Protein AF-0000000075578399 (afdb_homodimer)

Foldseek 3Di:
DVVLLVVLVVVCVVVVVLLVVLLVQLLVLLVVLLVLQVCVLAAFAEEEAEADPDDDPPLVVLLCVQSRHPYDYDNDWDDVVCLVVRPGQWYWYQDPVRDTDIDGPDDVLVVVLSVQCSVPVPPRDPCCVFRQHLQLSSCLSNLLSLLLLLLVSCLVVLVCLLVVVVLVCVVPPPPLLVSLVSSLVSQLCSSLVSSLVSVVVCVVVVRDRLDDSVVVSVLSSLSSLLSNLQNLLLSLVDNHSVVSSVVSSVVSVVLSVLLQSNGRPPPPPPVCPVVNLVRLNNLSSLLVRCVSVVNDDPVSVVSSVVSNVVSVVSNVNSSVSNCCVNVVVD/DVVLLVVLVVVVVVVVVLLVVLLVQLLVLLVVLQVLLVCVLPAFEEEEAEADPDDDPPLVVLLCVQSSHPYDYDPDWDDVVCLVVRVGQWYWYQDPVRDTDIDGPDDVLVVVLSVQCSVPVPPRDPCCVFRQHLQLSSCLSNLLSLLLLLLVSCLVVLVCLLVVVVLVCVVPPPPLLVSLVSSLVSQLCSSLVSSLVSVVVCVVVVRDRLDDSVVVSVLSSLSSLLSNLQNLLLSLVDNHSVVSSVVSSVVSVVLSVVLQSNGRPPPPPPVCPVVNLVRLNNLSSLLSRCVSVVNDDPVSVVSSVVSNVVSVVSNVNSSVSNCCVNVVVD

Solvent-accessible surface area (backbone atoms only — not comparable to full-atom values): 33972 Å² total; per-residue (Å²): 80,66,65,53,37,52,51,52,50,53,51,45,60,72,42,42,63,57,57,51,50,53,49,52,50,48,50,49,34,39,54,49,21,48,53,55,38,61,44,74,50,61,32,50,30,28,34,36,18,45,56,76,94,60,84,70,61,71,52,56,56,40,36,48,64,29,87,54,32,44,49,44,81,33,66,64,73,75,56,69,64,41,42,71,69,63,69,26,44,28,36,40,36,41,47,96,87,70,48,72,46,78,51,53,83,52,59,69,61,56,52,50,50,48,48,44,27,56,72,34,26,86,71,44,58,73,79,51,78,72,53,59,50,42,31,39,31,28,49,25,38,39,44,51,52,49,36,44,45,21,36,61,58,38,38,62,58,23,46,35,52,55,69,48,46,47,60,62,47,60,72,38,91,56,57,66,64,47,53,54,48,21,50,43,50,44,46,26,47,65,46,30,51,57,54,46,50,52,52,48,52,47,47,72,72,68,48,87,53,74,62,56,68,68,59,49,48,53,54,42,44,51,46,21,45,33,13,30,15,49,28,47,29,45,42,47,76,36,63,49,42,66,57,32,39,51,52,49,44,51,50,46,53,53,48,30,56,72,35,31,31,83,45,68,67,63,83,69,58,55,82,52,45,66,62,35,64,70,34,51,55,22,29,44,49,52,27,45,43,22,57,73,71,66,59,72,42,72,67,38,53,49,30,43,50,47,37,54,50,50,22,50,50,30,38,49,48,22,51,54,46,42,42,44,54,58,62,63,69,87,81,65,64,53,39,54,50,51,49,53,52,44,62,71,39,42,65,56,57,50,50,53,50,51,50,47,52,50,34,38,51,48,22,49,54,55,37,60,43,72,53,56,35,47,30,28,34,34,20,46,52,74,92,61,86,70,61,71,53,56,58,38,37,47,64,29,85,55,32,43,49,44,82,33,68,63,74,75,58,70,65,42,40,70,68,62,68,26,47,29,35,39,36,41,46,96,88,72,50,72,46,78,49,52,81,53,59,68,62,55,52,48,50,49,49,43,28,56,73,33,27,87,72,45,58,72,80,51,80,73,52,60,50,43,31,40,31,30,50,26,38,40,45,51,51,48,36,44,45,22,36,59,57,39,38,60,58,23,47,35,53,56,69,47,47,47,60,62,46,59,72,39,90,57,56,64,66,47,54,52,49,21,50,43,49,45,45,26,47,66,46,30,51,57,53,47,50,52,53,49,51,46,45,72,72,67,48,86,53,72,61,56,68,68,57,47,48,54,53,41,45,52,46,22,44,34,12,28,14,48,26,46,29,45,42,47,76,36,63,48,42,68,57,31,39,53,52,49,45,51,51,46,51,53,47,31,58,71,36,32,31,84,45,68,68,64,82,71,59,55,82,50,44,65,64,36,63,69,34,51,56,23,28,44,49,52,27,45,43,22,58,72,71,67,59,72,42,72,69,39,53,49,30,44,49,48,37,54,50,50,22,52,50,30,38,50,48,22,51,54,48,41,43,46,56,58,62,65,69,86

InterPro domains:
  IPR013525 ABC-2 type transporter, transmembrane domain [PF12698] (20-319)
  IPR052902 ABC-2 integral membrane transporter [PTHR43027] (1-318)

Structure (mmCIF, N/CA/C/O backbone):
data_AF-0000000075578399-model_v1
#
loop_
_entity.id
_entity.type
_entity.pdbx_description
1 polymer 'ABC transport system permease protein'
#
loop_
_atom_site.group_PDB
_atom_site.id
_atom_site.type_symbol
_atom_site.label_atom_id
_atom_site.label_alt_id
_atom_site.label_comp_id
_atom_site.label_asym_id
_atom_site.label_entity_id
_atom_site.label_seq_id
_atom_site.pdbx_PDB_ins_code
_atom_site.Cartn_x
_atom_site.Cartn_y
_atom_site.Cartn_z
_atom_site.occupancy
_atom_site.B_iso_or_equiv
_atom_site.auth_seq_id
_atom_site.auth_comp_id
_atom_site.auth_asym_id
_atom_site.auth_atom_id
_atom_site.pdbx_PDB_model_num
ATOM 1 N N . MET A 1 1 ? -25.641 19.812 10.938 1 72.62 1 MET A N 1
ATOM 2 C CA . MET A 1 1 ? -25.078 18.828 10.023 1 72.62 1 MET A CA 1
ATOM 3 C C . MET A 1 1 ? -24.734 19.469 8.68 1 72.62 1 MET A C 1
ATOM 5 O O . MET A 1 1 ? -23.594 19.359 8.211 1 72.62 1 MET A O 1
ATOM 9 N N . LEU A 1 2 ? -25.625 20.25 8.203 1 75.19 2 LEU A N 1
ATOM 10 C CA . LEU A 1 2 ? -25.375 20.875 6.906 1 75.19 2 LEU A CA 1
ATOM 11 C C . LEU A 1 2 ? -24.25 21.906 7.004 1 75.19 2 LEU A C 1
ATOM 13 O O . LEU A 1 2 ? -23.484 22.078 6.051 1 75.19 2 LEU A O 1
ATOM 17 N N . ALA A 1 3 ? -24.203 22.516 8.219 1 76.69 3 ALA A N 1
ATOM 18 C CA . ALA A 1 3 ? -23.141 23.5 8.406 1 76.69 3 ALA A CA 1
ATOM 19 C C . ALA A 1 3 ? -21.766 22.812 8.375 1 76.69 3 ALA A C 1
ATOM 21 O O . ALA A 1 3 ? -20.828 23.344 7.777 1 76.69 3 ALA A O 1
ATOM 22 N N . VAL A 1 4 ? -21.75 21.656 8.977 1 78.81 4 VAL A N 1
ATOM 23 C CA . VAL A 1 4 ? -20.5 20.906 8.992 1 78.81 4 VAL A CA 1
ATOM 24 C C . VAL A 1 4 ? -20.125 20.469 7.578 1 78.81 4 VAL A C 1
ATOM 26 O O . VAL A 1 4 ? -18.969 20.547 7.168 1 78.81 4 VAL A O 1
ATOM 29 N N . PHE A 1 5 ? -21.109 20.109 6.844 1 81 5 PHE A N 1
ATOM 30 C CA . PHE A 1 5 ? -20.922 19.672 5.465 1 81 5 PHE A CA 1
ATOM 31 C C . PHE A 1 5 ? -20.391 20.812 4.598 1 81 5 PHE A C 1
ATOM 33 O O . PHE A 1 5 ? -19.422 20.625 3.855 1 81 5 PHE A O 1
ATOM 40 N N . LYS A 1 6 ? -21.031 21.922 4.723 1 79.06 6 LYS A N 1
ATOM 41 C CA . LYS A 1 6 ? -20.641 23.078 3.916 1 79.06 6 LYS A CA 1
ATOM 42 C C . LYS A 1 6 ? -19.234 23.547 4.27 1 79.06 6 LYS A C 1
ATOM 44 O O . LYS A 1 6 ? -18.438 23.891 3.385 1 79.06 6 LYS A O 1
ATOM 49 N N . ASN A 1 7 ? -19 23.531 5.531 1 80.31 7 ASN A N 1
ATOM 50 C CA . ASN A 1 7 ? -17.672 23.938 5.984 1 80.31 7 ASN A CA 1
ATOM 51 C C . ASN A 1 7 ? -16.594 22.984 5.48 1 80.31 7 ASN A C 1
ATOM 53 O O . ASN A 1 7 ? -15.555 23.422 4.988 1 80.31 7 ASN A O 1
ATOM 57 N N . ASN A 1 8 ? -16.891 21.734 5.617 1 82.88 8 ASN A N 1
ATOM 58 C CA . ASN A 1 8 ? -15.914 20.734 5.164 1 82.88 8 ASN A CA 1
ATOM 59 C C . ASN A 1 8 ? -15.727 20.781 3.652 1 82.88 8 ASN A C 1
ATOM 61 O O . ASN A 1 8 ? -14.609 20.609 3.156 1 82.88 8 ASN A O 1
ATOM 65 N N . TRP A 1 9 ? -16.766 21.078 2.955 1 81.44 9 TRP A N 1
ATOM 66 C CA . TRP A 1 9 ? -16.703 21.188 1.503 1 81.44 9 TRP A CA 1
ATOM 67 C C . TRP A 1 9 ? -15.836 22.375 1.094 1 81.44 9 TRP A C 1
ATOM 69 O O . TRP A 1 9 ? -15.008 22.266 0.184 1 81.44 9 TRP A O 1
ATOM 79 N N . ASN A 1 10 ? -15.977 23.484 1.749 1 81.5 10 ASN A N 1
ATOM 80 C CA . ASN A 1 10 ? -15.188 24.672 1.461 1 81.5 10 ASN A CA 1
ATOM 81 C C . ASN A 1 10 ? -13.711 24.453 1.759 1 81.5 10 ASN A C 1
ATOM 83 O O . ASN A 1 10 ? -12.844 24.891 0.997 1 81.5 10 ASN A O 1
ATOM 87 N N . ARG A 1 11 ? -13.523 23.75 2.805 1 81.12 11 ARG A N 1
ATOM 88 C CA . ARG A 1 11 ? -12.148 23.484 3.188 1 81.12 11 ARG A CA 1
ATOM 89 C C . ARG A 1 11 ? -11.484 22.531 2.193 1 81.12 11 ARG A C 1
ATOM 91 O O . ARG A 1 11 ? -10.32 22.719 1.828 1 81.12 11 ARG A O 1
ATOM 98 N N . LEU A 1 12 ? -12.195 21.578 1.836 1 78.94 12 LEU A N 1
ATOM 99 C CA . LEU A 1 12 ? -11.664 20.625 0.873 1 78.94 12 LEU A CA 1
ATOM 100 C C . LEU A 1 12 ? -11.445 21.281 -0.484 1 78.94 12 LEU A C 1
ATOM 102 O O . LEU A 1 12 ? -10.477 20.953 -1.184 1 78.94 12 LEU A O 1
ATOM 106 N N . TRP A 1 13 ? -12.312 22.219 -0.778 1 78.31 13 TRP A N 1
ATOM 107 C CA . TRP A 1 13 ? -12.188 22.938 -2.045 1 78.31 13 TRP A CA 1
ATOM 108 C C . TRP A 1 13 ? -10.953 23.828 -2.047 1 78.31 13 TRP A C 1
ATOM 110 O O . TRP A 1 13 ? -10.375 24.094 -3.102 1 78.31 13 TRP A O 1
ATOM 120 N N . GLU A 1 14 ? -10.586 24.188 -0.828 1 78.56 14 GLU A N 1
ATOM 121 C CA . GLU A 1 14 ? -9.359 24.969 -0.714 1 78.56 14 GLU A CA 1
ATOM 122 C C . GLU A 1 14 ? -8.125 24.109 -0.917 1 78.56 14 GLU A C 1
ATOM 124 O O . GLU A 1 14 ? -7.098 24.578 -1.406 1 78.56 14 GLU A O 1
ATOM 129 N N . GLU A 1 15 ? -8.398 22.891 -0.529 1 78.69 15 GLU A N 1
ATOM 130 C CA . GLU A 1 15 ? -7.324 21.938 -0.742 1 78.69 15 GLU A CA 1
ATOM 131 C C . GLU A 1 15 ? -7.645 21 -1.903 1 78.69 15 GLU A C 1
ATOM 133 O O . GLU A 1 15 ? -7.609 19.781 -1.748 1 78.69 15 GLU A O 1
ATOM 138 N N . LYS A 1 16 ? -7.805 21.609 -3.004 1 81.38 16 LYS A N 1
ATOM 139 C CA . LYS A 1 16 ? -8.297 20.875 -4.168 1 81.38 16 LYS A CA 1
ATOM 140 C C . LYS A 1 16 ? -7.289 19.828 -4.629 1 81.38 16 LYS A C 1
ATOM 142 O O . LYS A 1 16 ? -7.66 18.828 -5.246 1 81.38 16 LYS A O 1
ATOM 147 N N . MET A 1 17 ? -6.094 20.078 -4.227 1 77.69 17 MET A N 1
ATOM 148 C CA . MET A 1 17 ? -5.062 19.141 -4.656 1 77.69 17 MET A CA 1
ATOM 149 C C . MET A 1 17 ? -5.273 17.766 -4.016 1 77.69 17 MET A C 1
ATOM 151 O O . MET A 1 17 ? -5.008 16.734 -4.641 1 77.69 17 MET A O 1
ATOM 155 N N . TYR A 1 18 ? -5.855 17.781 -2.84 1 75.62 18 TYR A N 1
ATOM 156 C CA . TYR A 1 18 ? -6.148 16.531 -2.152 1 75.62 18 TYR A CA 1
ATOM 157 C C . TYR A 1 18 ? -7.195 15.719 -2.912 1 75.62 18 TYR A C 1
ATOM 159 O O . TYR A 1 18 ? -7.035 14.508 -3.104 1 75.62 18 TYR A O 1
ATOM 167 N N . LEU A 1 19 ? -8.164 16.391 -3.305 1 82.06 19 LEU A N 1
ATOM 168 C CA . LEU A 1 19 ? -9.25 15.75 -4.031 1 82.06 19 LEU A CA 1
ATOM 169 C C . LEU A 1 19 ? -8.773 15.242 -5.387 1 82.06 19 LEU A C 1
ATOM 171 O O . LEU A 1 19 ? -9.07 14.109 -5.777 1 82.06 19 LEU A O 1
ATOM 175 N N . LEU A 1 20 ? -7.996 16.031 -6.02 1 85.25 20 LEU A N 1
ATOM 176 C CA . LEU A 1 20 ? -7.523 15.68 -7.352 1 85.25 20 LEU A CA 1
ATOM 177 C C . LEU A 1 20 ? -6.598 14.469 -7.305 1 85.25 20 LEU A C 1
ATOM 179 O O . LEU A 1 20 ? -6.746 13.539 -8.102 1 85.25 20 LEU A O 1
ATOM 183 N N . ILE A 1 21 ? -5.754 14.508 -6.32 1 82.19 21 ILE A N 1
ATOM 184 C CA . ILE A 1 21 ? -4.77 13.438 -6.223 1 82.19 21 ILE A CA 1
ATOM 185 C C . ILE A 1 21 ? -5.469 12.133 -5.852 1 82.19 21 ILE A C 1
ATOM 187 O O . ILE A 1 21 ? -5.16 11.078 -6.41 1 82.19 21 ILE A O 1
ATOM 191 N N . SER A 1 22 ? -6.387 12.227 -4.93 1 85.88 22 SER A N 1
ATOM 192 C CA . SER A 1 22 ? -7.09 11.023 -4.504 1 85.88 22 SER A CA 1
ATOM 193 C C . SER A 1 22 ? -7.879 10.406 -5.652 1 85.88 22 SER A C 1
ATOM 195 O O . SER A 1 22 ? -7.898 9.18 -5.812 1 85.88 22 SER A O 1
ATOM 197 N N . LEU A 1 23 ? -8.453 11.242 -6.496 1 89.31 23 LEU A N 1
ATOM 198 C CA . LEU A 1 23 ? -9.234 10.75 -7.625 1 89.31 23 LEU A CA 1
ATOM 199 C C . LEU A 1 23 ? -8.32 10.156 -8.695 1 89.31 23 LEU A C 1
ATOM 201 O O . LEU A 1 23 ? -8.633 9.109 -9.273 1 89.31 23 LEU A O 1
ATOM 205 N N . ILE A 1 24 ? -7.25 10.812 -8.938 1 86.75 24 ILE A N 1
ATOM 206 C CA . ILE A 1 24 ? -6.301 10.336 -9.938 1 86.75 24 ILE A CA 1
ATOM 207 C C . ILE A 1 24 ? -5.754 8.977 -9.516 1 86.75 24 ILE A C 1
ATOM 209 O O . ILE A 1 24 ? -5.625 8.07 -10.344 1 86.75 24 ILE A O 1
ATOM 213 N N . LEU A 1 25 ? -5.539 8.867 -8.25 1 84.69 25 LEU A N 1
ATOM 214 C CA . LEU A 1 25 ? -4.988 7.605 -7.746 1 84.69 25 LEU A CA 1
ATOM 215 C C . LEU A 1 25 ? -6.02 6.484 -7.852 1 84.69 25 LEU A C 1
ATOM 217 O O . LEU A 1 25 ? -5.668 5.344 -8.156 1 84.69 25 LEU A O 1
ATOM 221 N N . LEU A 1 26 ? -7.223 6.832 -7.566 1 91 26 LEU A N 1
ATOM 222 C CA . LEU A 1 26 ? -8.289 5.844 -7.684 1 91 26 LEU A CA 1
ATOM 223 C C . LEU A 1 26 ? -8.477 5.41 -9.133 1 91 26 LEU A C 1
ATOM 225 O O . LEU A 1 26 ? -8.617 4.219 -9.414 1 91 26 LEU A O 1
ATOM 229 N N . ILE A 1 27 ? -8.406 6.336 -10.039 1 92.69 27 ILE A N 1
ATOM 230 C CA . ILE A 1 27 ? -8.523 6.047 -11.461 1 92.69 27 ILE A CA 1
ATOM 231 C C . ILE A 1 27 ? -7.359 5.172 -11.914 1 92.69 27 ILE A C 1
ATOM 233 O O . ILE A 1 27 ? -7.551 4.195 -12.641 1 92.69 27 ILE A O 1
ATOM 237 N N . ALA A 1 28 ? -6.203 5.52 -11.445 1 87.31 28 ALA A N 1
ATOM 238 C CA . ALA A 1 28 ? -5.023 4.73 -11.789 1 87.31 28 ALA A CA 1
ATOM 239 C C . ALA A 1 28 ? -5.148 3.303 -11.258 1 87.31 28 ALA A C 1
ATOM 241 O O . ALA A 1 28 ? -4.762 2.348 -11.938 1 87.31 28 ALA A O 1
ATOM 242 N N . ALA A 1 29 ? -5.641 3.189 -10.055 1 87.62 29 ALA A N 1
ATOM 243 C CA . ALA A 1 29 ? -5.82 1.868 -9.461 1 87.62 29 ALA A CA 1
ATOM 244 C C . ALA A 1 29 ? -6.805 1.03 -10.266 1 87.62 29 ALA A C 1
ATOM 246 O O . ALA A 1 29 ? -6.559 -0.15 -10.531 1 87.62 29 ALA A O 1
ATOM 247 N N . ILE A 1 30 ? -7.883 1.621 -10.68 1 91.19 30 ILE A N 1
ATOM 248 C CA . ILE A 1 30 ? -8.906 0.93 -11.461 1 91.19 30 ILE A CA 1
ATOM 249 C C . ILE A 1 30 ? -8.336 0.538 -12.82 1 91.19 30 ILE A C 1
ATOM 251 O O . ILE A 1 30 ? -8.516 -0.595 -13.273 1 91.19 30 ILE A O 1
ATOM 255 N N . ALA A 1 31 ? -7.66 1.474 -13.438 1 87.31 31 ALA A N 1
ATOM 256 C CA . ALA A 1 31 ? -7.043 1.202 -14.734 1 87.31 31 ALA A CA 1
ATOM 257 C C . ALA A 1 31 ? -6.047 0.051 -14.641 1 87.31 31 ALA A C 1
ATOM 259 O O . ALA A 1 31 ? -6.023 -0.832 -15.5 1 87.31 31 ALA A O 1
ATOM 260 N N . THR A 1 32 ? -5.285 0.074 -13.625 1 83.06 32 THR A N 1
ATOM 261 C CA . THR A 1 32 ? -4.312 -0.993 -13.414 1 83.06 32 THR A CA 1
ATOM 262 C C . THR A 1 32 ? -5.016 -2.332 -13.211 1 83.06 32 THR A C 1
ATOM 264 O O . THR A 1 32 ? -4.594 -3.35 -13.766 1 83.06 32 THR A O 1
ATOM 267 N N . ALA A 1 33 ? -6.039 -2.344 -12.406 1 84.25 33 ALA A N 1
ATOM 268 C CA . ALA A 1 33 ? -6.801 -3.562 -12.141 1 84.25 33 ALA A CA 1
ATOM 269 C C . ALA A 1 33 ? -7.367 -4.145 -13.438 1 84.25 33 ALA A C 1
ATOM 271 O O . ALA A 1 33 ? -7.324 -5.359 -13.648 1 84.25 33 ALA A O 1
ATOM 272 N N . ILE A 1 34 ? -7.875 -3.305 -14.25 1 84.06 34 ILE A N 1
ATOM 273 C CA . ILE A 1 34 ? -8.477 -3.729 -15.508 1 84.06 34 ILE A CA 1
ATOM 274 C C . ILE A 1 34 ? -7.391 -4.277 -16.438 1 84.06 34 ILE A C 1
ATOM 276 O O . ILE A 1 34 ? -7.574 -5.32 -17.062 1 84.06 34 ILE A O 1
ATOM 280 N N . LEU A 1 35 ? -6.324 -3.584 -16.516 1 76.81 35 LEU A N 1
ATOM 281 C CA . LEU A 1 35 ? -5.23 -3.998 -17.391 1 76.81 35 LEU A CA 1
ATOM 282 C C . LEU A 1 35 ? -4.652 -5.336 -16.938 1 76.81 35 LEU A C 1
ATOM 284 O O . LEU A 1 35 ? -4.266 -6.16 -17.766 1 76.81 35 LEU A O 1
ATOM 288 N N . LEU A 1 36 ? -4.57 -5.512 -15.68 1 72.38 36 LEU A N 1
ATOM 289 C CA . LEU A 1 36 ? -4.023 -6.75 -15.141 1 72.38 36 LEU A CA 1
ATOM 290 C C . LEU A 1 36 ? -5.012 -7.898 -15.297 1 72.38 36 LEU A C 1
ATOM 292 O O . LEU A 1 36 ? -4.613 -9.062 -15.344 1 72.38 36 LEU A O 1
ATOM 296 N N . SER A 1 37 ? -6.223 -7.574 -15.227 1 69.44 37 SER A N 1
ATOM 297 C CA . SER A 1 37 ? -7.246 -8.602 -15.406 1 69.44 37 SER A CA 1
ATOM 298 C C . SER A 1 37 ? -7.32 -9.062 -16.859 1 69.44 37 SER A C 1
ATOM 300 O O . SER A 1 37 ? -7.613 -10.234 -17.125 1 69.44 37 SER A O 1
ATOM 302 N N . THR A 1 38 ? -7.277 -8.18 -17.844 1 57.91 38 THR A N 1
ATOM 303 C CA . THR A 1 38 ? -7.355 -8.516 -19.266 1 57.91 38 THR A CA 1
ATOM 304 C C . THR A 1 38 ? -6.102 -9.25 -19.719 1 57.91 38 THR A C 1
ATOM 306 O O . THR A 1 38 ? -6.152 -10.07 -20.641 1 57.91 38 THR A O 1
ATOM 309 N N . GLN A 1 39 ? -4.934 -8.875 -19.297 1 48.88 39 GLN A N 1
ATOM 310 C CA . GLN A 1 39 ? -3.688 -9.469 -19.766 1 48.88 39 GLN A CA 1
ATOM 311 C C . GLN A 1 39 ? -3.527 -10.891 -19.25 1 48.88 39 GLN A C 1
ATOM 313 O O . GLN A 1 39 ? -2.783 -11.688 -19.828 1 48.88 39 GLN A O 1
ATOM 318 N N . ILE A 1 40 ? -3.955 -11.203 -18.062 1 45.09 40 ILE A N 1
ATOM 319 C CA . ILE A 1 40 ? -3.812 -12.586 -17.609 1 45.09 40 ILE A CA 1
ATOM 320 C C . ILE A 1 40 ? -4.359 -13.531 -18.672 1 45.09 40 ILE A C 1
ATOM 322 O O . ILE A 1 40 ? -3.895 -14.672 -18.797 1 45.09 40 ILE A O 1
ATOM 326 N N . GLU A 1 41 ? -5.16 -13.008 -19.469 1 43.19 41 GLU A N 1
ATOM 327 C CA . GLU A 1 41 ? -5.586 -13.875 -20.562 1 43.19 41 GLU A CA 1
ATOM 328 C C . GLU A 1 41 ? -4.543 -13.914 -21.688 1 43.19 41 GLU A C 1
ATOM 330 O O . GLU A 1 41 ? -4.781 -14.492 -22.75 1 43.19 41 GLU A O 1
ATOM 335 N N . THR A 1 42 ? -3.463 -13.188 -21.641 1 42.03 42 THR A N 1
ATOM 336 C CA . THR A 1 42 ? -2.697 -13.266 -22.875 1 42.03 42 THR A CA 1
ATOM 337 C C . THR A 1 42 ? -2.426 -14.719 -23.266 1 42.03 42 THR A C 1
ATOM 339 O O . THR A 1 42 ? -1.947 -15.5 -22.438 1 42.03 42 THR A O 1
ATOM 342 N N . LYS A 1 43 ? -2.873 -15.062 -24.266 1 48.47 43 LYS A N 1
ATOM 343 C CA . LYS A 1 43 ? -2.818 -16.203 -25.156 1 48.47 43 LYS A CA 1
ATOM 344 C C . LYS A 1 43 ? -1.377 -16.641 -25.422 1 48.47 43 LYS A C 1
ATOM 346 O O . LYS A 1 43 ? -0.507 -15.797 -25.656 1 48.47 43 LYS A O 1
ATOM 351 N N . GLY A 1 44 ? -0.756 -17.422 -24.609 1 56.16 44 GLY A N 1
ATOM 352 C CA . GLY A 1 44 ? 0.527 -17.969 -25.016 1 56.16 44 GLY A CA 1
ATOM 353 C C . GLY A 1 44 ? 0.663 -18.125 -26.516 1 56.16 44 GLY A C 1
ATOM 354 O O . GLY A 1 44 ? -0.252 -18.609 -27.172 1 56.16 44 GLY A O 1
ATOM 355 N N . ASN A 1 45 ? 1.646 -17.438 -27.078 1 63.25 45 ASN A N 1
ATOM 356 C CA . ASN A 1 45 ? 1.937 -17.672 -28.484 1 63.25 45 ASN A CA 1
ATOM 357 C C . ASN A 1 45 ? 2.512 -19.062 -28.703 1 63.25 45 ASN A C 1
ATOM 359 O O . ASN A 1 45 ? 3.596 -19.375 -28.219 1 63.25 45 ASN A O 1
ATOM 363 N N . ILE A 1 46 ? 1.688 -19.812 -29.234 1 76.94 46 ILE A N 1
ATOM 364 C CA . ILE A 1 46 ? 2.111 -21.188 -29.469 1 76.94 46 ILE A CA 1
ATOM 365 C C . ILE A 1 46 ? 2.432 -21.391 -30.953 1 76.94 46 ILE A C 1
ATOM 367 O O . ILE A 1 46 ? 1.646 -21 -31.812 1 76.94 46 ILE A O 1
ATOM 371 N N . ALA A 1 47 ? 3.658 -21.891 -31.219 1 80.62 47 ALA A N 1
ATOM 372 C CA . ALA A 1 47 ? 4.004 -22.328 -32.562 1 80.62 47 ALA A CA 1
ATOM 373 C C . ALA A 1 47 ? 3.621 -23.781 -32.781 1 80.62 47 ALA A C 1
ATOM 375 O O . ALA A 1 47 ? 4.164 -24.688 -32.125 1 80.62 47 ALA A O 1
ATOM 376 N N . LEU A 1 48 ? 2.699 -23.938 -33.531 1 81.75 48 LEU A N 1
ATOM 377 C CA . LEU A 1 48 ? 2.283 -25.281 -33.906 1 81.75 48 LEU A CA 1
ATOM 378 C C . LEU A 1 48 ? 3.02 -25.766 -35.156 1 81.75 48 LEU A C 1
ATOM 380 O O . LEU A 1 48 ? 2.852 -25.188 -36.25 1 81.75 48 LEU A O 1
ATOM 384 N N . VAL A 1 49 ? 3.873 -26.75 -34.938 1 81 49 VAL A N 1
ATOM 385 C CA . VAL A 1 49 ? 4.668 -27.266 -36.062 1 81 49 VAL A CA 1
ATOM 386 C C . VAL A 1 49 ? 4.027 -28.547 -36.594 1 81 49 VAL A C 1
ATOM 388 O O . VAL A 1 49 ? 3.938 -29.547 -35.875 1 81 49 VAL A O 1
ATOM 391 N N . ILE A 1 50 ? 3.529 -28.5 -37.75 1 73.5 50 ILE A N 1
ATOM 392 C CA . ILE A 1 50 ? 2.938 -29.641 -38.438 1 73.5 50 ILE A CA 1
ATOM 393 C C . ILE A 1 50 ? 3.826 -30.062 -39.594 1 73.5 50 ILE A C 1
ATOM 395 O O . ILE A 1 50 ? 4.086 -29.266 -40.5 1 73.5 50 ILE A O 1
ATOM 399 N N . PRO A 1 51 ? 4.543 -31.188 -39.406 1 66.06 51 PRO A N 1
ATOM 400 C CA . PRO A 1 51 ? 5.34 -31.547 -40.594 1 66.06 51 PRO A CA 1
ATOM 401 C C . PRO A 1 51 ? 4.547 -31.453 -41.906 1 66.06 51 PRO A C 1
ATOM 403 O O . PRO A 1 51 ? 3.709 -30.562 -42.031 1 66.06 51 PRO A O 1
ATOM 406 N N . ASP A 1 52 ? 4.547 -32.5 -42.812 1 63.78 52 ASP A N 1
ATOM 407 C CA . ASP A 1 52 ? 3.967 -32.5 -44.156 1 63.78 52 ASP A CA 1
ATOM 408 C C . ASP A 1 52 ? 2.457 -32.281 -44.094 1 63.78 52 ASP A C 1
ATOM 410 O O . ASP A 1 52 ? 1.816 -32.562 -43.094 1 63.78 52 ASP A O 1
ATOM 414 N N . GLN A 1 53 ? 1.806 -31.438 -44.938 1 56.22 53 GLN A N 1
ATOM 415 C CA . GLN A 1 53 ? 0.401 -31.094 -45.125 1 56.22 53 GLN A CA 1
ATOM 416 C C . GLN A 1 53 ? -0.51 -32.219 -44.656 1 56.22 53 GLN A C 1
ATOM 418 O O . GLN A 1 53 ? -1.242 -32.812 -45.469 1 56.22 53 GLN A O 1
ATOM 423 N N . GLN A 1 54 ? -0.13 -32.812 -43.594 1 56.41 54 GLN A N 1
ATOM 424 C CA . GLN A 1 54 ? -1.098 -33.844 -43.219 1 56.41 54 GLN A CA 1
ATOM 425 C C . GLN A 1 54 ? -2.352 -33.219 -42.625 1 56.41 54 GLN A C 1
ATOM 427 O O . GLN A 1 54 ? -2.285 -32.125 -42 1 56.41 54 GLN A O 1
ATOM 432 N N . VAL A 1 55 ? -3.451 -33.625 -43.062 1 55.16 55 VAL A N 1
ATOM 433 C CA . VAL A 1 55 ? -4.785 -33.219 -42.625 1 55.16 55 VAL A CA 1
ATOM 434 C C . VAL A 1 55 ? -4.875 -33.312 -41.094 1 55.16 55 VAL A C 1
ATOM 436 O O . VAL A 1 55 ? -4.633 -34.344 -40.5 1 55.16 55 VAL A O 1
ATOM 439 N N . LEU A 1 56 ? -4.754 -32.281 -40.438 1 58.59 56 LEU A N 1
ATOM 440 C CA . LEU A 1 56 ? -4.863 -32.125 -38.969 1 58.59 56 LEU A CA 1
ATOM 441 C C . LEU A 1 56 ? -6.199 -32.688 -38.469 1 58.59 56 LEU A C 1
ATOM 443 O O . LEU A 1 56 ? -7.246 -32.406 -39.094 1 58.59 56 LEU A O 1
ATOM 447 N N . PRO A 1 57 ? -6.102 -33.656 -37.469 1 60 57 PRO A N 1
ATOM 448 C CA . PRO A 1 57 ? -7.398 -33.969 -36.875 1 60 57 PRO A CA 1
ATOM 449 C C . PRO A 1 57 ? -8.094 -32.719 -36.312 1 60 57 PRO A C 1
ATOM 451 O O . PRO A 1 57 ? -7.441 -31.719 -36.031 1 60 57 PRO A O 1
ATOM 454 N N . ALA A 1 58 ? -9.32 -32.719 -36.312 1 60.22 58 ALA A N 1
ATOM 455 C CA . ALA A 1 58 ? -10.242 -31.656 -35.875 1 60.22 58 ALA A CA 1
ATOM 456 C C . ALA A 1 58 ? -9.836 -31.078 -34.531 1 60.22 58 ALA A C 1
ATOM 458 O O . ALA A 1 58 ? -10.094 -29.906 -34.25 1 60.22 58 ALA A O 1
ATOM 459 N N . VAL A 1 59 ? -9.117 -31.766 -33.812 1 61.53 59 VAL A N 1
ATOM 460 C CA . VAL A 1 59 ? -8.75 -31.375 -32.438 1 61.53 59 VAL A CA 1
ATOM 461 C C . VAL A 1 59 ? -7.75 -30.219 -32.5 1 61.53 59 VAL A C 1
ATOM 463 O O . VAL A 1 59 ? -7.82 -29.297 -31.688 1 61.53 59 VAL A O 1
ATOM 466 N N . TYR A 1 60 ? -6.938 -30.234 -33.5 1 65.38 60 TYR A N 1
ATOM 467 C CA . TYR A 1 60 ? -5.906 -29.219 -33.562 1 65.38 60 TYR A CA 1
ATOM 468 C C . TYR A 1 60 ? -6.457 -27.938 -34.188 1 65.38 60 TYR A C 1
ATOM 470 O O . TYR A 1 60 ? -5.977 -26.828 -33.875 1 65.38 60 TYR A O 1
ATOM 478 N N . THR A 1 61 ? -7.5 -28.109 -34.906 1 66.44 61 THR A N 1
ATOM 479 C CA . THR A 1 61 ? -8.164 -26.922 -35.406 1 66.44 61 THR A CA 1
ATOM 480 C C . THR A 1 61 ? -8.844 -26.156 -34.281 1 66.44 61 THR A C 1
ATOM 482 O O . THR A 1 61 ? -8.812 -24.922 -34.25 1 66.44 61 THR A O 1
ATOM 485 N N . SER A 1 62 ? -9.359 -26.844 -33.344 1 65.81 62 SER A N 1
ATOM 486 C CA . SER A 1 62 ? -9.984 -26.203 -32.219 1 65.81 62 SER A CA 1
ATOM 487 C C . SER A 1 62 ? -8.945 -25.578 -31.281 1 65.81 62 SER A C 1
ATOM 489 O O . SER A 1 62 ? -9.227 -24.578 -30.625 1 65.81 62 SER A O 1
ATOM 491 N N . PHE A 1 63 ? -7.801 -26.141 -31.312 1 73.69 63 PHE A N 1
ATOM 492 C CA . PHE A 1 63 ? -6.703 -25.578 -30.547 1 73.69 6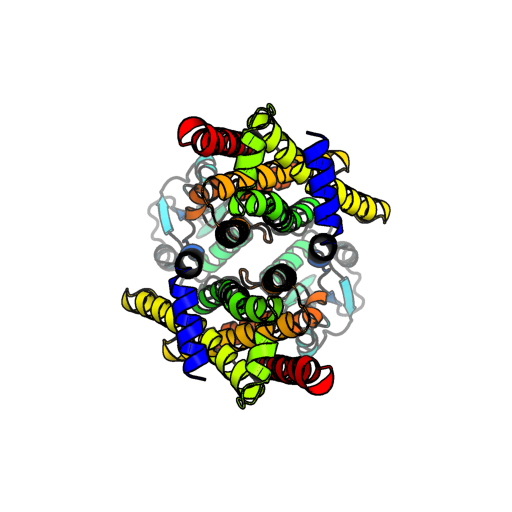3 PHE A CA 1
ATOM 493 C C . PHE A 1 63 ? -6.219 -24.266 -31.156 1 73.69 63 PHE A C 1
ATOM 495 O O . PHE A 1 63 ? -5.898 -23.328 -30.438 1 73.69 63 PHE A O 1
ATOM 502 N N . GLU A 1 64 ? -6.215 -24.266 -32.5 1 69.56 64 GLU A N 1
ATOM 503 C CA . GLU A 1 64 ? -5.766 -23.062 -33.219 1 69.56 64 GLU A CA 1
ATOM 504 C C . GLU A 1 64 ? -6.742 -21.906 -33.031 1 69.56 64 GLU A C 1
ATOM 506 O O . GLU A 1 64 ? -6.344 -20.75 -33.062 1 69.56 64 GLU A O 1
ATOM 511 N N . THR A 1 65 ? -7.93 -22.266 -32.75 1 62.44 65 THR A N 1
ATOM 512 C CA . THR A 1 65 ? -8.953 -21.234 -32.625 1 62.44 65 THR A CA 1
ATOM 513 C C . THR A 1 65 ? -9.242 -20.922 -31.156 1 62.44 65 THR A C 1
ATOM 515 O O . THR A 1 65 ? -10.156 -20.156 -30.859 1 62.44 65 THR A O 1
ATOM 518 N N . SER A 1 66 ? -8.516 -21.469 -30.328 1 61.41 66 SER A N 1
ATOM 519 C CA . SER A 1 66 ? -8.711 -21.203 -28.906 1 61.41 66 SER A CA 1
ATOM 520 C C . SER A 1 66 ? -8.406 -19.75 -28.578 1 61.41 66 SER A C 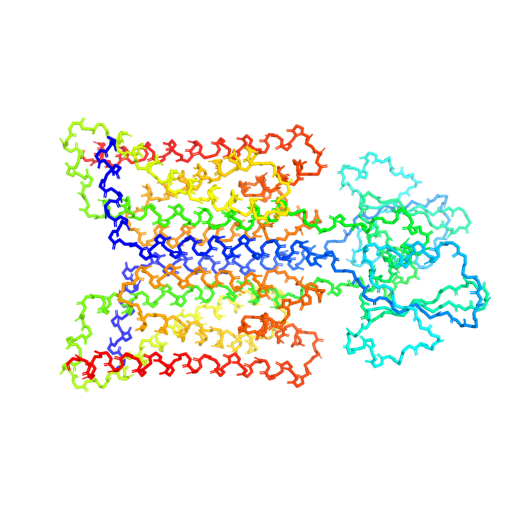1
ATOM 522 O O . SER A 1 66 ? -7.422 -19.188 -29.062 1 61.41 66 SER A O 1
ATOM 524 N N . PRO A 1 67 ? -9.328 -19.078 -28.016 1 60.56 67 PRO A N 1
ATOM 525 C CA . PRO A 1 67 ? -9.102 -17.688 -27.656 1 60.56 67 PRO A CA 1
ATOM 526 C C . PRO A 1 67 ? -8.016 -17.516 -26.609 1 60.56 67 PRO A C 1
ATOM 528 O O . PRO A 1 67 ? -7.582 -16.391 -26.328 1 60.56 67 PRO A O 1
ATOM 531 N N . TYR A 1 68 ? -7.543 -18.609 -26.203 1 62.88 68 TYR A N 1
ATOM 532 C CA . TYR A 1 68 ? -6.621 -18.531 -25.062 1 62.88 68 TYR A CA 1
ATOM 533 C C . TYR A 1 68 ? -5.176 -18.562 -25.547 1 62.88 68 TYR A C 1
ATOM 535 O O . TYR A 1 68 ? -4.258 -18.234 -24.797 1 62.88 68 TYR A O 1
ATOM 543 N N . PHE A 1 69 ? -5.023 -19.125 -26.75 1 68.12 69 PHE A N 1
ATOM 544 C CA . PHE A 1 69 ? -3.674 -19.219 -27.281 1 68.12 69 PHE A CA 1
ATOM 545 C C . PHE A 1 69 ? -3.605 -18.609 -28.688 1 68.12 69 PHE A C 1
ATOM 547 O O . PHE A 1 69 ? -4.578 -18.672 -29.438 1 68.12 69 PHE A O 1
ATOM 554 N N . ASN A 1 70 ? -2.604 -17.875 -28.875 1 72.25 70 ASN A N 1
ATOM 555 C CA . ASN A 1 70 ? -2.289 -17.5 -30.25 1 72.25 70 ASN A CA 1
ATOM 556 C C . ASN A 1 70 ? -1.445 -18.562 -30.938 1 72.25 70 ASN A C 1
ATOM 558 O O . ASN A 1 70 ? -0.252 -18.688 -30.672 1 72.25 70 ASN A O 1
ATOM 562 N N . VAL A 1 71 ? -2.092 -19.281 -31.688 1 76.75 71 VAL A N 1
ATOM 563 C CA . VAL A 1 71 ? -1.411 -20.406 -32.312 1 76.75 71 VAL A CA 1
ATOM 564 C C . VAL A 1 71 ? -1.012 -20.047 -33.75 1 76.75 71 VAL A C 1
ATOM 566 O O . VAL A 1 71 ? -1.844 -19.594 -34.531 1 76.75 71 VAL A O 1
ATOM 569 N N . THR A 1 72 ? 0.255 -20.031 -34.031 1 77.94 72 THR A N 1
ATOM 570 C CA . THR A 1 72 ? 0.774 -19.844 -35.375 1 77.94 72 THR A CA 1
ATOM 571 C C . THR A 1 72 ? 1.288 -21.156 -35.938 1 77.94 72 THR A C 1
ATOM 573 O O . THR A 1 72 ? 2.164 -21.797 -35.344 1 77.94 72 THR A O 1
ATOM 576 N N . GLU A 1 73 ? 0.705 -21.516 -37.062 1 79.5 73 GLU A N 1
ATOM 577 C CA . GLU A 1 73 ? 1.126 -22.75 -37.719 1 79.5 73 GLU A CA 1
ATOM 578 C C . GLU A 1 73 ? 2.404 -22.547 -38.531 1 79.5 73 GLU A C 1
ATOM 580 O O . GLU A 1 73 ? 2.535 -21.547 -39.25 1 79.5 73 GLU A O 1
ATOM 585 N N . MET A 1 74 ? 3.373 -23.438 -38.219 1 77.81 74 MET A N 1
ATOM 586 C CA . MET A 1 74 ? 4.617 -23.359 -39 1 77.81 74 MET A CA 1
ATOM 587 C C . MET A 1 74 ? 5.059 -24.75 -39.438 1 77.81 74 MET A C 1
ATOM 589 O O . MET A 1 74 ? 4.703 -25.75 -38.812 1 77.81 74 MET A O 1
ATOM 593 N N . GLU A 1 75 ? 5.742 -24.859 -40.625 1 76.56 75 GLU A N 1
ATOM 594 C CA . GLU A 1 75 ? 6.223 -26.125 -41.156 1 76.56 75 GLU A CA 1
ATOM 595 C C . GLU A 1 75 ? 7.52 -26.562 -40.469 1 76.56 75 GLU A C 1
ATOM 597 O O . GLU A 1 75 ? 7.77 -27.75 -40.312 1 76.56 75 GLU A O 1
ATOM 602 N N . ILE A 1 76 ? 8.289 -25.609 -40.156 1 74.94 76 ILE A N 1
ATOM 603 C CA . ILE A 1 76 ? 9.578 -25.891 -39.531 1 74.94 76 ILE A CA 1
ATOM 604 C C . ILE A 1 76 ? 9.594 -25.312 -38.125 1 74.94 76 ILE A C 1
ATOM 606 O O . ILE A 1 76 ? 9.18 -24.172 -37.906 1 74.94 76 ILE A O 1
ATOM 610 N N . ALA A 1 77 ? 9.945 -26.156 -37.188 1 74.25 77 ALA A N 1
ATOM 611 C CA . ALA A 1 77 ? 10.031 -25.719 -35.781 1 74.25 77 ALA A CA 1
ATOM 612 C C . ALA A 1 77 ? 10.969 -24.531 -35.625 1 74.25 77 ALA A C 1
ATOM 614 O O . ALA A 1 77 ? 12.055 -24.516 -36.219 1 74.25 77 ALA A O 1
ATOM 615 N N . PRO A 1 78 ? 10.461 -23.562 -34.969 1 72.75 78 PRO A N 1
ATOM 616 C CA . PRO A 1 78 ? 11.359 -22.422 -34.719 1 72.75 78 PRO A CA 1
ATOM 617 C C . PRO A 1 78 ? 12.562 -22.797 -33.875 1 72.75 78 PRO A C 1
ATOM 619 O O . PRO A 1 78 ? 12.508 -23.781 -33.125 1 72.75 78 PRO A O 1
ATOM 622 N N . LYS A 1 79 ? 13.672 -22.234 -34.094 1 66.69 79 LYS A N 1
ATOM 623 C CA . LYS A 1 79 ? 14.883 -22.469 -33.312 1 66.69 79 LYS A CA 1
ATOM 624 C C . LYS A 1 79 ? 14.664 -22.109 -31.844 1 66.69 79 LYS A C 1
ATOM 626 O O . LYS A 1 79 ? 13.836 -21.25 -31.531 1 66.69 79 LYS A O 1
ATOM 631 N N . GLN A 1 80 ? 15.172 -22.797 -30.953 1 64.06 80 GLN A N 1
ATOM 632 C CA . GLN A 1 80 ? 15.102 -22.578 -29.516 1 64.06 80 GLN A CA 1
ATOM 633 C C . GLN A 1 80 ? 15.375 -21.125 -29.156 1 64.06 80 GLN A C 1
ATOM 635 O O . GLN A 1 80 ? 14.82 -20.594 -28.203 1 64.06 80 GLN A O 1
ATOM 640 N N . SER A 1 81 ? 16.156 -20.547 -30.016 1 58.41 81 SER A N 1
ATOM 641 C CA . SER A 1 81 ? 16.469 -19.141 -29.797 1 58.41 81 SER A CA 1
ATOM 642 C C . SER A 1 81 ? 15.227 -18.266 -29.891 1 58.41 81 SER A C 1
ATOM 644 O O . SER A 1 81 ? 15.109 -17.25 -29.203 1 58.41 81 SER A O 1
ATOM 646 N N . GLU A 1 82 ? 14.305 -18.672 -30.641 1 58.22 82 GLU A N 1
ATOM 647 C CA . GLU A 1 82 ? 13.078 -17.906 -30.812 1 58.22 82 GLU A CA 1
ATOM 648 C C . GLU A 1 82 ? 12.148 -18.062 -29.609 1 58.22 82 GLU A C 1
ATOM 650 O O . GLU A 1 82 ? 11.32 -17.203 -29.344 1 58.22 82 GLU A O 1
ATOM 655 N N . LEU A 1 83 ? 12.195 -19.141 -29.016 1 61 83 LEU A N 1
ATOM 656 C CA . LEU A 1 83 ? 11.492 -19.344 -27.75 1 61 83 LEU A CA 1
ATOM 657 C C . LEU A 1 83 ? 12.047 -18.438 -26.656 1 61 83 LEU A C 1
ATOM 659 O O . LEU A 1 83 ? 11.281 -17.875 -25.875 1 61 83 LEU A O 1
ATOM 663 N N . VAL A 1 84 ? 13.305 -18.25 -26.797 1 56.03 84 VAL A N 1
ATOM 664 C CA . VAL A 1 84 ? 14 -17.422 -25.812 1 56.03 84 VAL A CA 1
ATOM 665 C C . VAL A 1 84 ? 13.703 -15.945 -26.094 1 56.03 84 VAL A C 1
ATOM 667 O O . VAL A 1 84 ? 13.555 -15.156 -25.156 1 56.03 84 VAL A O 1
ATOM 670 N N . GLN A 1 85 ? 13.609 -15.695 -27.312 1 51.75 85 GLN A N 1
ATOM 671 C CA . GLN A 1 85 ? 13.367 -14.305 -27.688 1 51.75 85 GLN A CA 1
ATOM 672 C C . GLN A 1 85 ? 11.898 -13.93 -27.5 1 51.75 85 GLN A C 1
ATOM 674 O O . GLN A 1 85 ? 11.477 -12.852 -27.906 1 51.75 85 GLN A O 1
ATOM 679 N N . ASN A 1 86 ? 11.125 -14.766 -26.922 1 54.09 86 ASN A N 1
ATOM 680 C CA . ASN A 1 86 ? 9.742 -14.586 -26.5 1 54.09 86 ASN A CA 1
ATOM 681 C C . ASN A 1 86 ? 8.812 -14.375 -27.688 1 54.09 86 ASN A C 1
ATOM 683 O O . ASN A 1 86 ? 7.793 -13.695 -27.562 1 54.09 86 ASN A O 1
ATOM 687 N N . ARG A 1 87 ? 9.203 -14.914 -28.797 1 60.62 87 ARG A N 1
ATOM 688 C CA . ARG A 1 87 ? 8.266 -14.859 -29.922 1 60.62 87 ARG A CA 1
ATOM 689 C C . ARG A 1 87 ? 7.176 -15.914 -29.781 1 60.62 87 ARG A C 1
ATOM 691 O O . ARG A 1 87 ? 6.012 -15.656 -30.094 1 60.62 87 ARG A O 1
ATOM 698 N N . TYR A 1 88 ? 7.602 -17.062 -29.391 1 71.19 88 TYR A N 1
ATOM 699 C CA . TYR A 1 88 ? 6.656 -18.125 -29.078 1 71.19 88 TYR A CA 1
ATOM 700 C C . TYR A 1 88 ? 6.883 -18.656 -27.672 1 71.19 88 TYR A C 1
ATOM 702 O O . TYR A 1 88 ? 8.023 -18.797 -27.234 1 71.19 88 TYR A O 1
ATOM 710 N N . ASP A 1 89 ? 5.828 -18.844 -27.047 1 71.31 89 ASP A N 1
ATOM 711 C CA . ASP A 1 89 ? 5.883 -19.297 -25.672 1 71.31 89 ASP A CA 1
ATOM 712 C C . ASP A 1 89 ? 6.035 -20.812 -25.594 1 71.31 89 ASP A C 1
ATOM 714 O O . ASP A 1 89 ? 6.512 -21.359 -24.594 1 71.31 89 ASP A O 1
ATOM 718 N N . ALA A 1 90 ? 5.535 -21.359 -26.484 1 79.19 90 ALA A N 1
ATOM 719 C CA . ALA A 1 90 ? 5.625 -22.812 -26.578 1 79.19 90 ALA A CA 1
ATOM 720 C C . ALA A 1 90 ? 5.602 -23.281 -28.031 1 79.19 90 ALA A C 1
ATOM 722 O O . ALA A 1 90 ? 5.059 -22.594 -28.906 1 79.19 90 ALA A O 1
ATOM 723 N N . ILE A 1 91 ? 6.355 -24.391 -28.281 1 81.81 91 ILE A N 1
ATOM 724 C CA . ILE A 1 91 ? 6.324 -25.047 -29.578 1 81.81 91 ILE A CA 1
ATOM 725 C C . ILE A 1 91 ? 5.652 -26.406 -29.453 1 81.81 91 ILE A C 1
ATOM 727 O O . ILE A 1 91 ? 6.074 -27.25 -28.641 1 81.81 91 ILE A O 1
ATOM 731 N N . VAL A 1 92 ? 4.609 -26.516 -30.078 1 84.31 92 VAL A N 1
ATOM 732 C CA . VAL A 1 92 ? 3.945 -27.812 -30.156 1 84.31 92 VAL A CA 1
ATOM 733 C C . VAL A 1 92 ? 4.27 -28.469 -31.5 1 84.31 92 VAL A C 1
ATOM 735 O O . VAL A 1 92 ? 3.803 -28.016 -32.562 1 84.31 92 VAL A O 1
ATOM 738 N N . ALA A 1 93 ? 5.105 -29.484 -31.453 1 81 93 ALA A N 1
ATOM 739 C CA . ALA A 1 93 ? 5.473 -30.203 -32.656 1 81 93 ALA A CA 1
ATOM 740 C C . ALA A 1 93 ? 4.727 -31.531 -32.75 1 81 93 ALA A C 1
ATOM 742 O O . ALA A 1 93 ? 4.797 -32.375 -31.844 1 81 93 ALA A O 1
ATOM 743 N N . ILE A 1 94 ? 4.016 -31.656 -33.75 1 78 94 ILE A N 1
ATOM 744 C CA . ILE A 1 94 ? 3.287 -32.906 -34 1 78 94 ILE A CA 1
ATOM 745 C C . ILE A 1 94 ? 4.105 -33.812 -34.906 1 78 94 ILE A C 1
ATOM 747 O O . ILE A 1 94 ? 4.535 -33.406 -35.969 1 78 94 ILE A O 1
ATOM 751 N N . ASN A 1 95 ? 4.395 -35 -34.344 1 75.75 95 ASN A N 1
ATOM 752 C CA . ASN A 1 95 ? 5.121 -35.969 -35.156 1 75.75 95 ASN A CA 1
ATOM 753 C C . ASN A 1 95 ? 4.188 -36.719 -36.094 1 75.75 95 ASN A C 1
ATOM 755 O O . ASN A 1 95 ? 2.965 -36.625 -36 1 75.75 95 ASN A O 1
ATOM 759 N N . ARG A 1 96 ? 4.738 -37.594 -37.031 1 71.19 96 ARG A N 1
ATOM 760 C CA . ARG A 1 96 ? 3.996 -38.344 -38.031 1 71.19 96 ARG A CA 1
ATOM 761 C C . ARG A 1 96 ? 3.074 -39.375 -37.375 1 71.19 96 ARG A C 1
ATOM 763 O O . ARG A 1 96 ? 2.053 -39.75 -37.969 1 71.19 96 ARG A O 1
ATOM 770 N N . ASP A 1 97 ? 3.352 -39.812 -36.188 1 69.12 97 ASP A N 1
ATOM 771 C CA . ASP A 1 97 ? 2.568 -40.844 -35.5 1 69.12 97 ASP A CA 1
ATOM 772 C C . ASP A 1 97 ? 1.414 -40.219 -34.719 1 69.12 97 ASP A C 1
ATOM 774 O O . ASP A 1 97 ? 0.644 -40.906 -34.094 1 69.12 97 ASP A O 1
ATOM 778 N N . GLY A 1 98 ? 1.24 -38.812 -34.875 1 65.44 98 GLY A N 1
ATOM 779 C CA . GLY A 1 98 ? 0.142 -38.125 -34.219 1 65.44 98 GLY A CA 1
ATOM 780 C C . GLY A 1 98 ? 0.477 -37.688 -32.781 1 65.44 98 GLY A C 1
ATOM 781 O O . GLY A 1 98 ? -0.367 -37.125 -32.094 1 65.44 98 GLY A O 1
ATOM 782 N N . GLU A 1 99 ? 1.609 -38 -32.438 1 75.56 99 GLU A N 1
ATOM 783 C CA . GLU A 1 99 ? 2.008 -37.625 -31.078 1 75.56 99 GLU A CA 1
ATOM 784 C C . GLU A 1 99 ? 2.605 -36.219 -31.062 1 75.56 99 GLU A C 1
ATOM 786 O O . GLU A 1 99 ? 3.242 -35.812 -32.031 1 75.56 99 GLU A O 1
ATOM 791 N N . TYR A 1 100 ? 2.109 -35.406 -30.047 1 78.88 100 TYR A N 1
ATOM 792 C CA . TYR A 1 100 ? 2.627 -34.062 -29.984 1 78.88 100 TYR A CA 1
ATOM 793 C C . TYR A 1 100 ? 3.719 -33.938 -28.922 1 78.88 100 TYR A C 1
ATOM 795 O O . TYR A 1 100 ? 3.695 -34.656 -27.922 1 78.88 100 TYR A O 1
ATOM 803 N N . GLN A 1 101 ? 4.789 -33.25 -29.25 1 79.88 101 GLN A N 1
ATOM 804 C CA . GLN A 1 101 ? 5.848 -32.875 -28.328 1 79.88 101 GLN A CA 1
ATOM 805 C C . GLN A 1 101 ? 5.805 -31.375 -28.047 1 79.88 101 GLN A C 1
ATOM 807 O O . GLN A 1 101 ? 5.742 -30.562 -28.969 1 79.88 101 GLN A O 1
ATOM 812 N N . ILE A 1 102 ? 5.664 -31.062 -26.766 1 81 102 ILE A N 1
ATOM 813 C CA . ILE A 1 102 ? 5.586 -29.656 -26.359 1 81 102 ILE A CA 1
ATOM 814 C C . ILE A 1 102 ? 6.93 -29.203 -25.797 1 81 102 ILE A C 1
ATOM 816 O O . ILE A 1 102 ? 7.492 -29.844 -24.906 1 81 102 ILE A O 1
ATOM 820 N N . THR A 1 103 ? 7.508 -28.25 -26.438 1 78.06 103 THR A N 1
ATOM 821 C CA . THR A 1 103 ? 8.711 -27.594 -25.922 1 78.06 103 THR A CA 1
ATOM 822 C C . THR A 1 103 ? 8.398 -26.156 -25.484 1 78.06 103 THR A C 1
ATOM 824 O O . THR A 1 103 ? 7.879 -25.359 -26.281 1 78.06 103 THR A O 1
ATOM 827 N N . THR A 1 104 ? 8.5 -25.875 -24.25 1 72.75 104 THR A N 1
ATOM 828 C CA . THR A 1 104 ? 8.25 -24.531 -23.75 1 72.75 104 THR A CA 1
ATOM 829 C C . THR A 1 104 ? 9.383 -24.078 -22.844 1 72.75 104 THR A C 1
ATOM 831 O O . THR A 1 104 ? 10.07 -24.906 -22.234 1 72.75 104 THR A O 1
ATOM 834 N N . ILE A 1 105 ? 9.719 -22.891 -23.031 1 59.97 105 ILE A N 1
ATOM 835 C CA . ILE A 1 105 ? 10.703 -22.297 -22.125 1 59.97 105 ILE A CA 1
ATOM 836 C C . ILE A 1 105 ? 10.008 -21.781 -20.875 1 59.97 105 ILE A C 1
ATOM 838 O O . ILE A 1 105 ? 10.664 -21.359 -19.922 1 59.97 105 ILE A O 1
ATOM 842 N N . LYS A 1 106 ? 8.789 -21.875 -21.016 1 60.38 106 LYS A N 1
ATOM 843 C CA . LYS A 1 106 ? 8.031 -21.406 -19.859 1 60.38 106 LYS A CA 1
ATOM 844 C C . LYS A 1 106 ? 7.891 -22.516 -18.828 1 60.38 106 LYS A C 1
ATOM 846 O O . LYS A 1 106 ? 8.406 -23.625 -19.016 1 60.38 106 LYS A O 1
ATOM 851 N N . ASN A 1 107 ? 7.145 -22.234 -17.719 1 53.06 107 ASN A N 1
ATOM 852 C CA . ASN A 1 107 ? 7.023 -23.188 -16.609 1 53.06 107 ASN A CA 1
ATOM 853 C C . ASN A 1 107 ? 6.219 -24.422 -17.016 1 53.06 107 ASN A C 1
ATOM 855 O O . ASN A 1 107 ? 5.535 -24.406 -18.047 1 53.06 107 ASN A O 1
ATOM 859 N N . THR A 1 108 ? 6.434 -25.484 -16.406 1 58.06 108 THR A N 1
ATOM 860 C CA . THR A 1 108 ? 5.773 -26.75 -16.656 1 58.06 108 THR A CA 1
ATOM 861 C C . THR A 1 108 ? 4.258 -26.594 -16.609 1 58.06 108 THR A C 1
ATOM 863 O O . THR A 1 108 ? 3.537 -27.328 -17.297 1 58.06 108 THR A O 1
ATOM 866 N N . GLU A 1 109 ? 3.805 -25.609 -15.984 1 57.72 109 GLU A N 1
ATOM 867 C CA . GLU A 1 109 ? 2.365 -25.359 -15.938 1 57.72 109 GLU A CA 1
ATOM 868 C C . GLU A 1 109 ? 1.831 -24.953 -17.312 1 57.72 109 GLU A C 1
ATOM 870 O O . GLU A 1 109 ? 0.75 -25.375 -17.703 1 57.72 109 GLU A O 1
ATOM 875 N N . PHE A 1 110 ? 2.629 -24.203 -17.891 1 67.38 110 PHE A N 1
ATOM 876 C CA . PHE A 1 110 ? 2.248 -23.797 -19.234 1 67.38 110 PHE A CA 1
ATOM 877 C C . PHE A 1 110 ? 2.225 -24.984 -20.188 1 67.38 110 PHE A C 1
ATOM 879 O O . PHE A 1 110 ? 1.328 -25.109 -21.031 1 67.38 110 PHE A O 1
ATOM 886 N N . LYS A 1 111 ? 3.168 -25.844 -19.938 1 69.94 111 LYS A N 1
ATOM 887 C CA . LYS A 1 111 ? 3.207 -27.047 -20.766 1 69.94 111 LYS A CA 1
ATOM 888 C C . LYS A 1 111 ? 1.979 -27.922 -20.516 1 69.94 111 LYS A C 1
ATOM 890 O O . LYS A 1 111 ? 1.357 -28.406 -21.469 1 69.94 111 LYS A O 1
ATOM 895 N N . THR A 1 112 ? 1.611 -27.969 -19.297 1 66.06 112 THR A N 1
ATOM 896 C CA . THR A 1 112 ? 0.446 -28.781 -18.953 1 66.06 112 THR A CA 1
ATOM 897 C C . THR A 1 112 ? -0.833 -28.125 -19.469 1 66.06 112 THR A C 1
ATOM 899 O O . THR A 1 112 ? -1.764 -28.828 -19.891 1 66.06 112 THR A O 1
ATOM 902 N N . MET A 1 113 ? -0.879 -26.812 -19.469 1 69.62 113 MET A N 1
ATOM 903 C CA . MET A 1 113 ? -2.029 -26.078 -19.984 1 69.62 113 MET A CA 1
ATOM 904 C C . MET A 1 113 ? -2.205 -26.344 -21.484 1 69.62 113 MET A C 1
ATOM 906 O O . MET A 1 113 ? -3.324 -26.547 -21.953 1 69.62 113 MET A O 1
ATOM 910 N N . ILE A 1 114 ? -1.057 -26.391 -22.078 1 74.75 114 ILE A N 1
ATOM 911 C CA . ILE A 1 114 ? -1.095 -26.641 -23.516 1 74.75 114 ILE A CA 1
ATOM 912 C C . ILE A 1 114 ? -1.532 -28.078 -23.781 1 74.75 114 ILE A C 1
ATOM 914 O O . ILE A 1 114 ? -2.334 -28.344 -24.672 1 74.75 114 ILE A O 1
ATOM 918 N N . GLU A 1 115 ? -1.028 -28.922 -22.953 1 75.06 115 GLU A N 1
ATOM 919 C CA . GLU A 1 115 ? -1.395 -30.328 -23.109 1 75.06 115 GLU A CA 1
ATOM 920 C C . GLU A 1 115 ? -2.887 -30.547 -22.875 1 75.06 115 GLU A C 1
ATOM 922 O O . GLU A 1 115 ? -3.537 -31.297 -23.594 1 75.06 115 GLU A O 1
ATOM 927 N N . ALA A 1 116 ? -3.316 -29.797 -21.844 1 69.94 116 ALA A N 1
ATOM 928 C CA . ALA A 1 116 ? -4.742 -29.906 -21.562 1 69.94 116 ALA A CA 1
ATOM 929 C C . ALA A 1 116 ? -5.582 -29.297 -22.688 1 69.94 116 ALA A C 1
ATOM 931 O O . ALA A 1 116 ? -6.629 -29.844 -23.047 1 69.94 116 ALA A O 1
ATOM 932 N N . ALA A 1 117 ? -5.086 -28.172 -23.156 1 71.81 117 ALA A N 1
ATOM 933 C CA . ALA A 1 117 ? -5.797 -27.516 -24.25 1 71.81 117 ALA A CA 1
ATOM 934 C C . ALA A 1 117 ? -5.781 -28.359 -25.516 1 71.81 117 ALA A C 1
ATOM 936 O O . ALA A 1 117 ? -6.742 -28.359 -26.281 1 71.81 117 ALA A O 1
ATOM 937 N N . LEU A 1 118 ? -4.703 -29.141 -25.641 1 74.12 118 LEU A N 1
ATOM 938 C CA . LEU A 1 118 ? -4.566 -29.984 -26.828 1 74.12 118 LEU A CA 1
ATOM 939 C C . LEU A 1 118 ? -5.395 -31.25 -26.672 1 74.12 118 LEU A C 1
ATOM 941 O O . LEU A 1 118 ? -5.91 -31.781 -27.672 1 74.12 118 LEU A O 1
ATOM 945 N N . SER A 1 119 ? -5.441 -31.688 -25.438 1 72.12 119 SER A N 1
ATOM 946 C CA . SER A 1 119 ? -6.207 -32.906 -25.219 1 72.12 119 SER A CA 1
ATOM 947 C C . SER A 1 119 ? -7.707 -32.656 -25.328 1 72.12 119 SER A C 1
ATOM 949 O O . SER A 1 119 ? -8.453 -33.5 -25.797 1 72.12 119 SER A O 1
ATOM 951 N N . ASN A 1 120 ? -8.125 -31.531 -24.75 1 63.5 120 ASN A N 1
ATOM 952 C CA . ASN A 1 120 ? -9.523 -31.125 -24.875 1 63.5 120 ASN A CA 1
ATOM 953 C C . ASN A 1 120 ? -9.648 -29.656 -25.281 1 63.5 120 ASN A C 1
ATOM 955 O O . ASN A 1 120 ? -9.945 -28.812 -24.453 1 63.5 120 ASN A O 1
ATOM 959 N N . PRO A 1 121 ? -9.453 -29.438 -26.547 1 59.31 121 PRO A N 1
ATOM 960 C CA . PRO A 1 121 ? -9.422 -28.062 -27.031 1 59.31 121 PRO A CA 1
ATOM 961 C C . PRO A 1 121 ? -10.75 -27.328 -26.812 1 59.31 121 PRO A C 1
ATOM 963 O O . PRO A 1 121 ? -10.766 -26.125 -26.594 1 59.31 121 PRO A O 1
ATOM 966 N N . GLU A 1 122 ? -11.836 -28.016 -27.016 1 59.66 122 GLU A N 1
ATOM 967 C CA . GLU A 1 122 ? -13.141 -27.375 -26.906 1 59.66 122 GLU A CA 1
ATOM 968 C C . GLU A 1 122 ? -13.516 -27.109 -25.453 1 59.66 122 GLU A C 1
ATOM 970 O O . GLU A 1 122 ? -14.211 -26.141 -25.141 1 59.66 122 GLU A O 1
ATOM 975 N N . GLY A 1 123 ? -13.047 -27.969 -24.641 1 54.69 123 GLY A N 1
ATOM 976 C CA . GLY A 1 123 ? -13.438 -27.891 -23.25 1 54.69 123 GLY A CA 1
ATOM 977 C C . GLY A 1 123 ? -12.383 -27.25 -22.359 1 54.69 123 GLY A C 1
ATOM 978 O O . GLY A 1 123 ? -12.594 -27.078 -21.172 1 54.69 123 GLY A O 1
ATOM 979 N N . PHE A 1 124 ? -11.305 -27.031 -23 1 52.31 124 PHE A N 1
ATOM 980 C CA . PHE A 1 124 ? -10.211 -26.547 -22.172 1 52.31 124 PHE A CA 1
ATOM 981 C C . PHE A 1 124 ? -10.484 -25.109 -21.719 1 52.31 124 PHE A C 1
ATOM 983 O O . PHE A 1 124 ? -10.75 -24.234 -22.547 1 52.31 124 PHE A O 1
ATOM 990 N N . ARG A 1 125 ? -10.883 -24.969 -20.594 1 47.44 125 ARG A N 1
ATOM 991 C CA . ARG A 1 125 ? -10.867 -23.672 -19.922 1 47.44 125 ARG A CA 1
ATOM 992 C C . ARG A 1 125 ? -9.625 -23.547 -19.047 1 47.44 125 ARG A C 1
ATOM 994 O O . ARG A 1 125 ? -9.336 -24.422 -18.219 1 47.44 125 ARG A O 1
ATOM 1001 N N . PRO A 1 126 ? -8.672 -22.906 -19.672 1 45.62 126 PRO A N 1
ATOM 1002 C CA . PRO A 1 126 ? -7.52 -22.766 -18.781 1 45.62 126 PRO A CA 1
ATOM 1003 C C . PRO A 1 126 ? -7.922 -22.641 -17.312 1 45.62 126 PRO A C 1
ATOM 1005 O O . PRO A 1 126 ? -8.984 -22.094 -17 1 45.62 126 PRO A O 1
ATOM 1008 N N . ASP A 1 127 ? -7.75 -23.703 -16.562 1 40.25 127 ASP A N 1
ATOM 1009 C CA . ASP A 1 127 ? -7.965 -23.562 -15.125 1 40.25 127 ASP A CA 1
ATOM 1010 C C . ASP A 1 127 ? -7.66 -22.125 -14.664 1 40.25 127 ASP A C 1
ATOM 1012 O O . ASP A 1 127 ? -6.512 -21.812 -14.359 1 40.25 127 ASP A O 1
ATOM 1016 N N . ASN A 1 128 ? -8.156 -21.297 -15.344 1 43.44 128 ASN A N 1
ATOM 1017 C CA . ASN A 1 128 ? -8.109 -19.859 -15.062 1 43.44 128 ASN A CA 1
ATOM 1018 C C . ASN A 1 128 ? -8.453 -19.562 -13.602 1 43.44 128 ASN A C 1
ATOM 1020 O O . ASN A 1 128 ? -8.859 -18.453 -13.266 1 43.44 128 ASN A O 1
ATOM 1024 N N . ARG A 1 129 ? -8.656 -20.734 -12.875 1 43.44 129 ARG A N 1
ATOM 1025 C CA . ARG A 1 129 ? -9.055 -20.578 -11.477 1 43.44 129 ARG A CA 1
ATOM 1026 C C . ARG A 1 129 ? -8.078 -19.656 -10.734 1 43.44 129 ARG A C 1
ATOM 1028 O O . ARG A 1 129 ? -8.422 -19.094 -9.703 1 43.44 129 ARG A O 1
ATOM 1035 N N . GLN A 1 130 ? -6.832 -19.531 -11.227 1 48.47 130 GLN A N 1
ATOM 1036 C CA . GLN A 1 130 ? -5.891 -18.734 -10.438 1 48.47 130 GLN A CA 1
ATOM 1037 C C . GLN A 1 130 ? -5.984 -17.25 -10.789 1 48.47 130 GLN A C 1
ATOM 1039 O O . GLN A 1 130 ? -5.305 -16.422 -10.18 1 48.47 130 GLN A O 1
ATOM 1044 N N . VAL A 1 131 ? -6.82 -16.953 -11.836 1 56.09 131 VAL A N 1
ATOM 1045 C CA . VAL A 1 131 ? -6.859 -15.562 -12.273 1 56.09 131 VAL A CA 1
ATOM 1046 C C . VAL A 1 131 ? -8.023 -14.844 -11.602 1 56.09 131 VAL A C 1
ATOM 1048 O O . VAL A 1 131 ? -9.156 -15.336 -11.617 1 56.09 131 VAL A O 1
ATOM 1051 N N . ARG A 1 132 ? -7.758 -14.023 -10.82 1 69.25 132 ARG A N 1
ATOM 1052 C CA . ARG A 1 132 ? -8.766 -13.148 -10.227 1 69.25 132 ARG A CA 1
ATOM 1053 C C . ARG A 1 132 ? -9.641 -12.508 -11.297 1 69.25 132 ARG A C 1
ATOM 1055 O O . ARG A 1 132 ? -9.141 -12.055 -12.328 1 69.25 132 ARG A O 1
ATOM 1062 N N . HIS A 1 133 ? -11.039 -12.672 -11.086 1 79.69 133 HIS A N 1
ATOM 1063 C CA . HIS A 1 133 ? -12 -12.07 -12 1 79.69 133 HIS A CA 1
ATOM 1064 C C . HIS A 1 133 ? -11.891 -10.547 -11.992 1 79.69 133 HIS A C 1
ATOM 1066 O O . HIS A 1 133 ? -11.398 -9.961 -11.023 1 79.69 133 HIS A O 1
ATOM 1072 N N . THR A 1 134 ? -12.32 -10 -13.078 1 85.62 134 THR A N 1
ATOM 1073 C CA . THR A 1 134 ? -12.125 -8.578 -13.312 1 85.62 134 THR A CA 1
ATOM 1074 C C . THR A 1 134 ? -12.797 -7.754 -12.219 1 85.62 134 THR A C 1
ATOM 1076 O O . THR A 1 134 ? -12.211 -6.793 -11.711 1 85.62 134 THR A O 1
ATOM 1079 N N . GLY A 1 135 ? -14.016 -8.125 -11.898 1 91.75 135 GLY A N 1
ATOM 1080 C CA . GLY A 1 135 ? -14.719 -7.395 -10.852 1 91.75 135 GLY A CA 1
ATOM 1081 C C . GLY A 1 135 ? -14.016 -7.449 -9.508 1 91.75 135 GLY A C 1
ATOM 1082 O O . GLY A 1 135 ? -13.891 -6.434 -8.82 1 91.75 135 GLY A O 1
ATOM 1083 N N . THR A 1 136 ? -13.547 -8.625 -9.211 1 90.62 136 THR A N 1
ATOM 1084 C CA . THR A 1 136 ? -12.82 -8.828 -7.961 1 90.62 136 THR A CA 1
ATOM 1085 C C . THR A 1 136 ? -11.508 -8.055 -7.977 1 90.62 136 THR A C 1
ATOM 1087 O O . THR A 1 136 ? -11.117 -7.457 -6.973 1 90.62 136 THR A O 1
ATOM 1090 N N . ASN A 1 137 ? -10.906 -8.039 -9.109 1 88.31 137 ASN A N 1
ATOM 1091 C CA . ASN A 1 137 ? -9.656 -7.297 -9.234 1 88.31 137 ASN A CA 1
ATOM 1092 C C . ASN A 1 137 ? -9.883 -5.797 -9.094 1 88.31 137 ASN A C 1
ATOM 1094 O O . ASN A 1 137 ? -9.125 -5.113 -8.391 1 88.31 137 ASN A O 1
ATOM 1098 N N . ILE A 1 138 ? -10.867 -5.289 -9.711 1 93.12 138 ILE A N 1
ATOM 1099 C CA . ILE A 1 138 ? -11.164 -3.863 -9.656 1 93.12 138 ILE A CA 1
ATOM 1100 C C . ILE A 1 138 ? -11.461 -3.451 -8.219 1 93.12 138 ILE A C 1
ATOM 1102 O O . ILE A 1 138 ? -10.859 -2.508 -7.695 1 93.12 138 ILE A O 1
ATOM 1106 N N . LEU A 1 139 ? -12.273 -4.215 -7.582 1 95.5 139 LEU A N 1
ATOM 1107 C CA . LEU A 1 139 ? -12.656 -3.871 -6.219 1 95.5 139 LEU A CA 1
ATOM 1108 C C . LEU A 1 139 ? -11.508 -4.113 -5.25 1 95.5 139 LEU A C 1
ATOM 1110 O O . LEU A 1 139 ? -11.367 -3.4 -4.254 1 95.5 139 LEU A O 1
ATOM 1114 N N . GLY A 1 140 ? -10.758 -5.121 -5.547 1 91.19 140 GLY A N 1
ATOM 1115 C CA . GLY A 1 140 ? -9.57 -5.344 -4.734 1 91.19 140 GLY A CA 1
ATOM 1116 C C . GLY A 1 140 ? -8.609 -4.172 -4.754 1 91.19 140 GLY A C 1
ATOM 1117 O O . GLY A 1 140 ? -8.141 -3.727 -3.701 1 91.19 140 GLY A O 1
ATOM 1118 N N . PHE A 1 141 ? -8.336 -3.643 -5.848 1 89.12 141 PHE A N 1
ATOM 1119 C CA . PHE A 1 141 ? -7.445 -2.494 -5.988 1 89.12 141 PHE A CA 1
ATOM 1120 C C . PHE A 1 141 ? -8.094 -1.236 -5.422 1 89.12 141 PHE A C 1
ATOM 1122 O O . PHE A 1 141 ? -7.43 -0.441 -4.75 1 89.12 141 PHE A O 1
ATOM 1129 N N . MET A 1 142 ? -9.328 -1.083 -5.652 1 93.88 142 MET A N 1
ATOM 1130 C CA . MET A 1 142 ? -10.062 0.086 -5.172 1 93.88 142 MET A CA 1
ATOM 1131 C C . MET A 1 142 ? -10.094 0.119 -3.648 1 93.88 142 MET A C 1
ATOM 1133 O O . MET A 1 142 ? -10.062 1.193 -3.047 1 93.88 142 MET A O 1
ATOM 1137 N N . MET A 1 143 ? -10.188 -1.041 -3.105 1 95.19 143 MET A N 1
ATOM 1138 C CA . MET A 1 143 ? -10.422 -1.146 -1.667 1 95.19 143 MET A CA 1
ATOM 1139 C C . MET A 1 143 ? -9.344 -0.392 -0.889 1 95.19 143 MET A C 1
ATOM 1141 O O . MET A 1 143 ? -9.664 0.42 -0.017 1 95.19 143 MET A O 1
ATOM 1145 N N . MET A 1 144 ? -8.125 -0.702 -1.195 1 90.38 144 MET A N 1
ATOM 1146 C CA . MET A 1 144 ? -7.039 -0.071 -0.448 1 90.38 144 MET A CA 1
ATOM 1147 C C . MET A 1 144 ? -7.113 1.448 -0.56 1 90.38 144 MET A C 1
ATOM 1149 O O . MET A 1 144 ? -6.984 2.154 0.44 1 90.38 144 MET A O 1
ATOM 1153 N N . PHE A 1 145 ? -7.391 1.999 -1.677 1 91.12 145 PHE A N 1
ATOM 1154 C CA . PHE A 1 145 ? -7.391 3.439 -1.901 1 91.12 145 PHE A CA 1
ATOM 1155 C C . PHE A 1 145 ? -8.641 4.078 -1.3 1 91.12 145 PHE A C 1
ATOM 1157 O O . PHE A 1 145 ? -8.586 5.207 -0.808 1 91.12 145 PHE A O 1
ATOM 1164 N N . LEU A 1 146 ? -9.758 3.375 -1.394 1 95.31 146 LEU A N 1
ATOM 1165 C CA . LEU A 1 146 ? -10.953 3.881 -0.731 1 95.31 146 LEU A CA 1
ATOM 1166 C C . LEU A 1 146 ? -10.734 3.996 0.773 1 95.31 146 LEU A C 1
ATOM 1168 O O . LEU A 1 146 ? -11.133 4.988 1.389 1 95.31 146 LEU A O 1
ATOM 1172 N N . LEU A 1 147 ? -10.125 2.969 1.316 1 95.06 147 LEU A N 1
ATOM 1173 C CA . LEU A 1 147 ? -9.844 3.002 2.746 1 95.06 147 LEU A CA 1
ATOM 1174 C C . LEU A 1 147 ? -8.875 4.133 3.082 1 95.06 147 LEU A C 1
ATOM 1176 O O . LEU A 1 147 ? -9.055 4.824 4.086 1 95.06 147 LEU A O 1
ATOM 1180 N N . MET A 1 148 ? -7.891 4.312 2.244 1 91.94 148 MET A N 1
ATOM 1181 C CA . MET A 1 148 ? -6.922 5.383 2.465 1 91.94 148 MET A CA 1
ATOM 1182 C C . MET A 1 148 ? -7.586 6.75 2.352 1 91.94 148 MET A C 1
ATOM 1184 O O . MET A 1 148 ? -7.195 7.695 3.037 1 91.94 148 MET A O 1
ATOM 1188 N N . GLN A 1 149 ? -8.547 6.895 1.459 1 92.31 149 GLN A N 1
ATOM 1189 C CA . GLN A 1 149 ? -9.273 8.148 1.302 1 92.31 149 GLN A CA 1
ATOM 1190 C C . GLN A 1 149 ? -9.969 8.555 2.6 1 92.31 149 GLN A C 1
ATOM 1192 O O . GLN A 1 149 ? -10.047 9.742 2.926 1 92.31 149 GLN A O 1
ATOM 1197 N N . GLY A 1 150 ? -10.492 7.574 3.297 1 92.88 150 GLY A N 1
ATOM 1198 C CA . GLY A 1 150 ? -11.102 7.883 4.578 1 92.88 150 GLY A CA 1
ATOM 1199 C C . GLY A 1 150 ? -10.156 8.578 5.539 1 92.88 150 GLY A C 1
ATOM 1200 O O . GLY A 1 150 ? -10.523 9.57 6.172 1 92.88 150 GLY A O 1
ATOM 1201 N N . ILE A 1 151 ? -8.977 8.062 5.57 1 90.31 151 ILE A N 1
ATOM 1202 C CA . ILE A 1 151 ? -7.961 8.656 6.434 1 90.31 151 ILE A CA 1
ATOM 1203 C C . ILE A 1 151 ? -7.641 10.07 5.953 1 90.31 151 ILE A C 1
ATOM 1205 O O . ILE A 1 151 ? -7.496 10.984 6.766 1 90.31 151 ILE A O 1
ATOM 1209 N N . LEU A 1 152 ? -7.578 10.227 4.695 1 87 152 LEU A N 1
ATOM 1210 C CA . LEU A 1 152 ? -7.242 11.508 4.09 1 87 152 LEU A CA 1
ATOM 1211 C C . LEU A 1 152 ? -8.305 12.555 4.414 1 87 152 LEU A C 1
ATOM 1213 O O . LEU A 1 152 ? -7.977 13.664 4.836 1 87 152 LEU A O 1
ATOM 1217 N N . TYR A 1 153 ? -9.508 12.195 4.277 1 89.5 153 TYR A N 1
ATOM 1218 C CA . TYR A 1 153 ? -10.586 13.164 4.441 1 89.5 153 TYR A CA 1
ATOM 1219 C C . TYR A 1 153 ? -10.898 13.383 5.918 1 89.5 153 TYR A C 1
ATOM 1221 O O . TYR A 1 153 ? -11.461 14.414 6.293 1 89.5 153 TYR A O 1
ATOM 1229 N N . ALA A 1 154 ? -10.578 12.445 6.699 1 89.75 154 ALA A N 1
ATOM 1230 C CA . ALA A 1 154 ? -10.797 12.602 8.133 1 89.75 154 ALA A CA 1
ATOM 1231 C C . ALA A 1 154 ? -9.781 13.57 8.742 1 89.75 154 ALA A C 1
ATOM 1233 O O . ALA A 1 154 ? -9.883 13.93 9.914 1 89.75 154 ALA A O 1
ATOM 1234 N N . ARG A 1 155 ? -8.867 13.953 7.961 1 83.5 155 ARG A N 1
ATOM 1235 C CA . ARG A 1 155 ? -7.887 14.93 8.43 1 83.5 155 ARG A CA 1
ATOM 1236 C C . ARG A 1 155 ? -8.562 16.234 8.852 1 83.5 155 ARG A C 1
ATOM 1238 O O . ARG A 1 155 ? -8.117 16.891 9.797 1 83.5 155 ARG A O 1
ATOM 1245 N N . LEU A 1 156 ? -9.602 16.547 8.117 1 82.44 156 LEU A N 1
ATOM 1246 C CA . LEU A 1 156 ? -10.344 17.766 8.461 1 82.44 156 LEU A CA 1
ATOM 1247 C C . LEU A 1 156 ? -10.891 17.672 9.883 1 82.44 156 LEU A C 1
ATOM 1249 O O . LEU A 1 156 ? -10.797 18.641 10.648 1 82.44 156 LEU A O 1
ATOM 1253 N N . TYR A 1 157 ? -11.422 16.547 10.141 1 84.81 157 TYR A N 1
ATOM 1254 C CA . TYR A 1 157 ? -11.914 16.297 11.484 1 84.81 157 TYR A CA 1
ATOM 1255 C C . TYR A 1 157 ? -10.766 16.297 12.492 1 84.81 157 TYR A C 1
ATOM 1257 O O . TYR A 1 157 ? -10.891 16.859 13.586 1 84.81 157 TYR A O 1
ATOM 1265 N N . ALA A 1 158 ? -9.68 15.742 12.148 1 83.38 158 ALA A N 1
ATOM 1266 C CA . ALA A 1 158 ? -8.523 15.641 13.031 1 83.38 158 ALA A CA 1
ATOM 1267 C C . ALA A 1 158 ? -7.945 17.016 13.336 1 83.38 158 ALA A C 1
ATOM 1269 O O . ALA A 1 158 ? -7.539 17.297 14.469 1 83.38 158 ALA A O 1
ATOM 1270 N N . GLU A 1 159 ? -7.945 17.844 12.359 1 82.38 159 GLU A N 1
ATOM 1271 C CA . GLU A 1 159 ? -7.434 19.188 12.539 1 82.38 159 GLU A CA 1
ATOM 1272 C C . GLU A 1 159 ? -8.336 20 13.453 1 82.38 159 GLU A C 1
ATOM 1274 O O . GLU A 1 159 ? -7.859 20.828 14.242 1 82.38 159 GLU A O 1
ATOM 1279 N N . ASP A 1 160 ? -9.625 19.781 13.281 1 81.19 160 ASP A N 1
ATOM 1280 C CA . ASP A 1 160 ? -10.57 20.453 14.164 1 81.19 160 ASP A CA 1
ATOM 1281 C C . ASP A 1 160 ? -10.344 20.047 15.617 1 81.19 160 ASP A C 1
ATOM 1283 O O . ASP A 1 160 ? -10.445 20.891 16.516 1 81.19 160 ASP A O 1
ATOM 1287 N N . LYS A 1 161 ? -10.047 18.891 15.719 1 79.19 161 LYS A N 1
ATOM 1288 C CA . LYS A 1 161 ? -9.789 18.375 17.062 1 79.19 161 LYS A CA 1
ATOM 1289 C C . LYS A 1 161 ? -8.477 18.906 17.625 1 79.19 161 LYS A C 1
ATOM 1291 O O . LYS A 1 161 ? -8.398 19.281 18.797 1 79.19 161 LYS A O 1
ATOM 1296 N N . GLU A 1 162 ? -7.535 18.906 16.766 1 77.62 162 GLU A N 1
ATOM 1297 C CA . GLU A 1 162 ? -6.203 19.359 17.172 1 77.62 162 GLU A CA 1
ATOM 1298 C C . GLU A 1 162 ? -6.215 20.828 17.547 1 77.62 162 GLU A C 1
ATOM 1300 O O . GLU A 1 162 ? -5.512 21.234 18.484 1 77.62 162 GLU A O 1
ATOM 1305 N N . LYS A 1 163 ? -6.973 21.625 16.828 1 74.12 163 LYS A N 1
ATOM 1306 C CA . LYS A 1 163 ? -7.027 23.062 17.078 1 74.12 163 LYS A CA 1
ATOM 1307 C C . LYS A 1 163 ? -8.055 23.391 18.156 1 74.12 163 LYS A C 1
ATOM 1309 O O . LYS A 1 163 ? -8.352 24.562 18.391 1 74.12 163 LYS A O 1
ATOM 1314 N N . HIS A 1 164 ? -8.609 22.344 18.75 1 67.06 164 HIS A N 1
ATOM 1315 C CA . HIS A 1 164 ? -9.578 22.469 19.844 1 67.06 164 HIS A CA 1
ATOM 1316 C C . HIS A 1 164 ? -10.812 23.25 19.391 1 67.06 164 HIS A C 1
ATOM 1318 O O . HIS A 1 164 ? -11.414 23.984 20.172 1 67.06 164 HIS A O 1
ATOM 1324 N N . MET A 1 165 ? -10.922 23.25 18.156 1 63.72 165 MET A N 1
ATOM 1325 C CA . MET A 1 165 ? -12.109 23.906 17.625 1 63.72 165 MET A CA 1
ATOM 1326 C C . MET A 1 165 ? -13.375 23.188 18.062 1 63.72 165 MET A C 1
ATOM 1328 O O . MET A 1 165 ? -14.445 23.797 18.172 1 63.72 165 MET A O 1
ATOM 1332 N N . ILE A 1 166 ? -13.172 21.984 18.438 1 59.59 166 ILE A N 1
ATOM 1333 C CA . ILE A 1 166 ? -14.312 21.172 18.812 1 59.59 166 ILE A CA 1
ATOM 1334 C C . ILE A 1 166 ? -14.867 21.656 20.156 1 59.59 166 ILE A C 1
ATOM 1336 O O . ILE A 1 166 ? -16.078 21.609 20.375 1 59.59 166 ILE A O 1
ATOM 1340 N N . LYS A 1 167 ? -13.93 22.031 20.812 1 61.34 167 LYS A N 1
ATOM 1341 C CA . LYS A 1 167 ? -14.359 22.547 22.109 1 61.34 167 LYS A CA 1
ATOM 1342 C C . LYS A 1 167 ? -15.258 23.766 21.953 1 61.34 167 LYS A C 1
ATOM 1344 O O . LYS A 1 167 ? -16.188 23.969 22.75 1 61.34 167 LYS A O 1
ATOM 1349 N N . ARG A 1 168 ? -14.992 24.531 21 1 60.31 168 ARG A N 1
ATOM 1350 C CA . ARG A 1 168 ? -15.797 25.719 20.766 1 60.31 168 ARG A CA 1
ATOM 1351 C C . ARG A 1 168 ? -17.172 25.344 20.219 1 60.31 168 ARG A C 1
ATOM 1353 O O . ARG A 1 168 ? -18.172 26.016 20.516 1 60.31 168 ARG A O 1
ATOM 1360 N N . ILE A 1 169 ? -17.188 24.312 19.547 1 58.06 169 ILE A N 1
ATOM 1361 C CA . ILE A 1 169 ? -18.438 23.844 18.969 1 58.06 169 ILE A CA 1
ATOM 1362 C C . ILE A 1 169 ? -19.297 23.172 20.031 1 58.06 169 ILE A C 1
ATOM 1364 O O . ILE A 1 169 ? -20.516 23.25 20 1 58.06 169 ILE A O 1
ATOM 1368 N N . SER A 1 170 ? -18.578 22.516 20.969 1 55.47 170 SER A N 1
ATOM 1369 C CA . SER A 1 170 ? -19.281 21.797 22.031 1 55.47 170 SER A CA 1
ATOM 1370 C C . SER A 1 170 ? -20.031 22.75 22.938 1 55.47 170 SER A C 1
ATOM 1372 O O . SER A 1 170 ? -20.922 22.344 23.672 1 55.47 170 SER A O 1
ATOM 1374 N N . ILE A 1 171 ? -19.578 23.969 22.906 1 56.28 171 ILE A N 1
ATOM 1375 C CA . ILE A 1 171 ? -20.312 24.938 23.703 1 56.28 171 ILE A CA 1
ATOM 1376 C C . ILE A 1 171 ? -21.609 25.328 22.984 1 56.28 171 ILE A C 1
ATOM 1378 O O . ILE A 1 171 ? -22.547 25.828 23.594 1 56.28 171 ILE A O 1
ATOM 1382 N N . SER A 1 172 ? -21.609 25.094 21.688 1 54.16 172 SER A N 1
ATOM 1383 C CA . SER A 1 172 ? -22.844 25.359 20.938 1 54.16 172 SER A CA 1
ATOM 1384 C C . SER A 1 172 ? -23.844 24.219 21.109 1 54.16 172 SER A C 1
ATOM 1386 O O . SER A 1 172 ? -23.453 23.094 21.406 1 54.16 172 SER A O 1
ATOM 1388 N N . PRO A 1 173 ? -25.109 24.422 21.172 1 55.44 173 PRO A N 1
ATOM 1389 C CA . PRO A 1 173 ? -26.156 23.422 21.453 1 55.44 173 PRO A CA 1
ATOM 1390 C C . PRO A 1 173 ? -26.125 22.25 20.469 1 55.44 173 PRO A C 1
ATOM 1392 O O . PRO A 1 173 ? -27.078 21.469 20.406 1 55.44 173 PRO A O 1
ATOM 1395 N N . LEU A 1 174 ? -25.281 22.188 19.609 1 56.28 174 LEU A N 1
ATOM 1396 C CA . LEU A 1 174 ? -25.281 21.047 18.703 1 56.28 174 LEU A CA 1
ATOM 1397 C C . LEU A 1 174 ? -24.719 19.812 19.375 1 56.28 174 LEU A C 1
ATOM 1399 O O . LEU A 1 174 ? -23.625 19.844 19.938 1 56.28 174 LEU A O 1
ATOM 1403 N N . PRO A 1 175 ? -25.641 18.812 19.625 1 63.84 175 PRO A N 1
ATOM 1404 C CA . PRO A 1 175 ? -25.156 17.594 20.266 1 63.84 175 PRO A CA 1
ATOM 1405 C C . PRO A 1 175 ? -23.953 16.984 19.531 1 63.84 175 PRO A C 1
ATOM 1407 O O . PRO A 1 175 ? -23.875 17.047 18.312 1 63.84 175 PRO A O 1
ATOM 1410 N N . PHE A 1 176 ? -22.891 16.812 20.156 1 72.88 176 PHE A N 1
ATOM 1411 C CA . PHE A 1 176 ? -21.625 16.234 19.734 1 72.88 176 PHE A CA 1
ATOM 1412 C C . PHE A 1 176 ? -21.859 15.078 18.766 1 72.88 176 PHE A C 1
ATOM 1414 O O . PHE A 1 176 ? -21.141 14.938 17.766 1 72.88 176 PHE A O 1
ATOM 1421 N N . SER A 1 177 ? -22.906 14.484 18.984 1 75.12 177 SER A N 1
ATOM 1422 C CA . SER A 1 177 ? -23.25 13.359 18.109 1 75.12 177 SER A CA 1
ATOM 1423 C C . SER A 1 177 ? -23.609 13.82 16.703 1 75.12 177 SER A C 1
ATOM 1425 O O . SER A 1 177 ? -23.297 13.156 15.727 1 75.12 177 SER A O 1
ATOM 1427 N N . GLN A 1 178 ? -24.141 14.953 16.641 1 78.12 178 GLN A N 1
ATOM 1428 C CA . GLN A 1 178 ? -24.531 15.492 15.336 1 78.12 178 GLN A CA 1
ATOM 1429 C C . GLN A 1 178 ? -23.297 15.922 14.531 1 78.12 178 GLN A C 1
ATOM 1431 O O . GLN A 1 178 ? -23.266 15.789 13.312 1 78.12 178 GLN A O 1
ATOM 1436 N N . TYR A 1 179 ? -22.375 16.375 15.266 1 81.56 179 TYR A N 1
ATOM 1437 C CA . TYR A 1 179 ? -21.141 16.781 14.609 1 81.56 179 TYR A CA 1
ATOM 1438 C C . TYR A 1 179 ? -20.406 15.594 14.008 1 81.56 179 TYR A C 1
ATOM 1440 O O . TYR A 1 179 ? -19.984 15.633 12.852 1 81.56 179 TYR A O 1
ATOM 1448 N N . ILE A 1 180 ? -20.328 14.539 14.766 1 83.88 180 ILE A N 1
ATOM 1449 C CA . ILE A 1 180 ? -19.625 13.344 14.305 1 83.88 180 ILE A CA 1
ATOM 1450 C C . ILE A 1 180 ? -20.391 12.719 13.141 1 83.88 180 ILE A C 1
ATOM 1452 O O . ILE A 1 180 ? -19.781 12.258 12.172 1 83.88 180 ILE A O 1
ATOM 1456 N N . PHE A 1 181 ? -21.688 12.75 13.234 1 86 181 PHE A N 1
ATOM 1457 C CA . PHE A 1 181 ? -22.516 12.211 12.156 1 86 181 PHE A CA 1
ATOM 1458 C C . PHE A 1 181 ? -22.375 13.047 10.891 1 86 181 PHE A C 1
ATOM 1460 O O . PHE A 1 181 ? -22.406 12.508 9.781 1 86 181 PHE A O 1
ATOM 1467 N N . GLY A 1 182 ? -22.312 14.289 11.156 1 86.25 182 GLY A N 1
ATOM 1468 C CA . GLY A 1 182 ? -22.078 15.156 10.016 1 86.25 182 GLY A CA 1
ATOM 1469 C C . GLY A 1 182 ? -20.766 14.883 9.312 1 86.25 182 GLY A C 1
ATOM 1470 O O . GLY A 1 182 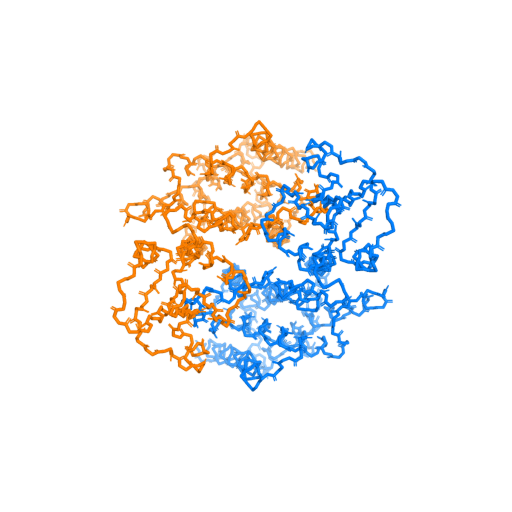? -20.703 14.844 8.086 1 86.25 182 GLY A O 1
ATOM 1471 N N . GLN A 1 183 ? -19.734 14.648 10.156 1 89.94 183 GLN A N 1
ATOM 1472 C CA . GLN A 1 183 ? -18.438 14.32 9.609 1 89.94 183 GLN A CA 1
ATOM 1473 C C . GLN A 1 183 ? -18.453 12.969 8.891 1 89.94 183 GLN A C 1
ATOM 1475 O O . GLN A 1 183 ? -17.891 12.82 7.809 1 89.94 183 GLN A O 1
ATOM 1480 N N . ALA A 1 184 ? -19.141 12.07 9.5 1 92.88 184 ALA A N 1
ATOM 1481 C CA . ALA A 1 184 ? -19.219 10.727 8.938 1 92.88 184 ALA A CA 1
ATOM 1482 C C . ALA A 1 184 ? -19.922 10.742 7.586 1 92.88 184 ALA A C 1
ATOM 1484 O O . ALA A 1 184 ? -19.469 10.109 6.633 1 92.88 184 ALA A O 1
ATOM 1485 N N . ILE A 1 185 ? -20.969 11.453 7.473 1 93.5 185 ILE A N 1
ATOM 1486 C CA . ILE A 1 185 ? -21.75 11.516 6.234 1 93.5 185 ILE A CA 1
ATOM 1487 C C . ILE A 1 185 ? -20.922 12.219 5.152 1 93.5 185 ILE A C 1
ATOM 1489 O O . ILE A 1 185 ? -20.984 11.828 3.98 1 93.5 185 ILE A O 1
ATOM 1493 N N . PHE A 1 186 ? -20.281 13.195 5.551 1 92.88 186 PHE A N 1
ATOM 1494 C CA . PHE A 1 186 ? -19.453 13.93 4.598 1 92.88 186 PHE A CA 1
ATOM 1495 C C . PHE A 1 186 ? -18.391 13.016 4 1 92.88 186 PHE A C 1
ATOM 1497 O O . PHE A 1 186 ? -18.25 12.93 2.779 1 92.88 186 PHE A O 1
ATOM 1504 N N . ILE A 1 187 ? -17.656 12.32 4.891 1 94.81 187 ILE A N 1
ATOM 1505 C CA . ILE A 1 187 ? -16.578 11.453 4.445 1 94.81 187 ILE A CA 1
ATOM 1506 C C . ILE A 1 187 ? -17.156 10.32 3.594 1 94.81 187 ILE A C 1
ATOM 1508 O O . ILE A 1 187 ? -16.609 9.992 2.535 1 94.81 187 ILE A O 1
ATOM 1512 N N . PHE A 1 188 ? -18.234 9.805 4.02 1 96.44 188 PHE A N 1
ATOM 1513 C CA . PHE A 1 188 ? -18.906 8.719 3.297 1 96.44 188 PHE A CA 1
ATOM 1514 C C . PHE A 1 188 ? -19.281 9.156 1.886 1 96.44 188 PHE A C 1
ATOM 1516 O O . PHE A 1 188 ? -18.984 8.461 0.915 1 96.44 188 PHE A O 1
ATOM 1523 N N . MET A 1 189 ? -19.844 10.305 1.743 1 95.81 189 MET A N 1
ATOM 1524 C CA . MET A 1 189 ? -20.344 10.781 0.457 1 95.81 189 MET A CA 1
ATOM 1525 C C . MET A 1 189 ? -19.188 11.133 -0.475 1 95.81 189 MET A C 1
ATOM 1527 O O . MET A 1 189 ? -19.234 10.844 -1.672 1 95.81 189 MET A O 1
ATOM 1531 N N . ILE A 1 190 ? -18.172 11.695 0.066 1 94.31 190 ILE A N 1
ATOM 1532 C CA . ILE A 1 190 ? -17.062 12.156 -0.767 1 94.31 190 ILE A CA 1
ATOM 1533 C C . ILE A 1 190 ? -16.266 10.961 -1.268 1 94.31 190 ILE A C 1
ATOM 1535 O O . ILE A 1 190 ? -15.547 11.062 -2.27 1 94.31 190 ILE A O 1
ATOM 1539 N N . ILE A 1 191 ? -16.328 9.883 -0.55 1 96.19 191 ILE A N 1
ATOM 1540 C CA . ILE A 1 191 ? -15.664 8.664 -0.997 1 96.19 191 ILE A CA 1
ATOM 1541 C C . ILE A 1 191 ? -16.562 7.918 -1.981 1 96.19 191 ILE A C 1
ATOM 1543 O O . ILE A 1 191 ? -16.125 7.551 -3.074 1 96.19 191 ILE A O 1
ATOM 1547 N N . AL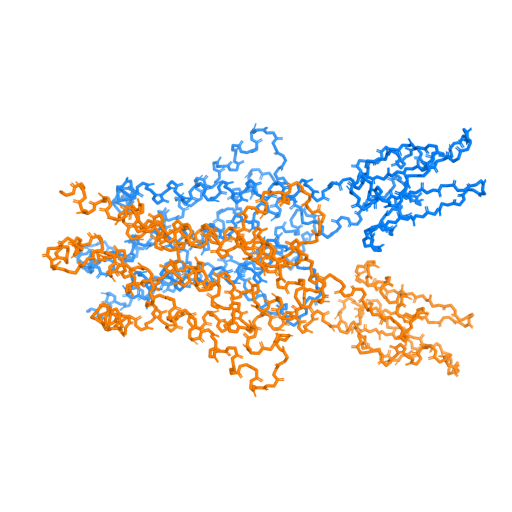A A 1 192 ? -17.812 7.754 -1.645 1 97.31 192 ALA A N 1
ATOM 1548 C CA . ALA A 1 192 ? -18.734 6.871 -2.355 1 97.31 192 ALA A CA 1
ATOM 1549 C C . ALA A 1 192 ? -19.141 7.465 -3.703 1 97.31 192 ALA A C 1
ATOM 1551 O O . ALA A 1 192 ? -19.125 6.773 -4.723 1 97.31 192 ALA A O 1
ATOM 1552 N N . ILE A 1 193 ? -19.375 8.695 -3.74 1 96.62 193 ILE A N 1
ATOM 1553 C CA . ILE A 1 193 ? -19.984 9.312 -4.922 1 96.62 193 ILE A CA 1
ATOM 1554 C C . ILE A 1 193 ? -18.953 9.367 -6.051 1 96.62 193 ILE A C 1
ATOM 1556 O O . ILE A 1 193 ? -19.203 8.852 -7.141 1 96.62 193 ILE A O 1
ATOM 1560 N N . PRO A 1 194 ? -17.812 9.938 -5.816 1 95.88 194 PRO A N 1
ATOM 1561 C CA . PRO A 1 194 ? -16.844 9.977 -6.918 1 95.88 194 PRO A CA 1
ATOM 1562 C C . PRO A 1 194 ? -16.406 8.586 -7.363 1 95.88 194 PRO A C 1
ATOM 1564 O O . PRO A 1 194 ? -16.172 8.359 -8.555 1 95.88 194 PRO A O 1
ATOM 1567 N N . SER A 1 195 ? -16.234 7.707 -6.398 1 96.88 195 SER A N 1
ATOM 1568 C CA . SER A 1 195 ? -15.812 6.352 -6.75 1 96.88 195 SER A CA 1
ATOM 1569 C C . SER A 1 195 ? -16.844 5.668 -7.641 1 96.88 195 SER A C 1
ATOM 1571 O O . SER A 1 195 ? -16.484 5.008 -8.617 1 96.88 195 SER A O 1
ATOM 1573 N N . PHE A 1 196 ? -18.078 5.844 -7.324 1 97.38 196 PHE A N 1
ATOM 1574 C CA . PHE A 1 196 ? -19.156 5.266 -8.133 1 97.38 196 PHE A CA 1
ATOM 1575 C C . PHE A 1 196 ? -19.203 5.914 -9.508 1 97.38 196 PHE A C 1
ATOM 1577 O O . PHE A 1 196 ? -19.438 5.238 -10.516 1 97.38 196 PHE A O 1
ATOM 1584 N N . LEU A 1 197 ? -18.984 7.16 -9.562 1 97.06 197 LEU A N 1
ATOM 1585 C CA . LEU A 1 197 ? -19 7.879 -10.836 1 97.06 197 LEU A CA 1
ATOM 1586 C C . LEU A 1 197 ? -17.875 7.395 -11.75 1 97.06 197 LEU A C 1
ATOM 1588 O O . LEU A 1 197 ? -18.078 7.238 -12.953 1 97.06 197 LEU A O 1
ATOM 1592 N N . ILE A 1 198 ? -16.766 7.176 -11.188 1 96.75 198 ILE A N 1
ATOM 1593 C CA . ILE A 1 198 ? -15.617 6.699 -11.969 1 96.75 198 ILE A CA 1
ATOM 1594 C C . ILE A 1 198 ? -15.938 5.336 -12.578 1 96.75 198 ILE A C 1
ATOM 1596 O O . ILE A 1 198 ? -15.719 5.105 -13.766 1 96.75 198 ILE A O 1
ATOM 1600 N N . ILE A 1 199 ? -16.469 4.457 -11.758 1 96.56 199 ILE A N 1
ATOM 1601 C CA . ILE A 1 199 ? -16.812 3.119 -12.234 1 96.56 199 ILE A CA 1
ATOM 1602 C C . ILE A 1 199 ? -17.891 3.215 -13.312 1 96.56 199 ILE A C 1
ATOM 1604 O O . ILE A 1 199 ? -17.875 2.455 -14.281 1 96.56 199 ILE A O 1
ATOM 1608 N N . THR A 1 200 ? -18.828 4.094 -13.125 1 96.31 200 THR A N 1
ATOM 1609 C CA . THR A 1 200 ? -19.891 4.301 -14.094 1 96.31 200 THR A CA 1
ATOM 1610 C C . THR A 1 200 ? -19.328 4.754 -15.438 1 96.31 200 THR A C 1
ATOM 1612 O O . THR A 1 200 ? -19.75 4.281 -16.484 1 96.31 200 THR A O 1
ATOM 1615 N N . VAL A 1 201 ? -18.422 5.598 -15.391 1 95.62 201 VAL A N 1
ATOM 1616 C CA . VAL A 1 201 ? -17.781 6.078 -16.609 1 95.62 201 VAL A CA 1
ATOM 1617 C C . VAL A 1 201 ? -17.062 4.93 -17.312 1 95.62 201 VAL A C 1
ATOM 1619 O O . VAL A 1 201 ? -17.125 4.789 -18.531 1 95.62 201 VAL A O 1
ATOM 1622 N N . VAL A 1 202 ? -16.375 4.152 -16.531 1 93.56 202 VAL A N 1
ATOM 1623 C CA . VAL A 1 202 ? -15.648 3.014 -17.094 1 93.56 202 VAL A CA 1
ATOM 1624 C C . VAL A 1 202 ? -16.641 2.041 -17.734 1 93.56 202 VAL A C 1
ATOM 1626 O O . VAL A 1 202 ? -16.391 1.526 -18.828 1 93.56 202 VAL A O 1
ATOM 1629 N N . ALA A 1 203 ? -17.688 1.847 -17.078 1 93.19 203 ALA A N 1
ATOM 1630 C CA . ALA A 1 203 ? -18.719 0.955 -17.609 1 93.19 203 ALA A CA 1
ATOM 1631 C C . ALA A 1 203 ? -19.328 1.519 -18.891 1 93.19 203 ALA A C 1
ATOM 1633 O O . ALA A 1 203 ? -19.625 0.771 -19.828 1 93.19 203 ALA A O 1
ATOM 1634 N N . LEU A 1 204 ? -19.531 2.74 -18.953 1 93.56 204 LEU A N 1
ATOM 1635 C CA . LEU A 1 204 ? -20.125 3.398 -20.109 1 93.56 204 LEU A CA 1
ATOM 1636 C C . LEU A 1 204 ? -19.188 3.385 -21.297 1 93.56 204 LEU A C 1
ATOM 1638 O O . LEU A 1 204 ? -19.625 3.473 -22.453 1 93.56 204 LEU A O 1
ATOM 1642 N N . MET A 1 205 ? -17.938 3.277 -21.031 1 93.5 205 MET A N 1
ATOM 1643 C CA . MET A 1 205 ? -16.938 3.193 -22.094 1 93.5 205 MET A CA 1
ATOM 1644 C C . MET A 1 205 ? -16.953 1.816 -22.75 1 93.5 205 MET A C 1
ATOM 1646 O O . MET A 1 205 ? -16.25 1.587 -23.75 1 93.5 205 MET A O 1
ATOM 1650 N N . GLY A 1 206 ? -17.672 0.872 -22.203 1 88.31 206 GLY A N 1
ATOM 1651 C CA . GLY A 1 206 ? -17.828 -0.452 -22.797 1 88.31 206 GLY A CA 1
ATOM 1652 C C . GLY A 1 206 ? -16.812 -1.456 -22.25 1 88.31 206 GLY A C 1
ATOM 1653 O O . GLY A 1 206 ? -16.625 -2.521 -22.844 1 88.31 206 GLY A O 1
ATOM 1654 N N . ILE A 1 207 ? -16.219 -1.061 -21.234 1 89 207 ILE A N 1
ATOM 1655 C CA . ILE A 1 207 ? -15.234 -1.959 -20.641 1 89 207 ILE A CA 1
ATOM 1656 C C . ILE A 1 207 ? -15.938 -2.961 -19.719 1 89 207 ILE A C 1
ATOM 1658 O O . ILE A 1 207 ? -16.859 -2.6 -18.984 1 89 207 ILE A O 1
ATOM 1662 N N . GLU A 1 208 ? -15.508 -4.18 -19.781 1 87.75 208 GLU A N 1
ATOM 1663 C CA . GLU A 1 208 ? -16.078 -5.203 -18.906 1 87.75 208 GLU A CA 1
ATOM 1664 C C . GLU A 1 208 ? -15.594 -5.027 -17.469 1 87.75 208 GLU A C 1
ATOM 1666 O O . GLU A 1 208 ? -14.398 -5.121 -17.188 1 87.75 208 GLU A O 1
ATOM 1671 N N . ILE A 1 209 ? -16.531 -4.785 -16.516 1 90.69 209 ILE A N 1
ATOM 1672 C CA . ILE A 1 209 ? -16.125 -4.484 -15.148 1 90.69 209 ILE A CA 1
ATOM 1673 C C . ILE A 1 209 ? -16.516 -5.641 -14.234 1 90.69 209 ILE A C 1
ATOM 1675 O O . ILE A 1 209 ? -16.219 -5.621 -13.039 1 90.69 209 ILE A O 1
ATOM 1679 N N . GLY A 1 210 ? -17.172 -6.703 -14.742 1 88.88 210 GLY A N 1
ATOM 1680 C CA . GLY A 1 210 ? -17.422 -7.922 -13.984 1 88.88 210 GLY A CA 1
ATOM 1681 C C . GLY A 1 210 ? -18.766 -7.902 -13.258 1 88.88 210 GLY A C 1
ATOM 1682 O O . GLY A 1 210 ? -19.516 -8.867 -13.32 1 88.88 210 GLY A O 1
ATOM 1683 N N . PHE A 1 211 ? -19.047 -6.781 -12.5 1 93.44 211 PHE A N 1
ATOM 1684 C CA . PHE A 1 211 ? -20.281 -6.641 -11.734 1 93.44 211 PHE A CA 1
ATOM 1685 C C . PHE A 1 211 ? -21.203 -5.59 -12.352 1 93.44 211 PHE A C 1
ATOM 1687 O O . PHE A 1 211 ? -20.75 -4.762 -13.148 1 93.44 211 PHE A O 1
ATOM 1694 N N . SER A 1 212 ? -22.469 -5.734 -12.008 1 93.75 212 SER A N 1
ATOM 1695 C CA . SER A 1 212 ? -23.422 -4.699 -12.414 1 93.75 212 SER A CA 1
ATOM 1696 C C . SER A 1 212 ? -23.219 -3.424 -11.602 1 93.75 212 SER A C 1
ATOM 1698 O O . SER A 1 212 ? -22.594 -3.447 -10.539 1 93.75 212 SER A O 1
ATOM 1700 N N . LEU A 1 213 ? -23.688 -2.32 -12.086 1 95.88 213 LEU A N 1
ATOM 1701 C CA . LEU A 1 213 ? -23.484 -1.014 -11.461 1 95.88 213 LEU A CA 1
ATOM 1702 C C . LEU A 1 213 ? -24.141 -0.955 -10.094 1 95.88 213 LEU A C 1
ATOM 1704 O O . LEU A 1 213 ? -23.562 -0.427 -9.141 1 95.88 213 LEU A O 1
ATOM 1708 N N . PRO A 1 214 ? -25.312 -1.554 -9.953 1 96 214 PRO A N 1
ATOM 1709 C CA . PRO A 1 214 ? -25.906 -1.525 -8.609 1 96 214 PRO A CA 1
ATOM 1710 C C . PRO A 1 214 ? -25.094 -2.322 -7.594 1 96 214 PRO A C 1
ATOM 1712 O O . PRO A 1 214 ? -25.016 -1.941 -6.422 1 96 214 PRO A O 1
ATOM 1715 N N . VAL A 1 215 ? -24.562 -3.408 -8.047 1 96.12 215 VAL A N 1
ATOM 1716 C CA . VAL A 1 215 ? -23.719 -4.207 -7.164 1 96.12 215 VAL A CA 1
ATOM 1717 C C . VAL A 1 215 ? -22.484 -3.4 -6.75 1 96.12 215 VAL A C 1
ATOM 1719 O O . VAL A 1 215 ? -22.125 -3.383 -5.574 1 96.12 215 VAL A O 1
ATOM 1722 N N . TYR A 1 216 ? -21.906 -2.672 -7.719 1 97.44 216 TYR A N 1
ATOM 1723 C CA . TYR A 1 216 ? -20.781 -1.793 -7.414 1 97.44 216 TYR A CA 1
ATOM 1724 C C . TYR A 1 216 ? -21.188 -0.719 -6.41 1 97.44 216 TYR A C 1
ATOM 1726 O O . TYR A 1 216 ? -20.422 -0.401 -5.492 1 97.44 216 TYR A O 1
ATOM 1734 N N . ALA A 1 217 ? -22.359 -0.183 -6.641 1 97.38 217 ALA A N 1
ATOM 1735 C CA . ALA A 1 217 ? -22.828 0.865 -5.742 1 97.38 217 ALA A CA 1
ATOM 1736 C C . ALA A 1 217 ? -22.906 0.36 -4.305 1 97.38 217 ALA A C 1
ATOM 1738 O O . ALA A 1 217 ? -22.469 1.043 -3.377 1 97.38 217 ALA A O 1
ATOM 1739 N N . GLY A 1 218 ? -23.469 -0.806 -4.16 1 97.38 218 GLY A N 1
ATOM 1740 C CA . GLY A 1 218 ? -23.578 -1.39 -2.834 1 97.38 218 GLY A CA 1
ATOM 1741 C C . GLY A 1 218 ? -22.234 -1.701 -2.201 1 97.38 218 GLY A C 1
ATOM 1742 O O . GLY A 1 218 ? -22.016 -1.393 -1.03 1 97.38 218 GLY A O 1
ATOM 1743 N N . LEU A 1 219 ? -21.344 -2.297 -2.951 1 97.75 219 LEU A N 1
ATOM 1744 C CA . LEU A 1 219 ? -20.031 -2.705 -2.434 1 97.75 219 LEU A CA 1
ATOM 1745 C C . LEU A 1 219 ? -19.172 -1.489 -2.119 1 97.75 219 LEU A C 1
ATOM 1747 O O . LEU A 1 219 ? -18.469 -1.47 -1.11 1 97.75 219 LEU A O 1
ATOM 1751 N N . ILE A 1 220 ? -19.25 -0.451 -2.949 1 98.12 220 ILE A N 1
ATOM 1752 C CA . ILE A 1 220 ? -18.516 0.792 -2.707 1 98.12 220 ILE A CA 1
ATOM 1753 C C . ILE A 1 220 ? -19.047 1.461 -1.441 1 98.12 220 ILE A C 1
ATOM 1755 O O . ILE A 1 220 ? -18.281 2.006 -0.649 1 98.12 220 ILE A O 1
ATOM 1759 N N . ALA A 1 221 ? -20.359 1.367 -1.316 1 97.81 221 ALA A N 1
ATOM 1760 C CA . ALA A 1 221 ? -20.969 1.942 -0.121 1 97.81 221 ALA A CA 1
ATOM 1761 C C . ALA A 1 221 ? -20.453 1.255 1.142 1 97.81 221 ALA A C 1
ATOM 1763 O O . ALA A 1 221 ? -20.172 1.914 2.146 1 97.81 221 ALA A O 1
ATOM 1764 N N . ILE A 1 222 ? -20.328 0.011 1.107 1 97.94 222 ILE A N 1
ATOM 1765 C CA . ILE A 1 222 ? -19.844 -0.752 2.254 1 97.94 222 ILE A CA 1
ATOM 1766 C C . ILE A 1 222 ? -18.406 -0.383 2.549 1 97.94 222 ILE A C 1
ATOM 1768 O O . ILE A 1 222 ? -18.031 -0.161 3.703 1 97.94 222 ILE A O 1
ATOM 1772 N N . LEU A 1 223 ? -17.578 -0.286 1.526 1 97.94 223 LEU A N 1
ATOM 1773 C CA . LEU A 1 223 ? -16.188 0.09 1.693 1 97.94 223 LEU A CA 1
ATOM 1774 C C . LEU A 1 223 ? -16.062 1.52 2.209 1 97.94 223 LEU A C 1
ATOM 1776 O O . LEU A 1 223 ? -15.203 1.812 3.045 1 97.94 223 LEU A O 1
ATOM 1780 N N . ALA A 1 224 ? -16.922 2.367 1.654 1 98 224 ALA A N 1
ATOM 1781 C CA . ALA A 1 224 ? -16.922 3.752 2.121 1 98 224 ALA A CA 1
ATOM 1782 C C . ALA A 1 224 ? -17.312 3.83 3.598 1 98 224 ALA A C 1
ATOM 1784 O O . ALA A 1 224 ? -16.75 4.629 4.348 1 98 224 ALA A O 1
ATOM 1785 N N . LEU A 1 225 ? -18.25 3.016 3.967 1 97.69 225 LEU A N 1
ATOM 1786 C CA . LEU A 1 225 ? -18.656 2.961 5.363 1 97.69 225 LEU A CA 1
ATOM 1787 C C . LEU A 1 225 ? -17.516 2.471 6.25 1 97.69 225 LEU A C 1
ATOM 1789 O O . LEU A 1 225 ? -17.234 3.062 7.297 1 97.69 225 LEU A O 1
ATOM 1793 N N . LEU A 1 226 ? -16.906 1.421 5.836 1 97.81 226 LEU A N 1
ATOM 1794 C CA . LEU A 1 226 ? -15.781 0.873 6.586 1 97.81 226 LEU A CA 1
ATOM 1795 C C . LEU A 1 226 ? -14.648 1.891 6.691 1 97.81 226 LEU A C 1
ATOM 1797 O O . LEU A 1 226 ? -14.062 2.066 7.762 1 97.81 226 LEU A O 1
ATOM 1801 N N . SER A 1 227 ? -14.344 2.518 5.621 1 97.5 227 SER A N 1
ATOM 1802 C CA . SER A 1 227 ? -13.289 3.531 5.57 1 97.5 227 SER A CA 1
ATOM 1803 C C . SER A 1 227 ? -13.594 4.688 6.516 1 97.5 227 SER A C 1
ATOM 1805 O O . SER A 1 227 ? -12.734 5.09 7.305 1 97.5 227 SER A O 1
ATOM 1807 N N . THR A 1 228 ? -14.781 5.176 6.445 1 97 228 THR A N 1
ATOM 1808 C CA . THR A 1 228 ? -15.219 6.293 7.277 1 97 228 THR A CA 1
ATOM 1809 C C . THR A 1 228 ? -15.156 5.918 8.758 1 97 228 THR A C 1
ATOM 1811 O O . THR A 1 228 ? -14.617 6.672 9.57 1 97 228 THR A O 1
ATOM 1814 N N . ALA A 1 229 ? -15.711 4.773 9.047 1 97 229 ALA A N 1
ATOM 1815 C CA . ALA A 1 229 ? -15.766 4.316 10.438 1 97 229 ALA A CA 1
ATOM 1816 C C . ALA A 1 229 ? -14.359 4.125 11 1 97 229 ALA A C 1
ATOM 1818 O O . ALA A 1 229 ? -14.086 4.535 12.133 1 97 229 ALA A O 1
ATOM 1819 N N . PHE A 1 230 ? -13.523 3.557 10.25 1 96.81 230 PHE A N 1
ATOM 1820 C CA . PHE A 1 230 ? -12.164 3.297 10.695 1 96.81 230 PHE A CA 1
ATOM 1821 C C . PHE A 1 230 ? -11.398 4.602 10.898 1 96.81 230 PHE A C 1
ATOM 1823 O O . PHE A 1 230 ? -10.648 4.75 11.867 1 96.81 230 PHE A O 1
ATOM 1830 N N . ALA A 1 231 ? -11.562 5.504 9.984 1 95.56 231 ALA A N 1
ATOM 1831 C CA . ALA A 1 231 ? -10.891 6.797 10.07 1 95.56 231 ALA A CA 1
ATOM 1832 C C . ALA A 1 231 ? -11.336 7.562 11.32 1 95.56 231 ALA A C 1
ATOM 1834 O O . ALA A 1 231 ? -10.5 8.102 12.047 1 95.56 231 ALA A O 1
ATOM 1835 N N . LEU A 1 232 ? -12.617 7.594 11.516 1 93.88 232 LEU A N 1
ATOM 1836 C CA . LEU A 1 232 ? -13.133 8.289 12.695 1 93.88 232 LEU A CA 1
ATOM 1837 C C . LEU A 1 232 ? -12.695 7.586 13.977 1 93.88 232 LEU A C 1
ATOM 1839 O O . LEU A 1 232 ? -12.391 8.242 14.969 1 93.88 232 LEU A O 1
ATOM 1843 N N . PHE A 1 233 ? -12.703 6.305 13.953 1 94.56 233 PHE A N 1
ATOM 1844 C CA . PHE A 1 233 ? -12.258 5.508 15.086 1 94.56 233 PHE A CA 1
ATOM 1845 C C . PHE A 1 233 ? -10.812 5.848 15.453 1 94.56 233 PHE A C 1
ATOM 1847 O O . PHE A 1 233 ? -10.508 6.09 16.625 1 94.56 233 PHE A O 1
ATOM 1854 N N . LEU A 1 234 ? -10.008 5.836 14.477 1 92.69 234 LEU A N 1
ATOM 1855 C CA . LEU A 1 234 ? -8.602 6.125 14.711 1 92.69 234 LEU A CA 1
ATOM 1856 C C . LEU A 1 234 ? -8.414 7.531 15.273 1 92.69 234 LEU A C 1
ATOM 1858 O O . LEU A 1 234 ? -7.668 7.73 16.234 1 92.69 234 LEU A O 1
ATOM 1862 N N . ASN A 1 235 ? -9.086 8.484 14.719 1 90.5 235 ASN A N 1
ATOM 1863 C CA . ASN A 1 235 ? -8.938 9.875 15.133 1 90.5 235 ASN A CA 1
ATOM 1864 C C . ASN A 1 235 ? -9.562 10.109 16.516 1 90.5 235 ASN A C 1
ATOM 1866 O O . ASN A 1 235 ? -9.281 11.125 17.156 1 90.5 235 ASN A O 1
ATOM 1870 N N . ALA A 1 236 ? -10.438 9.242 16.906 1 89 236 ALA A N 1
ATOM 1871 C CA . ALA A 1 236 ? -10.992 9.352 18.25 1 89 236 ALA A CA 1
ATOM 1872 C C . ALA A 1 236 ? -9.945 9.039 19.297 1 89 236 ALA A C 1
ATOM 1874 O O . ALA A 1 236 ? -10 9.562 20.422 1 89 236 ALA A O 1
ATOM 1875 N N . PHE A 1 237 ? -8.93 8.328 18.969 1 88.5 237 PHE A N 1
ATOM 1876 C CA . PHE A 1 237 ? -7.953 7.871 19.953 1 88.5 237 PHE A CA 1
ATOM 1877 C C . PHE A 1 237 ? -6.691 8.719 19.891 1 88.5 237 PHE A C 1
ATOM 1879 O O . PHE A 1 237 ? -5.914 8.758 20.844 1 88.5 237 PHE A O 1
ATOM 1886 N N . PHE A 1 238 ? -6.516 9.344 18.812 1 84.62 238 PHE A N 1
ATOM 1887 C CA . PHE A 1 238 ? -5.301 10.141 18.672 1 84.62 238 PHE A CA 1
ATOM 1888 C C . PHE A 1 238 ? -5.637 11.625 18.562 1 84.62 238 PHE A C 1
ATOM 1890 O O . PHE A 1 238 ? -6.562 12 17.859 1 84.62 238 PHE A O 1
ATOM 1897 N N . ALA A 1 239 ? -4.852 12.414 19.156 1 78 239 ALA A N 1
ATOM 1898 C CA . ALA A 1 239 ? -5.098 13.852 19.203 1 78 239 ALA A CA 1
ATOM 1899 C C . ALA A 1 239 ? -4.391 14.57 18.062 1 78 239 ALA A C 1
ATOM 1901 O O . ALA A 1 239 ? -4.848 15.617 17.594 1 78 239 ALA A O 1
ATOM 1902 N N . VAL A 1 240 ? -3.295 13.945 17.688 1 77.69 240 VAL A N 1
ATOM 1903 C CA . VAL A 1 240 ? -2.51 14.578 16.641 1 77.69 240 VAL A CA 1
ATOM 1904 C C . VAL A 1 240 ? -2.898 13.992 15.281 1 77.69 240 VAL A C 1
ATOM 1906 O O . VAL A 1 240 ? -2.832 12.781 15.078 1 77.69 240 VAL A O 1
ATOM 1909 N N . ALA A 1 241 ? -3.367 14.875 14.383 1 82.19 241 ALA A N 1
ATOM 1910 C CA . ALA A 1 241 ? -3.875 14.492 13.07 1 82.19 241 ALA A CA 1
ATOM 1911 C C . ALA A 1 241 ? -2.83 13.703 12.289 1 82.19 241 ALA A C 1
ATOM 1913 O O . ALA A 1 241 ? -3.141 12.672 11.68 1 82.19 241 ALA A O 1
ATOM 1914 N N . ASP A 1 242 ? -1.617 14.039 12.414 1 77.94 242 ASP A N 1
ATOM 1915 C CA . ASP A 1 242 ? -0.559 13.422 11.617 1 77.94 242 ASP A CA 1
ATOM 1916 C C . ASP A 1 242 ? -0.271 12 12.094 1 77.94 242 ASP A C 1
ATOM 1918 O O . ASP A 1 242 ? 0.03 11.117 11.289 1 77.94 242 ASP A O 1
ATOM 1922 N N . THR A 1 243 ? -0.372 11.867 13.398 1 79.5 243 THR A N 1
ATOM 1923 C CA . THR A 1 243 ? -0.143 10.539 13.961 1 79.5 243 THR A CA 1
ATOM 1924 C C . THR A 1 243 ? -1.235 9.57 13.516 1 79.5 243 THR A C 1
ATOM 1926 O O . THR A 1 243 ? -0.944 8.445 13.102 1 79.5 243 THR A O 1
ATOM 1929 N N . ALA A 1 244 ? -2.451 10.031 13.586 1 84.38 244 ALA A N 1
ATOM 1930 C CA . ALA A 1 244 ? -3.578 9.203 13.164 1 84.38 244 ALA A CA 1
ATOM 1931 C C . ALA A 1 244 ? -3.482 8.867 11.672 1 84.38 244 ALA A C 1
ATOM 1933 O O . ALA A 1 244 ? -3.75 7.73 11.273 1 84.38 244 ALA A O 1
ATOM 1934 N N . ASN A 1 245 ? -3.111 9.805 10.891 1 84.44 245 ASN A N 1
ATOM 1935 C CA . ASN A 1 245 ? -2.996 9.617 9.453 1 84.44 245 ASN A CA 1
ATOM 1936 C C . ASN A 1 245 ? -1.928 8.586 9.102 1 84.44 245 ASN A C 1
ATOM 1938 O O . ASN A 1 245 ? -2.162 7.699 8.281 1 84.44 245 ASN A O 1
ATOM 1942 N N . MET A 1 246 ? -0.825 8.719 9.734 1 81.06 246 MET A N 1
ATOM 1943 C CA . MET A 1 246 ? 0.287 7.812 9.445 1 81.06 246 MET A CA 1
ATOM 1944 C C . MET A 1 246 ? -0.04 6.391 9.883 1 81.06 246 MET A C 1
ATOM 1946 O O . MET A 1 246 ? 0.176 5.438 9.133 1 81.06 246 MET A O 1
ATOM 1950 N N . LEU A 1 247 ? -0.518 6.289 11.086 1 84.19 247 LEU A N 1
ATOM 1951 C CA . LEU A 1 247 ? -0.871 4.973 11.617 1 84.19 247 LEU A CA 1
ATOM 1952 C C . LEU A 1 247 ? -1.985 4.34 10.789 1 84.19 247 LEU A C 1
ATOM 1954 O O . LEU A 1 247 ? -1.914 3.158 10.445 1 84.19 247 LEU A O 1
ATOM 1958 N N . GLY A 1 248 ? -2.973 5.141 10.57 1 88.62 248 GLY A N 1
ATOM 1959 C CA . GLY A 1 248 ? -4.09 4.645 9.781 1 88.62 248 GLY A CA 1
ATOM 1960 C C . GLY A 1 248 ? -3.682 4.164 8.406 1 88.62 248 GLY A C 1
ATOM 1961 O O . GLY A 1 248 ? -4.082 3.08 7.973 1 88.62 248 GLY A O 1
ATOM 1962 N N . SER A 1 249 ? -2.887 4.938 7.699 1 85.94 249 SER A N 1
ATOM 1963 C CA . SER A 1 249 ? -2.436 4.586 6.355 1 85.94 249 SER A CA 1
ATOM 1964 C C . SER A 1 249 ? -1.599 3.311 6.371 1 85.94 249 SER A C 1
ATOM 1966 O O . SER A 1 249 ? -1.766 2.441 5.512 1 85.94 249 SER A O 1
ATOM 1968 N N . ALA A 1 250 ? -0.756 3.197 7.348 1 82.5 250 ALA A N 1
ATOM 1969 C CA . ALA A 1 250 ? 0.109 2.025 7.453 1 82.5 250 ALA A CA 1
ATOM 1970 C C . ALA A 1 250 ? -0.705 0.764 7.723 1 82.5 250 ALA A C 1
ATOM 1972 O O . ALA A 1 250 ? -0.46 -0.282 7.117 1 82.5 250 ALA A O 1
ATOM 1973 N N . ILE A 1 251 ? -1.639 0.908 8.602 1 86.62 251 ILE A N 1
ATOM 1974 C CA . ILE A 1 251 ? -2.492 -0.226 8.938 1 86.62 251 ILE A CA 1
ATOM 1975 C C . ILE A 1 251 ? -3.279 -0.662 7.707 1 86.62 251 ILE A C 1
ATOM 1977 O O . ILE A 1 251 ? -3.361 -1.854 7.406 1 86.62 251 ILE A O 1
ATOM 1981 N N . ILE A 1 252 ? -3.781 0.287 7.012 1 91.12 252 ILE A N 1
ATOM 1982 C CA . ILE A 1 252 ? -4.598 0 5.84 1 91.12 252 ILE A CA 1
ATOM 1983 C C . ILE A 1 252 ? -3.752 -0.696 4.777 1 91.12 252 ILE A C 1
ATOM 1985 O O . ILE A 1 252 ? -4.172 -1.702 4.203 1 91.12 252 ILE A O 1
ATOM 1989 N N . VAL A 1 253 ? -2.592 -0.189 4.566 1 85.81 253 VAL A N 1
ATOM 1990 C CA . VAL A 1 253 ? -1.727 -0.744 3.531 1 85.81 253 VAL A CA 1
ATOM 1991 C C . VAL A 1 253 ? -1.321 -2.168 3.902 1 85.81 253 VAL A C 1
ATOM 1993 O O . VAL A 1 253 ? -1.461 -3.09 3.096 1 85.81 253 VAL A O 1
ATOM 1996 N N . LEU A 1 254 ? -0.907 -2.35 5.09 1 82.75 254 LEU A N 1
ATOM 1997 C CA . LEU A 1 254 ? -0.439 -3.656 5.535 1 82.75 254 LEU A CA 1
ATOM 1998 C C . LEU A 1 254 ? -1.576 -4.672 5.527 1 82.75 254 LEU A C 1
ATOM 2000 O O . LEU A 1 254 ? -1.409 -5.797 5.047 1 82.75 254 LEU A O 1
ATOM 2004 N N . THR A 1 255 ? -2.68 -4.289 6.02 1 87.69 255 THR A N 1
ATOM 2005 C CA . THR A 1 255 ? -3.795 -5.223 6.117 1 87.69 255 THR A CA 1
ATOM 2006 C C . THR A 1 255 ? -4.375 -5.52 4.738 1 87.69 255 THR A C 1
ATOM 2008 O O . THR A 1 255 ? -4.859 -6.625 4.484 1 87.69 255 THR A O 1
ATOM 2011 N N . SER A 1 256 ? -4.375 -4.523 3.85 1 88.25 256 SER A N 1
ATOM 2012 C CA . SER A 1 256 ? -4.871 -4.75 2.496 1 88.25 256 SER A CA 1
ATOM 2013 C C . SER A 1 256 ? -3.982 -5.73 1.738 1 88.25 256 SER A C 1
ATOM 2015 O O . SER A 1 256 ? -4.48 -6.598 1.017 1 88.25 256 SER A O 1
ATOM 2017 N N . VAL A 1 257 ? -2.736 -5.609 1.934 1 80.38 257 VAL A N 1
ATOM 2018 C CA . VAL A 1 257 ? -1.793 -6.5 1.268 1 80.38 257 VAL A CA 1
ATOM 2019 C C . VAL A 1 257 ? -1.944 -7.918 1.818 1 80.38 257 VAL A C 1
ATOM 2021 O O . VAL A 1 257 ? -1.984 -8.883 1.055 1 80.38 257 VAL A O 1
ATOM 2024 N N . LEU A 1 258 ? -2.086 -8.008 3.066 1 79.94 258 LEU A N 1
ATOM 2025 C CA . LEU A 1 258 ? -2.221 -9.312 3.711 1 79.94 258 LEU A CA 1
ATOM 2026 C C . LEU A 1 258 ? -3.543 -9.969 3.332 1 79.94 258 LEU A C 1
ATOM 2028 O O . LEU A 1 258 ? -3.639 -11.195 3.291 1 79.94 258 LEU A O 1
ATOM 2032 N N . ALA A 1 259 ? -4.492 -9.109 3.105 1 84.12 259 ALA A N 1
ATOM 2033 C CA . ALA A 1 259 ? -5.816 -9.609 2.754 1 84.12 259 ALA A CA 1
ATOM 2034 C C . ALA A 1 259 ? -5.848 -10.109 1.311 1 84.12 259 ALA A C 1
ATOM 2036 O O . ALA A 1 259 ? -6.824 -10.727 0.882 1 84.12 259 ALA A O 1
ATOM 2037 N N . GLY A 1 260 ? -4.781 -9.883 0.554 1 79.19 260 GLY A N 1
ATOM 2038 C CA . GLY A 1 260 ? -4.742 -10.297 -0.837 1 79.19 260 GLY A CA 1
ATOM 2039 C C . GLY A 1 260 ? -5.531 -9.391 -1.758 1 79.19 260 GLY A C 1
ATOM 2040 O O . GLY A 1 260 ? -6.211 -9.859 -2.674 1 79.19 260 GLY A O 1
ATOM 2041 N N . SER A 1 261 ? -5.512 -8.141 -1.496 1 83.69 261 SER A N 1
ATOM 2042 C CA . SER A 1 261 ? -6.273 -7.172 -2.279 1 83.69 261 SER A CA 1
ATOM 2043 C C . SER A 1 261 ? -5.805 -7.148 -3.73 1 83.69 261 SER A C 1
ATOM 2045 O O . SER A 1 261 ? -6.598 -6.902 -4.641 1 83.69 261 SER A O 1
ATOM 2047 N N . PHE A 1 262 ? -4.559 -7.48 -3.936 1 77.56 262 PHE A N 1
ATOM 2048 C CA . PHE A 1 262 ? -4 -7.266 -5.266 1 77.56 262 PHE A CA 1
ATOM 2049 C C . PHE A 1 262 ? -3.689 -8.594 -5.945 1 77.56 262 PHE A C 1
ATOM 2051 O O . PHE A 1 262 ? -3.34 -8.625 -7.125 1 77.56 262 PHE A O 1
ATOM 2058 N N . TYR A 1 263 ? -3.746 -9.633 -5.168 1 68.19 263 TYR A N 1
ATOM 2059 C CA . TYR A 1 263 ? -3.387 -10.93 -5.734 1 68.19 263 TYR A CA 1
ATOM 2060 C C . TYR A 1 263 ? -4.273 -12.031 -5.168 1 68.19 263 TYR A C 1
ATOM 2062 O O . TYR A 1 263 ? -4.922 -11.852 -4.137 1 68.19 263 TYR A O 1
ATOM 2070 N N . SER A 1 264 ? -4.418 -13.047 -6.055 1 57.09 264 SER A N 1
ATOM 2071 C CA . SER A 1 264 ? -5.199 -14.195 -5.594 1 57.09 264 SER A CA 1
ATOM 2072 C C . SER A 1 264 ? -4.387 -15.07 -4.648 1 57.09 264 SER A C 1
ATOM 2074 O O . SER A 1 264 ? -3.246 -15.422 -4.945 1 57.09 264 SER A O 1
ATOM 2076 N N . LEU A 1 265 ? -4.426 -14.758 -3.363 1 49.81 265 LEU A N 1
ATOM 2077 C CA . LEU A 1 265 ? -3.736 -15.648 -2.438 1 49.81 265 LEU A CA 1
ATOM 2078 C C . LEU A 1 265 ? -4.258 -17.078 -2.568 1 49.81 265 LEU A C 1
ATOM 2080 O O . LEU A 1 265 ? -5.465 -17.312 -2.51 1 49.81 265 LEU A O 1
ATOM 2084 N N . SER A 1 266 ? -3.576 -17.828 -3.385 1 44.12 266 SER A N 1
ATOM 2085 C CA . SER A 1 266 ? -3.977 -19.219 -3.369 1 44.12 266 SER A CA 1
ATOM 2086 C C . SER A 1 266 ? -4.219 -19.719 -1.945 1 44.12 266 SER A C 1
ATOM 2088 O O . SER A 1 266 ? -3.664 -19.156 -0.991 1 44.12 266 SER A O 1
ATOM 2090 N N . LYS A 1 267 ? -5.211 -20.484 -1.783 1 42.34 267 LYS A N 1
ATOM 2091 C CA . LYS A 1 267 ? -5.715 -21.172 -0.599 1 42.34 267 LYS A CA 1
ATOM 2092 C C . LYS A 1 267 ? -4.578 -21.547 0.349 1 42.34 267 LYS A C 1
ATOM 2094 O O . LYS A 1 267 ? -4.816 -21.891 1.511 1 42.34 267 LYS A O 1
ATOM 2099 N N . GLU A 1 268 ? -3.391 -21.672 -0.133 1 40.16 268 GLU A N 1
ATOM 2100 C CA . GLU A 1 268 ? -2.449 -22.5 0.619 1 40.16 268 GLU A CA 1
ATOM 2101 C C . GLU A 1 268 ? -2.049 -21.828 1.929 1 40.16 268 GLU A C 1
ATOM 2103 O O . GLU A 1 268 ? -1.392 -22.438 2.771 1 40.16 268 GLU A O 1
ATOM 2108 N N . ALA A 1 269 ? -2.02 -20.516 2.027 1 45.22 269 ALA A N 1
ATOM 2109 C CA . ALA A 1 269 ? -1.288 -20.094 3.217 1 45.22 269 ALA A CA 1
ATOM 2110 C C . ALA A 1 269 ? -2.139 -20.25 4.473 1 45.22 269 ALA A C 1
ATOM 2112 O O . ALA A 1 269 ? -3.053 -19.469 4.723 1 45.22 269 ALA A O 1
ATOM 2113 N N . THR A 1 270 ? -2.338 -21.359 5.012 1 42.19 270 THR A N 1
ATOM 2114 C CA . THR A 1 270 ? -3.078 -21.891 6.145 1 42.19 270 THR A CA 1
ATOM 2115 C C . THR A 1 270 ? -3 -20.953 7.344 1 42.19 270 THR A C 1
ATOM 2117 O O . THR A 1 270 ? -3.992 -20.75 8.047 1 42.19 270 THR A O 1
ATOM 2120 N N . LEU A 1 271 ? -1.873 -20.984 7.883 1 44.94 271 LEU A N 1
ATOM 2121 C CA . LEU A 1 271 ? -1.802 -20.438 9.234 1 44.94 271 LEU A CA 1
ATOM 2122 C C . LEU A 1 271 ? -2.451 -19.062 9.297 1 44.94 271 LEU A C 1
ATOM 2124 O O . LEU A 1 271 ? -3.109 -18.719 10.281 1 44.94 271 LEU A O 1
ATOM 2128 N N . PHE A 1 272 ? -2.316 -18.375 8.109 1 55.41 272 PHE A N 1
ATOM 2129 C CA . PHE A 1 272 ? -2.732 -16.969 8.109 1 55.41 272 PHE A CA 1
ATOM 2130 C C . PHE A 1 272 ? -4.211 -16.844 7.754 1 55.41 272 PHE A C 1
ATOM 2132 O O . PHE A 1 272 ? -4.77 -15.75 7.781 1 55.41 272 PHE A O 1
ATOM 2139 N N . ASP A 1 273 ? -4.66 -17.953 7.664 1 56.38 273 ASP A N 1
ATOM 2140 C CA . ASP A 1 273 ? -6.055 -17.875 7.242 1 56.38 273 ASP A CA 1
ATOM 2141 C C . ASP A 1 273 ? -6.945 -17.375 8.375 1 56.38 273 ASP A C 1
ATOM 2143 O O . ASP A 1 273 ? -7.785 -16.5 8.156 1 56.38 273 ASP A O 1
ATOM 2147 N N . LYS A 1 274 ? -6.633 -18.016 9.523 1 57.94 274 LYS A N 1
ATOM 2148 C CA . LYS A 1 274 ? -7.473 -17.562 10.625 1 57.94 274 LYS A CA 1
ATOM 2149 C C . LYS A 1 274 ? -7.176 -16.109 10.984 1 57.94 274 LYS A C 1
ATOM 2151 O O . LYS A 1 274 ? -8.086 -15.336 11.289 1 57.94 274 LYS A O 1
ATOM 2156 N N . LEU A 1 275 ? -5.926 -15.75 10.898 1 64.5 275 LEU A N 1
ATOM 2157 C CA . LEU A 1 275 ? -5.551 -14.383 11.242 1 64.5 275 LEU A CA 1
ATOM 2158 C C . LEU A 1 275 ? -6.062 -13.398 10.195 1 64.5 275 LEU A C 1
ATOM 2160 O O . LEU A 1 275 ? -6.477 -12.289 10.539 1 64.5 275 LEU A O 1
ATOM 2164 N N . LEU A 1 276 ? -6.16 -14.023 9.18 1 68.5 276 LEU A N 1
ATOM 2165 C CA . LEU A 1 276 ? -6.562 -13.125 8.102 1 68.5 276 LEU A CA 1
ATOM 2166 C C . LEU A 1 276 ? -8.07 -12.883 8.133 1 68.5 276 LEU A C 1
ATOM 2168 O O . LEU A 1 276 ? -8.547 -11.859 7.645 1 68.5 276 LEU A O 1
ATOM 2172 N N . HIS A 1 277 ? -8.719 -13.773 8.898 1 68.62 277 HIS A N 1
ATOM 2173 C CA . HIS A 1 277 ? -10.164 -13.609 8.93 1 68.62 277 HIS A CA 1
ATOM 2174 C C . HIS A 1 277 ? -10.578 -12.562 9.961 1 68.62 277 HIS A C 1
ATOM 2176 O O . HIS A 1 277 ? -11.758 -12.195 10.039 1 68.62 277 HIS A O 1
ATOM 2182 N N . ILE A 1 278 ? -9.641 -12.078 10.516 1 80.5 278 ILE A N 1
ATOM 2183 C CA . ILE A 1 278 ? -9.898 -10.945 11.406 1 80.5 278 ILE A CA 1
ATOM 2184 C C . ILE A 1 278 ? -9.922 -9.656 10.594 1 80.5 278 ILE A C 1
ATOM 2186 O O . ILE A 1 278 ? -10.555 -8.672 10.992 1 80.5 278 ILE A O 1
ATOM 2190 N N . LEU A 1 279 ? -9.344 -9.75 9.477 1 87.88 279 LEU A N 1
ATOM 2191 C CA . LEU A 1 279 ? -9.25 -8.57 8.633 1 87.88 279 LEU A CA 1
ATOM 2192 C C . LEU A 1 279 ? -10.508 -8.414 7.777 1 87.88 279 LEU A C 1
ATOM 2194 O O . LEU A 1 279 ? -10.82 -9.297 6.969 1 87.88 279 LEU A O 1
ATOM 2198 N N . PRO A 1 280 ? -11.188 -7.328 8.031 1 93.62 280 PRO A N 1
ATOM 2199 C CA . PRO A 1 280 ? -12.398 -7.125 7.227 1 93.62 280 PRO A CA 1
ATOM 2200 C C . PRO A 1 280 ? -12.109 -7.082 5.727 1 93.62 280 PRO A C 1
ATOM 2202 O O . PRO A 1 280 ? -12.969 -7.445 4.918 1 93.62 280 PRO A O 1
ATOM 2205 N N . GLN A 1 281 ? -10.914 -6.699 5.367 1 93.19 281 GLN A N 1
ATOM 2206 C CA . GLN A 1 281 ? -10.539 -6.645 3.961 1 93.19 281 GLN A CA 1
ATOM 2207 C C . GLN A 1 281 ? -10.555 -8.031 3.332 1 93.19 281 GLN A C 1
ATOM 2209 O O . GLN A 1 281 ? -10.992 -8.203 2.191 1 93.19 281 GLN A O 1
ATOM 2214 N N . LYS A 1 282 ? -10.055 -8.992 4.109 1 89.44 282 LYS A N 1
ATOM 2215 C CA . LYS A 1 282 ? -10.047 -10.359 3.6 1 89.44 282 LYS A CA 1
ATOM 2216 C C . LYS A 1 282 ? -11.469 -10.883 3.396 1 89.44 282 LYS A C 1
ATOM 2218 O O . LYS A 1 282 ? -11.766 -11.5 2.371 1 89.44 282 LYS A O 1
ATOM 2223 N N . ASP A 1 283 ? -12.281 -10.68 4.355 1 91.12 283 ASP A N 1
ATOM 2224 C CA . ASP A 1 283 ? -13.672 -11.109 4.266 1 91.12 283 ASP A CA 1
ATOM 2225 C C . ASP A 1 283 ? -14.391 -10.414 3.107 1 91.12 283 ASP A C 1
ATOM 2227 O O . ASP A 1 283 ? -15.219 -11.023 2.436 1 91.12 283 ASP A O 1
ATOM 2231 N N . PHE A 1 284 ? -14.125 -9.227 2.902 1 94.5 284 PHE A N 1
ATOM 2232 C CA . PHE A 1 284 ? -14.711 -8.492 1.788 1 94.5 284 PHE A CA 1
ATOM 2233 C C . PHE A 1 284 ? -14.281 -9.094 0.456 1 94.5 284 PHE A C 1
ATOM 2235 O O . PHE A 1 284 ? -15.109 -9.312 -0.431 1 94.5 284 PHE A O 1
ATOM 2242 N N . ILE A 1 285 ? -13 -9.383 0.311 1 90.44 285 ILE A N 1
ATOM 2243 C CA . ILE A 1 285 ? -12.469 -9.945 -0.926 1 90.44 285 ILE A CA 1
ATOM 2244 C C . ILE A 1 285 ? -13.07 -11.328 -1.172 1 90.44 285 ILE A C 1
ATOM 2246 O O . ILE A 1 285 ? -13.43 -11.656 -2.303 1 90.44 285 ILE A O 1
ATOM 2250 N N . ASN A 1 286 ? -13.117 -12.086 -0.095 1 86.69 286 ASN A N 1
ATOM 2251 C CA . ASN A 1 286 ? -13.727 -13.406 -0.227 1 86.69 286 ASN A CA 1
ATOM 2252 C C . ASN A 1 286 ? -15.164 -13.312 -0.714 1 86.69 286 ASN A C 1
ATOM 2254 O O . ASN A 1 286 ? -15.594 -14.109 -1.552 1 86.69 286 ASN A O 1
ATOM 2258 N N . PHE A 1 287 ? -15.875 -12.398 -0.183 1 92.31 287 PHE A N 1
ATOM 2259 C CA . PHE A 1 287 ? -17.266 -12.219 -0.563 1 92.31 287 PHE A CA 1
ATOM 2260 C C . PHE A 1 287 ? -17.391 -11.836 -2.033 1 92.31 287 PHE A C 1
ATOM 2262 O O . PHE A 1 287 ? -18.203 -12.398 -2.768 1 92.31 287 PHE A O 1
ATOM 2269 N N . ILE A 1 288 ? -16.594 -10.828 -2.445 1 93.5 288 ILE A N 1
ATOM 2270 C CA . ILE A 1 288 ? -16.719 -10.344 -3.818 1 93.5 288 ILE A CA 1
ATOM 2271 C C . ILE A 1 288 ? -16.266 -11.438 -4.789 1 93.5 288 ILE A C 1
ATOM 2273 O O . ILE A 1 288 ? -16.828 -11.578 -5.879 1 93.5 288 ILE A O 1
ATOM 2277 N N . ASN A 1 289 ? -15.258 -12.211 -4.395 1 87.06 289 ASN A N 1
ATOM 2278 C CA . ASN A 1 289 ? -14.852 -13.336 -5.223 1 87.06 289 ASN A CA 1
ATOM 2279 C C . ASN A 1 289 ? -15.969 -14.359 -5.375 1 87.06 289 ASN A C 1
ATOM 2281 O O . ASN A 1 289 ? -16.234 -14.836 -6.48 1 87.06 289 ASN A O 1
ATOM 2285 N N . ALA A 1 290 ? -16.562 -14.672 -4.277 1 87.12 290 ALA A N 1
ATOM 2286 C CA . ALA A 1 290 ? -17.672 -15.625 -4.297 1 87.12 290 ALA A CA 1
ATOM 2287 C C . ALA A 1 290 ? -18.844 -15.086 -5.102 1 87.12 290 ALA A C 1
ATOM 2289 O O . ALA A 1 290 ? -19.531 -15.836 -5.809 1 87.12 290 ALA A O 1
ATOM 2290 N N . LEU A 1 291 ? -19.109 -13.812 -4.922 1 91 291 LEU A N 1
ATOM 2291 C CA . LEU A 1 291 ? -20.188 -13.164 -5.652 1 91 291 LEU A CA 1
ATOM 2292 C C . LEU A 1 291 ? -19.953 -13.219 -7.156 1 91 291 LEU A C 1
ATOM 2294 O O . LEU A 1 291 ? -20.859 -13.508 -7.926 1 91 291 LEU A O 1
ATOM 2298 N N . GLU A 1 292 ? -18.734 -12.992 -7.559 1 89.62 292 GLU A N 1
ATOM 2299 C CA . GLU A 1 292 ? -18.406 -12.953 -8.977 1 89.62 292 GLU A CA 1
ATOM 2300 C C . GLU A 1 292 ? -18.391 -14.352 -9.578 1 89.62 292 GLU A C 1
ATOM 2302 O O . GLU A 1 292 ? -18.766 -14.539 -10.742 1 89.62 292 GLU A O 1
ATOM 2307 N N . THR A 1 293 ? -17.969 -15.32 -8.836 1 83 293 THR A N 1
ATOM 2308 C CA . THR A 1 293 ? -17.891 -16.688 -9.328 1 83 293 THR A CA 1
ATOM 2309 C C . THR A 1 293 ? -19.234 -17.391 -9.18 1 83 293 THR A C 1
ATOM 2311 O O . THR A 1 293 ? -19.422 -18.484 -9.703 1 83 293 THR A O 1
ATOM 2314 N N . GLY A 1 294 ? -20.078 -16.781 -8.547 1 83.75 294 GLY A N 1
ATOM 2315 C CA . GLY A 1 294 ? -21.406 -17.359 -8.359 1 83.75 294 GLY A CA 1
ATOM 2316 C C . GLY A 1 294 ? -21.438 -18.422 -7.273 1 83.75 294 GLY A C 1
ATOM 2317 O O . GLY A 1 294 ? -22.297 -19.297 -7.285 1 83.75 294 GLY A O 1
ATOM 2318 N N . ASN A 1 295 ? -20.5 -18.469 -6.418 1 84.19 295 ASN A N 1
ATOM 2319 C CA . ASN A 1 295 ? -20.391 -19.438 -5.34 1 84.19 295 ASN A CA 1
ATOM 2320 C C . ASN A 1 295 ? -20.703 -18.812 -3.984 1 84.19 295 ASN A C 1
ATOM 2322 O O . ASN A 1 295 ? -19.969 -19.031 -3.016 1 84.19 295 ASN A O 1
ATOM 2326 N N . LEU A 1 296 ? -21.781 -18.125 -3.973 1 86.69 296 LEU A N 1
ATOM 2327 C CA . LEU A 1 296 ? -22.156 -17.484 -2.715 1 86.69 296 LEU A CA 1
ATOM 2328 C C . LEU A 1 296 ? -22.641 -18.516 -1.7 1 86.69 296 LEU A C 1
ATOM 2330 O O . LEU A 1 296 ? -23.547 -19.281 -1.979 1 86.69 296 LEU A O 1
ATOM 2334 N N . THR A 1 297 ? -21.922 -18.734 -0.631 1 84.06 297 THR A N 1
ATOM 2335 C CA . THR A 1 297 ? -22.266 -19.609 0.483 1 84.06 297 THR A CA 1
ATOM 2336 C C . THR A 1 297 ? -22.688 -18.797 1.704 1 84.06 297 THR A C 1
ATOM 2338 O O . THR A 1 297 ? -22.422 -17.594 1.777 1 84.06 297 THR A O 1
ATOM 2341 N N . PRO A 1 298 ? -23.438 -19.422 2.557 1 86.25 298 PRO A N 1
ATOM 2342 C CA . PRO A 1 298 ? -23.781 -18.719 3.793 1 86.25 298 PRO A CA 1
ATOM 2343 C C . PRO A 1 298 ? -22.547 -18.188 4.535 1 86.25 298 PRO A C 1
ATOM 2345 O O . PRO A 1 298 ? -22.609 -17.125 5.141 1 86.25 298 PRO A O 1
ATOM 2348 N N . SER A 1 299 ? -21.562 -18.891 4.441 1 83.94 299 SER A N 1
ATOM 2349 C CA . SER A 1 299 ? -20.328 -18.453 5.102 1 83.94 299 SER A CA 1
ATOM 2350 C C . SER A 1 299 ? -19.828 -17.141 4.52 1 83.94 299 SER A C 1
ATOM 2352 O O . SER A 1 299 ? -19.422 -16.25 5.266 1 83.94 299 SER A O 1
ATOM 2354 N N . THR A 1 300 ? -19.875 -17 3.234 1 87 300 THR A N 1
ATOM 2355 C CA . THR A 1 300 ? -19.391 -15.781 2.596 1 87 300 THR A CA 1
ATOM 2356 C C . THR A 1 300 ? -20.344 -14.625 2.877 1 87 300 THR A C 1
ATOM 2358 O O . THR A 1 300 ? -19.922 -13.477 2.994 1 87 300 THR A O 1
ATOM 2361 N N . GLN A 1 301 ? -21.578 -14.914 2.99 1 90.69 301 GLN A N 1
ATOM 2362 C CA . GLN A 1 301 ? -22.547 -13.875 3.324 1 90.69 301 GLN A CA 1
ATOM 2363 C C . GLN A 1 301 ? -22.312 -13.336 4.734 1 90.69 301 GLN A C 1
ATOM 2365 O O . GLN A 1 301 ? -22.422 -12.133 4.973 1 90.69 301 GLN A O 1
ATOM 2370 N N . ILE A 1 302 ? -22 -14.258 5.562 1 90.06 302 ILE A N 1
ATOM 2371 C CA . ILE A 1 302 ? -21.734 -13.859 6.938 1 90.06 302 ILE A CA 1
ATOM 2372 C C . ILE A 1 302 ? -20.453 -13.008 6.984 1 90.06 302 ILE A C 1
ATOM 2374 O O . ILE A 1 302 ? -20.344 -12.102 7.809 1 90.06 302 ILE A O 1
ATOM 2378 N N . GLN A 1 303 ? -19.578 -13.297 6.102 1 90.75 303 GLN A N 1
ATOM 2379 C CA . GLN A 1 303 ? -18.359 -12.508 6.039 1 90.75 303 GLN A CA 1
ATOM 2380 C C . GLN A 1 303 ? -18.656 -11.055 5.695 1 90.75 303 GLN A C 1
ATOM 2382 O O . GLN A 1 303 ? -18.031 -10.141 6.246 1 90.75 303 GLN A O 1
ATOM 2387 N N . LEU A 1 304 ? -19.578 -10.82 4.832 1 93.56 304 LEU A N 1
ATOM 2388 C CA . LEU A 1 304 ? -19.969 -9.453 4.504 1 93.56 304 LEU A CA 1
ATOM 2389 C C . LEU A 1 304 ? -20.641 -8.773 5.688 1 93.56 304 LEU A C 1
ATOM 2391 O O . LEU A 1 304 ? -20.422 -7.59 5.945 1 93.56 304 LEU A O 1
ATOM 2395 N N . ILE A 1 305 ? -21.438 -9.555 6.332 1 94.94 305 ILE A N 1
ATOM 2396 C CA . ILE A 1 305 ? -22.109 -9.031 7.512 1 94.94 305 ILE A CA 1
ATOM 2397 C C . ILE A 1 305 ? -21.078 -8.625 8.562 1 94.94 305 ILE A C 1
ATOM 2399 O O . ILE A 1 305 ? -21.234 -7.609 9.242 1 94.94 305 ILE A O 1
ATOM 2403 N N . TYR A 1 306 ? -20.078 -9.406 8.688 1 93.75 306 TYR A N 1
ATOM 2404 C CA . TYR A 1 306 ? -19 -9.094 9.609 1 93.75 306 TYR A CA 1
ATOM 2405 C C . TYR A 1 306 ? -18.359 -7.75 9.273 1 93.75 306 TYR A C 1
ATOM 2407 O O . TYR A 1 306 ? -18.078 -6.945 10.164 1 93.75 306 TYR A O 1
ATOM 2415 N N . VAL A 1 307 ? -18.125 -7.473 8.016 1 95.88 307 VAL A N 1
ATOM 2416 C CA . VAL A 1 307 ? -17.5 -6.23 7.574 1 95.88 307 VAL A CA 1
ATOM 2417 C C . VAL A 1 307 ? -18.375 -5.043 7.961 1 95.88 307 VAL A C 1
ATOM 2419 O O . VAL A 1 307 ? -17.891 -4.055 8.508 1 95.88 307 VAL A O 1
ATOM 2422 N N . VAL A 1 308 ? -19.672 -5.199 7.734 1 96.75 308 VAL A N 1
ATOM 2423 C CA . VAL A 1 308 ? -20.609 -4.125 8.047 1 96.75 308 VAL A CA 1
ATOM 2424 C C . VAL A 1 308 ? -20.719 -3.959 9.562 1 96.75 308 VAL A C 1
ATOM 2426 O O . VAL A 1 308 ? -20.703 -2.836 10.07 1 96.75 308 VAL A O 1
ATOM 2429 N N . ALA A 1 309 ? -20.766 -5.074 10.242 1 96.44 309 ALA A N 1
ATOM 2430 C CA . ALA A 1 309 ? -20.859 -5.031 11.703 1 96.44 309 ALA A CA 1
ATOM 2431 C C . ALA A 1 309 ? -19.625 -4.371 12.312 1 96.44 309 ALA A C 1
ATOM 2433 O O . ALA A 1 309 ? -19.734 -3.576 13.25 1 96.44 309 ALA A O 1
ATOM 2434 N N . LEU A 1 310 ? -18.516 -4.707 11.781 1 96.25 310 LEU A N 1
ATOM 2435 C CA . LEU A 1 310 ? -17.266 -4.129 12.281 1 96.25 310 LEU A CA 1
ATOM 2436 C C . LEU A 1 310 ? -17.234 -2.623 12.047 1 96.25 310 LEU A C 1
ATOM 2438 O O . LEU A 1 310 ? -16.781 -1.864 12.898 1 96.25 310 LEU A O 1
ATOM 2442 N N . ALA A 1 311 ? -17.688 -2.207 10.875 1 97.06 311 ALA A N 1
ATOM 2443 C CA . ALA A 1 311 ? -17.766 -0.78 10.578 1 97.06 311 ALA A CA 1
ATOM 2444 C C . ALA A 1 311 ? -18.656 -0.054 11.578 1 97.06 311 ALA A C 1
ATOM 2446 O O . ALA A 1 311 ? -18.297 1.02 12.07 1 97.06 311 ALA A O 1
ATOM 2447 N N . LEU A 1 312 ? -19.75 -0.66 11.922 1 96.06 312 LEU A N 1
ATOM 2448 C CA . LEU A 1 312 ? -20.688 -0.055 12.867 1 96.06 312 LEU A CA 1
ATOM 2449 C C . LEU A 1 312 ? -20.094 -0.01 14.266 1 96.06 312 LEU A C 1
ATOM 2451 O O . LEU A 1 312 ? -20.312 0.955 15.008 1 96.06 312 LEU A O 1
ATOM 2455 N N . VAL A 1 313 ? -19.406 -1.001 14.633 1 96.19 313 VAL A N 1
ATOM 2456 C CA . VAL A 1 313 ? -18.75 -1.031 15.93 1 96.19 313 VAL A CA 1
ATOM 2457 C C . VAL A 1 313 ? -17.703 0.081 16.016 1 96.19 313 VAL A C 1
ATOM 2459 O O . VAL A 1 313 ? -17.625 0.793 17.016 1 96.19 313 VAL A O 1
ATOM 2462 N N . PHE A 1 314 ? -16.891 0.21 14.922 1 96.12 314 PHE A N 1
ATOM 2463 C CA . PHE A 1 314 ? -15.898 1.282 14.883 1 96.12 314 PHE A CA 1
ATOM 2464 C C . PHE A 1 314 ? -16.578 2.643 15.039 1 96.12 314 PHE A C 1
ATOM 2466 O O . PHE A 1 314 ? -16.078 3.502 15.773 1 96.12 314 PHE A O 1
ATOM 2473 N N . LEU A 1 315 ? -17.656 2.783 14.352 1 94.19 315 LEU A N 1
ATOM 2474 C CA . LEU A 1 315 ? -18.359 4.055 14.406 1 94.19 315 LEU A CA 1
ATOM 2475 C C . LEU A 1 315 ? -18.906 4.312 15.805 1 94.19 315 LEU A C 1
ATOM 2477 O O . LEU A 1 315 ? -18.812 5.426 16.328 1 94.19 315 LEU A O 1
ATOM 2481 N N . ALA A 1 316 ? -19.453 3.299 16.422 1 93.69 316 ALA A N 1
ATOM 2482 C CA . ALA A 1 316 ? -19.984 3.42 17.781 1 93.69 316 ALA A CA 1
ATOM 2483 C C . ALA A 1 316 ? -18.891 3.779 18.781 1 93.69 316 ALA A C 1
ATOM 2485 O O . ALA A 1 316 ? -19.078 4.664 19.625 1 93.69 316 ALA A O 1
ATOM 2486 N N . ILE A 1 317 ? -17.812 3.178 18.656 1 93.94 317 ILE A N 1
ATOM 2487 C CA . ILE A 1 317 ? -16.703 3.453 19.562 1 93.94 317 ILE A CA 1
ATOM 2488 C C . ILE A 1 317 ? -16.219 4.887 19.359 1 93.94 317 ILE A C 1
ATOM 2490 O O . ILE A 1 317 ? -15.906 5.582 20.328 1 93.94 317 ILE A O 1
ATOM 2494 N N . ALA A 1 318 ? -16.109 5.223 18.094 1 91.38 318 ALA A N 1
ATOM 2495 C CA . ALA A 1 318 ? -15.672 6.578 17.781 1 91.38 318 ALA A CA 1
ATOM 2496 C C . ALA A 1 318 ? -16.578 7.613 18.422 1 91.38 318 ALA A C 1
ATOM 2498 O O . ALA A 1 318 ? -16.109 8.594 19.016 1 91.38 318 ALA A O 1
ATOM 2499 N N . ILE A 1 319 ? -17.859 7.367 18.422 1 87.5 319 ILE A N 1
ATOM 2500 C CA . ILE A 1 319 ? -18.844 8.297 18.969 1 87.5 319 ILE A CA 1
ATOM 2501 C C . ILE A 1 319 ? -18.734 8.328 20.5 1 87.5 319 ILE A C 1
ATOM 2503 O O . ILE A 1 319 ? -18.656 9.398 21.094 1 87.5 319 ILE A O 1
ATOM 2507 N N . VAL A 1 320 ? -18.672 7.18 21.109 1 88.56 320 VAL A N 1
ATOM 2508 C CA . VAL A 1 320 ? -18.641 7.074 22.562 1 88.56 320 VAL A CA 1
ATOM 2509 C C . VAL A 1 320 ? -17.328 7.668 23.094 1 88.56 320 VAL A C 1
ATOM 2511 O O . VAL A 1 320 ? -17.328 8.414 24.078 1 88.56 320 VAL A O 1
ATOM 2514 N N . LYS A 1 321 ? -16.297 7.352 22.438 1 88.38 321 LYS A N 1
ATOM 2515 C CA . LYS A 1 321 ? -14.992 7.84 22.875 1 88.38 321 LYS A CA 1
ATOM 2516 C C . LYS A 1 321 ? -14.906 9.359 22.75 1 88.38 321 LYS A C 1
ATOM 2518 O O . LYS A 1 321 ? -14.391 10.039 23.641 1 88.38 321 LYS A O 1
ATOM 2523 N N . THR A 1 322 ? -15.312 9.859 21.672 1 82.88 322 THR A N 1
ATOM 2524 C CA . THR A 1 322 ? -15.258 11.297 21.453 1 82.88 322 THR A CA 1
ATOM 2525 C C . THR A 1 322 ? -16.188 12.023 22.422 1 82.88 322 THR A C 1
ATOM 2527 O O . THR A 1 322 ? -15.844 13.102 22.938 1 82.88 322 THR A O 1
ATOM 2530 N N . GLN A 1 323 ? -17.281 11.438 22.703 1 81.38 323 GLN A N 1
ATOM 2531 C CA . GLN A 1 323 ? -18.203 12.016 23.672 1 81.38 323 GLN A CA 1
ATOM 2532 C C . GLN A 1 323 ? -17.594 12.031 25.062 1 81.38 323 GLN A C 1
ATOM 2534 O O . GLN A 1 323 ? -17.75 13.008 25.797 1 81.38 323 GLN A O 1
ATOM 2539 N N . ASN A 1 324 ? -16.969 11 25.359 1 82.5 324 ASN A N 1
ATOM 2540 C CA . ASN A 1 324 ? -16.328 10.922 26.672 1 82.5 324 ASN A CA 1
ATOM 2541 C C . ASN A 1 324 ? -15.211 11.953 26.812 1 82.5 324 ASN A C 1
ATOM 2543 O O . ASN A 1 324 ? -14.984 12.477 27.906 1 82.5 324 ASN A O 1
ATOM 2547 N N . ASP A 1 325 ? -14.539 12.203 25.797 1 78.19 325 ASP A N 1
ATOM 2548 C CA . ASP A 1 325 ? -13.43 13.148 25.844 1 78.19 325 ASP A CA 1
ATOM 2549 C C . ASP A 1 325 ? -13.938 14.586 25.953 1 78.19 325 ASP A C 1
ATOM 2551 O O . ASP A 1 325 ? -13.312 15.422 26.609 1 78.19 325 ASP A O 1
ATOM 2555 N N . TYR A 1 326 ? -14.961 14.844 25.375 1 72.81 326 TYR A N 1
ATOM 2556 C CA . TYR A 1 326 ? -15.352 16.25 25.281 1 72.81 326 TYR A CA 1
ATOM 2557 C C . TYR A 1 326 ? -16.516 16.547 26.234 1 72.81 326 TYR A C 1
ATOM 2559 O O . TYR A 1 326 ? -16.688 17.688 26.656 1 72.81 326 TYR A O 1
ATOM 2567 N N . VAL A 1 327 ? -17.344 15.625 26.422 1 61.62 327 VAL A N 1
ATOM 2568 C CA . VAL A 1 327 ? -18.453 15.938 27.312 1 61.62 327 VAL A CA 1
ATOM 2569 C C . VAL A 1 327 ? -18.047 15.695 28.766 1 61.62 327 VAL A C 1
ATOM 2571 O O . VAL A 1 327 ? -18.312 16.516 29.641 1 61.62 327 VAL A O 1
ATOM 2574 N N . TYR A 1 328 ? -17.422 14.438 28.938 1 54.34 328 TYR A N 1
ATOM 2575 C CA . TYR A 1 328 ? -17.234 14.117 30.344 1 54.34 328 TYR A CA 1
ATOM 2576 C C . TYR A 1 328 ? -15.891 14.617 30.844 1 54.34 328 TYR A C 1
ATOM 2578 O O . TYR A 1 328 ? -15.75 14.984 32 1 54.34 328 TYR A O 1
ATOM 2586 N N . LYS A 1 329 ? -14.844 14.508 30.016 1 53.88 329 LYS A N 1
ATOM 2587 C CA . LYS A 1 329 ? -13.562 14.922 30.578 1 53.88 329 LYS A CA 1
ATOM 2588 C C . LYS A 1 329 ? -13.398 16.438 30.516 1 53.88 329 LYS A C 1
ATOM 2590 O O . LYS A 1 329 ? -12.445 16.984 31.062 1 53.88 329 LYS A O 1
ATOM 2595 N N . SER A 1 330 ? -14.188 17.062 29.766 1 44.38 330 SER A N 1
ATOM 2596 C CA . SER A 1 330 ? -14.125 18.5 29.953 1 44.38 330 SER A CA 1
ATOM 2597 C C . SER A 1 330 ? -14.828 18.922 31.234 1 44.38 330 SER A C 1
ATOM 2599 O O . SER A 1 330 ? -15.828 18.312 31.625 1 44.38 330 SER A O 1
ATOM 2601 N N . MET B 1 1 ? 25.188 21.672 9.289 1 72.25 1 MET B N 1
ATOM 2602 C CA . MET B 1 1 ? 24.672 20.328 9.078 1 72.25 1 MET B CA 1
ATOM 2603 C C . MET B 1 1 ? 24.312 19.672 10.406 1 72.25 1 MET B C 1
ATOM 2605 O O . MET B 1 1 ? 23.188 19.203 10.578 1 72.25 1 MET B O 1
ATOM 2609 N N . LEU B 1 2 ? 25.172 19.812 11.328 1 75.12 2 LEU B N 1
ATOM 2610 C CA . LEU B 1 2 ? 24.922 19.172 12.617 1 75.12 2 LEU B CA 1
ATOM 2611 C C . LEU B 1 2 ? 23.75 19.844 13.336 1 75.12 2 LEU B C 1
ATOM 2613 O O . LEU B 1 2 ? 23 19.188 14.055 1 75.12 2 LEU B O 1
ATOM 2617 N N . ALA B 1 3 ? 23.688 21.188 13.055 1 76.56 3 ALA B N 1
ATOM 2618 C CA . ALA B 1 3 ? 22.578 21.906 13.672 1 76.56 3 ALA B CA 1
ATOM 2619 C C . ALA B 1 3 ? 21.234 21.422 13.148 1 76.56 3 ALA B C 1
ATOM 2621 O O . ALA B 1 3 ? 20.281 21.25 13.906 1 76.56 3 ALA B O 1
ATOM 2622 N N . VAL B 1 4 ? 21.234 21.156 11.859 1 79.06 4 VAL B N 1
ATOM 2623 C CA . VAL B 1 4 ? 20.016 20.656 11.242 1 79.06 4 VAL B CA 1
ATOM 2624 C C . VAL B 1 4 ? 19.688 19.266 11.781 1 79.06 4 VAL B C 1
ATOM 2626 O O . VAL B 1 4 ? 18.531 18.969 12.086 1 79.06 4 VAL B O 1
ATOM 2629 N N . PHE B 1 5 ? 20.688 18.516 11.984 1 81.38 5 PHE B N 1
ATOM 2630 C CA . PHE B 1 5 ? 20.547 17.156 12.5 1 81.38 5 PHE B CA 1
ATOM 2631 C C . PHE B 1 5 ? 19.984 17.172 13.914 1 81.38 5 PHE B C 1
ATOM 2633 O O . PHE B 1 5 ? 19.031 16.453 14.219 1 81.38 5 PHE B O 1
ATOM 2640 N N . LYS B 1 6 ? 20.578 17.969 14.719 1 79.12 6 LYS B N 1
ATOM 2641 C CA . LYS B 1 6 ? 20.156 18.047 16.109 1 79.12 6 LYS B CA 1
ATOM 2642 C C . LYS B 1 6 ? 18.734 18.578 16.234 1 79.12 6 LYS B C 1
ATOM 2644 O O . LYS B 1 6 ? 17.953 18.078 17.047 1 79.12 6 LYS B O 1
ATOM 2649 N N . ASN B 1 7 ? 18.484 19.531 15.422 1 80.12 7 ASN B N 1
ATOM 2650 C CA . ASN B 1 7 ? 17.141 20.094 15.43 1 80.12 7 ASN B CA 1
ATOM 2651 C C . ASN B 1 7 ? 16.094 19.078 14.984 1 80.12 7 ASN B C 1
ATOM 2653 O O . ASN B 1 7 ? 15.047 18.938 15.617 1 80.12 7 ASN B O 1
ATOM 2657 N N . ASN B 1 8 ? 16.422 18.422 13.922 1 82.88 8 ASN B N 1
ATOM 2658 C CA . ASN B 1 8 ? 15.5 17.406 13.398 1 82.88 8 ASN B CA 1
ATOM 2659 C C . ASN B 1 8 ? 15.328 16.25 14.375 1 82.88 8 ASN B C 1
ATOM 2661 O O . ASN B 1 8 ? 14.219 15.727 14.531 1 82.88 8 ASN B O 1
ATOM 2665 N N . TRP B 1 9 ? 16.375 15.93 15.055 1 81.5 9 TRP B N 1
ATOM 2666 C CA . TRP B 1 9 ? 16.312 14.859 16.047 1 81.5 9 TRP B CA 1
ATOM 2667 C C . TRP B 1 9 ? 15.414 15.25 17.219 1 81.5 9 TRP B C 1
ATOM 2669 O O . TRP B 1 9 ? 14.602 14.445 17.672 1 81.5 9 TRP B O 1
ATOM 2679 N N . ASN B 1 10 ? 15.508 16.453 17.688 1 81.56 10 ASN B N 1
ATOM 2680 C CA . ASN B 1 10 ? 14.688 16.938 18.781 1 81.56 10 ASN B CA 1
ATOM 2681 C C . ASN B 1 10 ? 13.211 17 18.406 1 81.56 10 ASN B C 1
ATOM 2683 O O . ASN B 1 10 ? 12.344 16.656 19.203 1 81.56 10 ASN B O 1
ATOM 2687 N N . ARG B 1 11 ? 13.039 17.375 17.188 1 81.12 11 ARG B N 1
ATOM 2688 C CA . ARG B 1 11 ? 11.664 17.453 16.703 1 81.12 11 ARG B CA 1
ATOM 2689 C C . ARG B 1 11 ? 11.039 16.078 16.578 1 81.12 11 ARG B C 1
ATOM 2691 O O . ARG B 1 11 ? 9.875 15.867 16.922 1 81.12 11 ARG B O 1
ATOM 2698 N N . LEU B 1 12 ? 11.789 15.227 16.078 1 78.81 12 LEU B N 1
ATOM 2699 C CA . LEU B 1 12 ? 11.305 13.859 15.906 1 78.81 12 LEU B CA 1
ATOM 2700 C C . LEU B 1 12 ? 11.078 13.195 17.266 1 78.81 12 LEU B C 1
ATOM 2702 O O . LEU B 1 12 ? 10.133 12.414 17.422 1 78.81 12 LEU B O 1
ATOM 2706 N N . TRP B 1 13 ? 11.93 13.57 18.203 1 78.06 13 TRP B N 1
ATOM 2707 C CA . TRP B 1 13 ? 11.797 13.016 19.547 1 78.06 13 TRP B CA 1
ATOM 2708 C C . TRP B 1 13 ? 10.531 13.523 20.219 1 78.06 13 TRP B C 1
ATOM 2710 O O . TRP B 1 13 ? 9.953 12.844 21.078 1 78.06 13 TRP B O 1
ATOM 2720 N N . GLU B 1 14 ? 10.133 14.688 19.734 1 78.44 14 GLU B N 1
ATOM 2721 C CA . GLU B 1 14 ? 8.875 15.219 20.266 1 78.44 14 GLU B CA 1
ATOM 2722 C C . GLU B 1 14 ? 7.676 14.477 19.688 1 78.44 14 GLU B C 1
ATOM 2724 O O . GLU B 1 14 ? 6.641 14.359 20.344 1 78.44 14 GLU B O 1
ATOM 2729 N N . GLU B 1 15 ? 7.996 14.031 18.5 1 78.62 15 GLU B N 1
ATOM 2730 C CA . GLU B 1 15 ? 6.961 13.227 17.859 1 78.62 15 GLU B CA 1
ATOM 2731 C C . GLU B 1 15 ? 7.332 11.75 17.859 1 78.62 15 GLU B C 1
ATOM 2733 O O . GLU B 1 15 ? 7.348 11.102 16.812 1 78.62 15 GLU B O 1
ATOM 2738 N N . LYS B 1 16 ? 7.48 11.273 19.016 1 81.38 16 LYS B N 1
ATOM 2739 C CA . LYS B 1 16 ? 8.016 9.922 19.188 1 81.38 16 LYS B CA 1
ATOM 2740 C C . LYS B 1 16 ? 7.051 8.875 18.641 1 81.38 16 LYS B C 1
ATOM 2742 O O . LYS B 1 16 ? 7.469 7.781 18.266 1 81.38 16 LYS B O 1
ATOM 2747 N N . MET B 1 17 ? 5.844 9.305 18.578 1 77.75 17 MET B N 1
ATOM 2748 C CA . MET B 1 17 ? 4.852 8.352 18.094 1 77.75 17 MET B CA 1
ATOM 2749 C C . MET B 1 17 ? 5.094 8.008 16.625 1 77.75 17 MET B C 1
ATOM 2751 O O . MET B 1 17 ? 4.883 6.867 16.219 1 77.75 17 MET B O 1
ATOM 2755 N N . TYR B 1 18 ? 5.652 8.953 15.922 1 75.81 18 TYR B N 1
ATOM 2756 C CA . TYR B 1 18 ? 5.969 8.727 14.516 1 75.81 18 TYR B CA 1
ATOM 2757 C C . TYR B 1 18 ? 7.059 7.672 14.367 1 75.81 18 TYR B C 1
ATOM 2759 O O . TYR B 1 18 ? 6.953 6.77 13.539 1 75.81 18 TYR B O 1
ATOM 2767 N N . LEU B 1 19 ? 8.008 7.828 15.156 1 82.19 19 LEU B N 1
ATOM 2768 C CA . LEU B 1 19 ? 9.133 6.902 15.117 1 82.19 19 LEU B CA 1
ATOM 2769 C C . LEU B 1 19 ? 8.695 5.504 15.555 1 82.19 19 LEU B C 1
ATOM 2771 O O . LEU B 1 19 ? 9.047 4.512 14.914 1 82.19 19 LEU B O 1
ATOM 2775 N N . LEU B 1 20 ? 7.91 5.465 16.547 1 85.25 20 LEU B N 1
ATOM 2776 C CA . LEU B 1 20 ? 7.48 4.184 17.094 1 85.25 20 LEU B CA 1
ATOM 2777 C C . LEU B 1 20 ? 6.594 3.439 16.094 1 85.25 20 LEU B C 1
ATOM 2779 O O . LEU B 1 20 ? 6.785 2.244 15.859 1 85.25 20 LEU B O 1
ATOM 2783 N N . ILE B 1 21 ? 5.73 4.207 15.523 1 82.12 21 ILE B N 1
ATOM 2784 C CA . ILE B 1 21 ? 4.781 3.58 14.609 1 82.12 21 ILE B CA 1
ATOM 2785 C C . ILE B 1 21 ? 5.512 3.088 13.367 1 82.12 21 ILE B C 1
ATOM 2787 O O . ILE B 1 21 ? 5.254 1.983 12.883 1 82.12 21 ILE B O 1
ATOM 2791 N N . SER B 1 22 ? 6.41 3.898 12.867 1 85.81 22 SER B N 1
ATOM 2792 C CA . SER B 1 22 ? 7.145 3.514 11.672 1 85.81 22 SER B CA 1
ATOM 2793 C C . SER B 1 22 ? 7.973 2.254 11.906 1 85.81 22 SER B C 1
ATOM 2795 O O . SER B 1 22 ? 8.031 1.374 11.047 1 85.81 22 SER B O 1
ATOM 2797 N N . LEU B 1 23 ? 8.539 2.133 13.094 1 89.25 23 LEU B N 1
ATOM 2798 C CA . LEU B 1 23 ? 9.359 0.968 13.414 1 89.25 23 LEU B CA 1
ATOM 2799 C C . LEU B 1 23 ? 8.484 -0.271 13.602 1 89.25 23 LEU B C 1
ATOM 2801 O O . LEU B 1 23 ? 8.844 -1.36 13.148 1 89.25 23 LEU B O 1
ATOM 2805 N N . ILE B 1 24 ? 7.391 -0.088 14.25 1 86.75 24 ILE B N 1
ATOM 2806 C CA . ILE B 1 24 ? 6.477 -1.202 14.484 1 86.75 24 ILE B CA 1
ATOM 2807 C C . ILE B 1 24 ? 5.965 -1.735 13.148 1 86.75 24 ILE B C 1
ATOM 2809 O O . ILE B 1 24 ? 5.883 -2.949 12.945 1 86.75 24 ILE B O 1
ATOM 2813 N N . LEU B 1 25 ? 5.727 -0.819 12.273 1 84.81 25 LEU B N 1
ATOM 2814 C CA . LEU B 1 25 ? 5.211 -1.224 10.977 1 84.81 25 LEU B CA 1
ATOM 2815 C C . LEU B 1 25 ? 6.277 -1.963 10.172 1 84.81 25 LEU B C 1
ATOM 2817 O O . LEU B 1 25 ? 5.973 -2.92 9.461 1 84.81 25 LEU B O 1
ATOM 2821 N N . LEU B 1 26 ? 7.469 -1.486 10.289 1 90.94 26 LEU B N 1
ATOM 2822 C CA . LEU B 1 26 ? 8.57 -2.154 9.602 1 90.94 26 LEU B CA 1
ATOM 2823 C C . LEU B 1 26 ? 8.789 -3.555 10.164 1 90.94 26 LEU B C 1
ATOM 2825 O O . LEU B 1 26 ? 8.977 -4.512 9.406 1 90.94 26 LEU B O 1
ATOM 2829 N N . ILE B 1 27 ? 8.703 -3.691 11.445 1 92.62 27 ILE B N 1
ATOM 2830 C CA . ILE B 1 27 ? 8.859 -4.98 12.109 1 92.62 27 ILE B CA 1
ATOM 2831 C C . ILE B 1 27 ? 7.734 -5.918 11.688 1 92.62 27 ILE B C 1
ATOM 2833 O O . ILE B 1 27 ? 7.973 -7.086 11.367 1 92.62 27 ILE B O 1
ATOM 2837 N N . ALA B 1 28 ? 6.566 -5.375 11.648 1 87.19 28 ALA B N 1
ATOM 2838 C CA . ALA B 1 28 ? 5.418 -6.172 11.227 1 87.19 28 ALA B CA 1
ATOM 2839 C C . ALA B 1 28 ? 5.582 -6.637 9.781 1 87.19 28 ALA B C 1
ATOM 2841 O O . ALA B 1 28 ? 5.242 -7.777 9.453 1 87.19 28 ALA B O 1
ATOM 2842 N N . ALA B 1 29 ? 6.055 -5.758 8.953 1 87.62 29 ALA B N 1
ATOM 2843 C CA . ALA B 1 29 ? 6.266 -6.105 7.547 1 87.62 29 ALA B CA 1
ATOM 2844 C C . ALA B 1 29 ? 7.293 -7.227 7.41 1 87.62 29 ALA B C 1
ATOM 2846 O O . ALA B 1 29 ? 7.09 -8.172 6.645 1 87.62 29 ALA B O 1
ATOM 2847 N N . ILE B 1 30 ? 8.359 -7.137 8.141 1 91.06 30 ILE B N 1
ATOM 2848 C CA . ILE B 1 30 ? 9.414 -8.141 8.102 1 91.06 30 ILE B CA 1
ATOM 2849 C C . ILE B 1 30 ? 8.883 -9.469 8.633 1 91.06 30 ILE B C 1
ATOM 2851 O O . ILE B 1 30 ? 9.109 -10.523 8.031 1 91.06 30 ILE B O 1
ATOM 2855 N N . ALA B 1 31 ? 8.188 -9.406 9.734 1 87.25 31 ALA B N 1
ATOM 2856 C CA . ALA B 1 31 ? 7.602 -10.609 10.32 1 87.25 31 ALA B CA 1
ATOM 2857 C C . ALA B 1 31 ? 6.641 -11.281 9.344 1 87.25 31 ALA B C 1
ATOM 2859 O O . ALA B 1 31 ? 6.656 -12.508 9.188 1 87.25 31 ALA B O 1
ATOM 2860 N N . THR B 1 32 ? 5.863 -10.508 8.727 1 82.94 32 THR B N 1
ATOM 2861 C CA . THR B 1 32 ? 4.926 -11.031 7.746 1 82.94 32 THR B CA 1
ATOM 2862 C C . THR B 1 32 ? 5.668 -11.68 6.582 1 82.94 32 THR B C 1
ATOM 2864 O O . THR B 1 32 ? 5.289 -12.758 6.121 1 82.94 32 THR B O 1
ATOM 2867 N N . ALA B 1 33 ? 6.676 -11.023 6.078 1 84.19 33 ALA B N 1
ATOM 2868 C CA . ALA B 1 33 ? 7.473 -11.547 4.973 1 84.19 33 ALA B CA 1
ATOM 2869 C C . ALA B 1 33 ? 8.078 -12.906 5.332 1 84.19 33 ALA B C 1
ATOM 2871 O O . ALA B 1 33 ? 8.078 -13.828 4.516 1 84.19 33 ALA B O 1
ATOM 2872 N N . ILE B 1 34 ? 8.562 -13 6.5 1 84.06 34 ILE B N 1
ATOM 2873 C CA . ILE B 1 34 ? 9.203 -14.234 6.961 1 84.06 34 ILE B CA 1
ATOM 2874 C C . ILE B 1 34 ? 8.156 -15.336 7.094 1 84.06 34 ILE B C 1
ATOM 2876 O O . ILE B 1 34 ? 8.383 -16.469 6.672 1 84.06 34 ILE B O 1
ATOM 2880 N N . LEU B 1 35 ? 7.062 -15.008 7.668 1 76.56 35 LEU B N 1
ATOM 2881 C CA . LEU B 1 35 ? 6 -15.984 7.871 1 76.56 35 LEU B CA 1
ATOM 2882 C C . LEU B 1 35 ? 5.457 -16.484 6.535 1 76.56 35 LEU B C 1
ATOM 2884 O O . LEU B 1 35 ? 5.117 -17.656 6.398 1 76.56 35 LEU B O 1
ATOM 2888 N N . LEU B 1 36 ? 5.348 -15.609 5.613 1 72.5 36 LEU B N 1
ATOM 2889 C CA . LEU B 1 36 ? 4.832 -15.977 4.301 1 72.5 36 LEU B CA 1
ATOM 2890 C C . LEU B 1 36 ? 5.859 -16.781 3.516 1 72.5 36 LEU B C 1
ATOM 2892 O O . LEU B 1 36 ? 5.496 -17.578 2.646 1 72.5 36 LEU B O 1
ATOM 2896 N N . SER B 1 37 ? 7.059 -16.484 3.734 1 69.5 37 SER B N 1
ATOM 2897 C CA . SER B 1 37 ? 8.117 -17.219 3.057 1 69.5 37 SER B CA 1
ATOM 2898 C C . SER B 1 37 ? 8.234 -18.641 3.604 1 69.5 37 SER B C 1
ATOM 2900 O O . SER B 1 37 ? 8.555 -19.578 2.863 1 69.5 37 SER B O 1
ATOM 2902 N N . THR B 1 38 ? 8.164 -18.859 4.895 1 57.97 38 THR B N 1
ATOM 2903 C CA . THR B 1 38 ? 8.273 -20.156 5.527 1 57.97 38 THR B CA 1
ATOM 2904 C C . THR B 1 38 ? 7.055 -21.016 5.211 1 57.97 38 THR B C 1
ATOM 2906 O O . THR B 1 38 ? 7.152 -22.25 5.152 1 57.97 38 THR B O 1
ATOM 2909 N N . GLN B 1 39 ? 5.863 -20.484 5.199 1 49.41 39 GLN B N 1
ATOM 2910 C CA . GLN B 1 39 ? 4.648 -21.266 4.984 1 49.41 39 GLN B CA 1
ATOM 2911 C C . GLN B 1 39 ? 4.57 -21.781 3.547 1 49.41 39 GLN B C 1
ATOM 2913 O O . GLN B 1 39 ? 3.908 -22.781 3.275 1 49.41 39 GLN B O 1
ATOM 2918 N N . ILE B 1 40 ? 5 -21.016 2.59 1 45.31 40 ILE B N 1
ATOM 2919 C CA . ILE B 1 40 ? 4.973 -21.531 1.226 1 45.31 40 ILE B CA 1
ATOM 2920 C C . ILE B 1 40 ? 5.625 -22.906 1.182 1 45.31 40 ILE B C 1
ATOM 2922 O O . ILE B 1 40 ? 5.246 -23.75 0.37 1 45.31 40 ILE B O 1
ATOM 2926 N N . GLU B 1 41 ? 6.434 -23.141 2.113 1 43.38 41 GLU B N 1
ATOM 2927 C CA . GLU B 1 41 ? 6.926 -24.516 2.156 1 43.38 41 GLU B CA 1
ATOM 2928 C C . GLU B 1 41 ? 5.879 -25.453 2.748 1 43.38 41 GLU B C 1
ATOM 2930 O O . GLU B 1 41 ? 6.223 -26.469 3.354 1 43.38 41 GLU B O 1
ATOM 2935 N N . THR B 1 42 ? 4.691 -25.031 3.035 1 41.72 42 THR B N 1
ATOM 2936 C CA . THR B 1 42 ? 3.85 -26 3.734 1 41.72 42 THR B CA 1
ATOM 2937 C C . THR B 1 42 ? 3.824 -27.344 2.994 1 41.72 42 THR B C 1
ATOM 2939 O O . THR B 1 42 ? 3.568 -27.375 1.788 1 41.72 42 THR B O 1
ATOM 2942 N N . LYS B 1 43 ? 4.328 -28.172 3.604 1 48.34 43 LYS B N 1
ATOM 2943 C CA . LYS B 1 43 ? 4.301 -29.625 3.451 1 48.34 43 LYS B CA 1
ATOM 2944 C C . LYS B 1 43 ? 2.873 -30.141 3.281 1 48.34 43 LYS B C 1
ATOM 2946 O O . LYS B 1 43 ? 2.01 -29.875 4.117 1 48.34 43 LYS B O 1
ATOM 2951 N N . GLY B 1 44 ? 2.328 -30.062 2.094 1 56.03 44 GLY B N 1
ATOM 2952 C CA . GLY B 1 44 ? 1.042 -30.703 1.898 1 56.03 44 GLY B CA 1
ATOM 2953 C C . GLY B 1 44 ? 0.886 -31.984 2.707 1 56.03 44 GLY B C 1
ATOM 2954 O O . GLY B 1 44 ? 1.802 -32.812 2.758 1 56.03 44 GLY B O 1
ATOM 2955 N N . ASN B 1 45 ? -0.141 -32 3.549 1 62.16 45 ASN B N 1
ATOM 2956 C CA . ASN B 1 45 ? -0.431 -33.25 4.234 1 62.16 45 ASN B CA 1
ATOM 2957 C C . ASN B 1 45 ? -0.986 -34.312 3.277 1 62.16 45 ASN B C 1
ATOM 2959 O O . ASN B 1 45 ? -2.057 -34.125 2.695 1 62.16 45 ASN B O 1
ATOM 2963 N N . ILE B 1 46 ? -0.171 -35.188 3.041 1 76.19 46 ILE B N 1
ATOM 2964 C CA . ILE B 1 46 ? -0.57 -36.219 2.105 1 76.19 46 ILE B CA 1
ATOM 2965 C C . ILE B 1 46 ? -0.875 -37.5 2.869 1 76.19 46 ILE B C 1
ATOM 2967 O O . ILE B 1 46 ? -0.088 -37.938 3.717 1 76.19 46 ILE B O 1
ATOM 2971 N N . ALA B 1 47 ? -2.094 -38.062 2.639 1 80.19 47 ALA B N 1
ATOM 2972 C CA . ALA B 1 47 ? -2.42 -39.406 3.131 1 80.19 47 ALA B CA 1
ATOM 2973 C C . ALA B 1 47 ? -2.01 -40.469 2.125 1 80.19 47 ALA B C 1
ATOM 2975 O O . ALA B 1 47 ? -2.547 -40.531 1.017 1 80.19 47 ALA B O 1
ATOM 2976 N N . LEU B 1 48 ? -1.086 -41.125 2.482 1 81.19 48 LEU B N 1
ATOM 2977 C CA . LEU B 1 48 ? -0.643 -42.25 1.659 1 81.19 48 LEU B CA 1
ATOM 2978 C C . LEU B 1 48 ? -1.352 -43.531 2.064 1 81.19 48 LEU B C 1
ATOM 2980 O O . LEU B 1 48 ? -1.183 -44 3.189 1 81.19 48 LEU B O 1
ATOM 2984 N N . VAL B 1 49 ? -2.191 -44 1.145 1 80.69 49 VAL B N 1
ATOM 2985 C CA . VAL B 1 49 ? -2.961 -45.219 1.428 1 80.69 49 VAL B CA 1
ATOM 2986 C C . VAL B 1 49 ? -2.293 -46.406 0.771 1 80.69 49 VAL B C 1
ATOM 2988 O O . VAL B 1 49 ? -2.197 -46.5 -0.457 1 80.69 49 VAL B O 1
ATOM 2991 N N . ILE B 1 50 ? -1.773 -47.25 1.536 1 72.81 50 ILE B N 1
ATOM 2992 C CA . ILE B 1 50 ? -1.158 -48.5 1.077 1 72.81 50 ILE B CA 1
ATOM 2993 C C . ILE B 1 50 ? -2.027 -49.688 1.483 1 72.81 50 ILE B C 1
ATOM 2995 O O . ILE B 1 50 ? -2.275 -49.906 2.672 1 72.81 50 ILE B O 1
ATOM 2999 N N . PRO B 1 51 ? -2.725 -50.281 0.467 1 66.31 51 PRO B N 1
ATOM 3000 C CA . PRO B 1 51 ? -3.482 -51.438 0.917 1 66.31 51 PRO B CA 1
ATOM 3001 C C . PRO B 1 51 ? -2.65 -52.406 1.778 1 66.31 51 PRO B C 1
ATOM 3003 O O . PRO B 1 51 ? -1.436 -52.219 1.896 1 66.31 51 PRO B O 1
ATOM 3006 N N . ASP B 1 52 ? -2.738 -53.75 1.605 1 63.03 52 ASP B N 1
ATOM 3007 C CA . ASP B 1 52 ? -2.141 -54.812 2.414 1 63.03 52 ASP B CA 1
ATOM 3008 C C . ASP B 1 52 ? -0.637 -54.625 2.566 1 63.03 52 ASP B C 1
ATOM 3010 O O . ASP B 1 52 ? -0.001 -54 1.712 1 63.03 52 ASP B O 1
ATOM 3014 N N . GLN B 1 53 ? 0.035 -54.656 3.742 1 55.91 53 GLN B N 1
ATOM 3015 C CA . GLN B 1 53 ? 1.437 -54.594 4.137 1 55.91 53 GLN B CA 1
ATOM 3016 C C . GLN B 1 53 ? 2.359 -54.906 2.973 1 55.91 53 GLN B C 1
ATOM 3018 O O . GLN B 1 53 ? 3.119 -55.875 3.035 1 55.91 53 GLN B O 1
ATOM 3023 N N . GLN B 1 54 ? 1.984 -54.5 1.844 1 56.22 54 GLN B N 1
ATOM 3024 C CA . GLN B 1 54 ? 2.965 -54.812 0.814 1 56.22 54 GLN B CA 1
ATOM 3025 C C . GLN B 1 54 ? 4.199 -53.938 0.924 1 56.22 54 GLN B C 1
ATOM 3027 O O . GLN B 1 54 ? 4.105 -52.781 1.359 1 56.22 54 GLN B O 1
ATOM 3032 N N . VAL B 1 55 ? 5.328 -54.531 0.899 1 54.88 55 VAL B N 1
ATOM 3033 C CA . VAL B 1 55 ? 6.652 -53.906 0.937 1 54.88 55 VAL B CA 1
ATOM 3034 C C . VAL B 1 55 ? 6.727 -52.781 -0.096 1 54.88 55 VAL B C 1
ATOM 3036 O O . VAL B 1 55 ? 6.512 -53 -1.288 1 54.88 55 VAL B O 1
ATOM 3039 N N . LEU B 1 56 ? 6.574 -51.594 0.23 1 58.28 56 LEU B N 1
ATOM 3040 C CA . LEU B 1 56 ? 6.656 -50.406 -0.589 1 58.28 56 LEU B CA 1
ATOM 3041 C C . LEU B 1 56 ? 8.016 -50.281 -1.268 1 58.28 56 LEU B C 1
ATOM 3043 O O . LEU B 1 56 ? 9.047 -50.562 -0.642 1 58.28 56 LEU B O 1
ATOM 3047 N N . PRO B 1 57 ? 7.965 -50.125 -2.656 1 59.69 57 PRO B N 1
ATOM 3048 C CA . PRO B 1 57 ? 9.266 -49.812 -3.244 1 59.69 57 PRO B CA 1
ATOM 3049 C C . PRO B 1 57 ? 9.922 -48.562 -2.609 1 59.69 57 PRO B C 1
ATOM 3051 O O . PRO B 1 57 ? 9.234 -47.75 -2.02 1 59.69 57 PRO B O 1
ATOM 3054 N N . ALA B 1 58 ? 11.156 -48.5 -2.582 1 59.91 58 ALA B N 1
ATOM 3055 C CA . ALA B 1 58 ? 12.039 -47.5 -2.002 1 59.91 58 ALA B CA 1
ATOM 3056 C C . ALA B 1 58 ? 11.609 -46.094 -2.406 1 59.91 58 ALA B C 1
ATOM 3058 O O . ALA B 1 58 ? 11.828 -45.125 -1.667 1 59.91 58 ALA B O 1
ATOM 3059 N N . VAL B 1 59 ? 10.883 -46 -3.398 1 61.22 59 VAL B N 1
ATOM 3060 C CA . VAL B 1 59 ? 10.492 -44.688 -3.945 1 61.22 59 VAL B CA 1
ATOM 3061 C C . VAL B 1 59 ? 9.469 -44.031 -3.025 1 61.22 59 VAL B C 1
ATOM 3063 O O . VAL B 1 59 ? 9.516 -42.812 -2.809 1 61.22 59 VAL B O 1
ATOM 3066 N N . TYR B 1 60 ? 8.672 -44.812 -2.432 1 64.88 60 TYR B N 1
ATOM 3067 C CA . TYR B 1 60 ? 7.621 -44.25 -1.59 1 64.88 60 TYR B CA 1
ATOM 3068 C C . TYR B 1 60 ? 8.156 -43.906 -0.206 1 64.88 60 TYR B C 1
ATOM 3070 O O . TYR B 1 60 ? 7.652 -43 0.452 1 64.88 60 TYR B O 1
ATOM 3078 N N . THR B 1 61 ? 9.219 -44.594 0.117 1 65.94 61 THR B N 1
ATOM 3079 C CA . THR B 1 61 ? 9.867 -44.219 1.371 1 65.94 61 THR B CA 1
ATOM 3080 C C . THR B 1 61 ? 10.516 -42.844 1.264 1 65.94 61 THR B C 1
ATOM 3082 O O . THR B 1 61 ? 10.469 -42.062 2.209 1 65.94 61 THR B O 1
ATOM 3085 N N . SER B 1 62 ? 11.031 -42.531 0.147 1 65.81 62 SER B N 1
ATOM 3086 C CA . SER B 1 62 ? 11.633 -41.219 -0.077 1 65.81 62 SER B CA 1
ATOM 3087 C C . SER B 1 62 ? 10.578 -40.125 -0.159 1 65.81 62 SER B C 1
ATOM 3089 O O . SER B 1 62 ? 10.828 -38.969 0.207 1 65.81 62 SER B O 1
ATOM 3091 N N . PHE B 1 63 ? 9.438 -40.531 -0.595 1 73.19 63 PHE B N 1
ATOM 3092 C CA . PHE B 1 63 ? 8.32 -39.594 -0.646 1 73.19 63 PHE B CA 1
ATOM 3093 C C . PHE B 1 63 ? 7.832 -39.25 0.757 1 73.19 63 PHE B C 1
ATOM 3095 O O . PHE B 1 63 ? 7.488 -38.094 1.044 1 73.19 63 PHE B O 1
ATOM 3102 N N . GLU B 1 64 ? 7.852 -40.312 1.6 1 69.19 64 GLU B N 1
ATOM 3103 C CA . GLU B 1 64 ? 7.395 -40.125 2.975 1 69.19 64 GLU B CA 1
ATOM 3104 C C . GLU B 1 64 ? 8.344 -39.219 3.764 1 69.19 64 GLU B C 1
ATOM 3106 O O . GLU B 1 64 ? 7.93 -38.531 4.688 1 69.19 64 GLU B O 1
ATOM 3111 N N . THR B 1 65 ? 9.523 -39.219 3.314 1 62.62 65 THR B N 1
ATOM 3112 C CA . THR B 1 65 ? 10.523 -38.469 4.059 1 62.62 65 THR B CA 1
ATOM 3113 C C . THR B 1 65 ? 10.789 -37.094 3.393 1 62.62 65 THR B C 1
ATOM 3115 O O . THR B 1 65 ? 11.703 -36.375 3.793 1 62.62 65 THR B O 1
ATOM 3118 N N . SER B 1 66 ? 10.047 -36.812 2.438 1 61.25 66 SER B N 1
ATOM 3119 C CA . SER B 1 66 ? 10.227 -35.531 1.757 1 61.25 66 SER B CA 1
ATOM 3120 C C . SER B 1 66 ? 9.906 -34.375 2.68 1 61.25 66 SER B C 1
ATOM 3122 O O . SER B 1 66 ? 8.914 -34.406 3.416 1 61.25 66 SER B O 1
ATOM 3124 N N . PRO B 1 67 ? 10.805 -33.5 2.83 1 60.31 67 PRO B N 1
ATOM 3125 C CA . PRO B 1 67 ? 10.555 -32.344 3.691 1 60.31 67 PRO B CA 1
ATOM 3126 C C . PRO B 1 67 ? 9.445 -31.438 3.162 1 60.31 67 PRO B C 1
ATOM 3128 O O . PRO B 1 67 ? 9 -30.516 3.863 1 60.31 67 PRO B O 1
ATOM 3131 N N . TYR B 1 68 ? 8.969 -31.797 2.055 1 62.66 68 TYR B N 1
ATOM 3132 C CA . TYR B 1 68 ? 8.023 -30.906 1.405 1 62.66 68 TYR B CA 1
ATOM 3133 C C . TYR B 1 68 ? 6.586 -31.328 1.672 1 62.66 68 TYR B C 1
ATOM 3135 O O . TYR B 1 68 ? 5.645 -30.562 1.452 1 62.66 68 TYR B O 1
ATOM 3143 N N . PHE B 1 69 ? 6.477 -32.625 2.018 1 67.25 69 PHE B N 1
ATOM 3144 C CA . PHE B 1 69 ? 5.145 -33.156 2.283 1 67.25 69 PHE B CA 1
ATOM 3145 C C . PHE B 1 69 ? 5.098 -33.875 3.635 1 67.25 69 PHE B C 1
ATOM 3147 O O . PHE B 1 69 ? 6.09 -34.438 4.074 1 67.25 69 PHE B O 1
ATOM 3154 N N . ASN B 1 70 ? 4.074 -33.594 4.332 1 71.88 70 ASN B N 1
ATOM 3155 C CA . ASN B 1 70 ? 3.779 -34.438 5.48 1 71.88 70 ASN B CA 1
ATOM 3156 C C . ASN B 1 70 ? 2.961 -35.656 5.078 1 71.88 70 ASN B C 1
ATOM 3158 O O . ASN B 1 70 ? 1.766 -35.562 4.801 1 71.88 70 ASN B O 1
ATOM 3162 N N . VAL B 1 71 ? 3.623 -36.688 4.984 1 76.31 71 VAL B N 1
ATOM 3163 C CA . VAL B 1 71 ? 2.969 -37.906 4.492 1 76.31 71 VAL B CA 1
ATOM 3164 C C . VAL B 1 71 ? 2.58 -38.781 5.668 1 76.31 71 VAL B C 1
ATOM 3166 O O . VAL B 1 71 ? 3.416 -39.094 6.52 1 76.31 71 VAL B O 1
ATOM 3169 N N . THR B 1 72 ? 1.313 -39.031 5.848 1 77.62 72 THR B N 1
ATOM 3170 C CA . THR B 1 72 ? 0.805 -39.969 6.84 1 77.62 72 THR B CA 1
ATOM 3171 C C . THR B 1 72 ? 0.316 -41.25 6.168 1 77.62 72 THR B C 1
ATOM 3173 O O . THR B 1 72 ? -0.558 -41.188 5.297 1 77.62 72 THR B O 1
ATOM 3176 N N . GLU B 1 73 ? 0.907 -42.344 6.598 1 79.06 73 GLU B N 1
ATOM 3177 C CA . GLU B 1 73 ? 0.512 -43.656 6.043 1 79.06 73 GLU B CA 1
ATOM 3178 C C . GLU B 1 73 ? -0.762 -44.156 6.703 1 79.06 73 GLU B C 1
ATOM 3180 O O . GLU B 1 73 ? -0.901 -44.094 7.926 1 79.06 73 GLU B O 1
ATOM 3185 N N . MET B 1 74 ? -1.721 -44.5 5.801 1 77.44 74 MET B N 1
ATOM 3186 C CA . MET B 1 74 ? -2.957 -45.062 6.316 1 77.44 74 MET B CA 1
ATOM 3187 C C . MET B 1 74 ? -3.365 -46.281 5.504 1 77.44 74 MET B C 1
ATOM 3189 O O . MET B 1 74 ? -2.99 -46.438 4.336 1 77.44 74 MET B O 1
ATOM 3193 N N . GLU B 1 75 ? -4.023 -47.281 6.148 1 76.06 75 GLU B N 1
ATOM 3194 C CA . GLU B 1 75 ? -4.477 -48.5 5.488 1 76.06 75 GLU B CA 1
ATOM 3195 C C . GLU B 1 75 ? -5.773 -48.281 4.719 1 76.06 75 GLU B C 1
ATOM 3197 O O . GLU B 1 75 ? -6 -48.875 3.668 1 76.06 75 GLU B O 1
ATOM 3202 N N . ILE B 1 76 ? -6.562 -47.438 5.254 1 74.44 76 ILE B N 1
ATOM 3203 C CA . ILE B 1 76 ? -7.848 -47.125 4.629 1 74.44 76 ILE B CA 1
ATOM 3204 C C . ILE B 1 76 ? -7.887 -45.656 4.203 1 74.44 76 ILE B C 1
ATOM 3206 O O . ILE B 1 76 ? -7.5 -44.781 4.969 1 74.44 76 ILE B O 1
ATOM 3210 N N . ALA B 1 77 ? -8.25 -45.469 2.959 1 73.88 77 ALA B N 1
ATOM 3211 C CA . ALA B 1 77 ? -8.352 -44.094 2.432 1 73.88 77 ALA B CA 1
ATOM 3212 C C . ALA B 1 77 ? -9.305 -43.25 3.275 1 73.88 77 ALA B C 1
ATOM 3214 O O . ALA B 1 77 ? -10.383 -43.719 3.654 1 73.88 77 ALA B O 1
ATOM 3215 N N . PRO B 1 78 ? -8.82 -42.125 3.621 1 72.25 78 PRO B N 1
ATOM 3216 C CA . PRO B 1 78 ? -9.734 -41.25 4.359 1 72.25 78 PRO B CA 1
ATOM 3217 C C . PRO B 1 78 ? -10.945 -40.812 3.529 1 72.25 78 PRO B C 1
ATOM 3219 O O . PRO B 1 78 ? -10.891 -40.844 2.297 1 72.25 78 PRO B O 1
ATOM 3222 N N . LYS B 1 79 ? -12.078 -40.688 4.129 1 67.12 79 LYS B N 1
ATOM 3223 C CA . LYS B 1 79 ? -13.289 -40.25 3.455 1 67.12 79 LYS B CA 1
ATOM 3224 C C . LYS B 1 79 ? -13.094 -38.875 2.822 1 67.12 79 LYS B C 1
ATOM 3226 O O . LYS B 1 79 ? -12.281 -38.062 3.299 1 67.12 79 LYS B O 1
ATOM 3231 N N . GLN B 1 80 ? -13.57 -38.562 1.721 1 64.31 80 GLN B N 1
ATOM 3232 C CA . GLN B 1 80 ? -13.531 -37.312 0.994 1 64.31 80 GLN B CA 1
ATOM 3233 C C . GLN B 1 80 ? -13.836 -36.125 1.918 1 64.31 80 GLN B C 1
ATOM 3235 O O . GLN B 1 80 ? -13.305 -35.031 1.729 1 64.31 80 GLN B O 1
ATOM 3240 N N . SER B 1 81 ? -14.602 -36.438 2.904 1 58.53 81 SER B N 1
ATOM 3241 C CA . SER B 1 81 ? -14.938 -35.406 3.871 1 58.53 81 SER B CA 1
ATOM 3242 C C . SER B 1 81 ? -13.695 -34.938 4.613 1 58.53 81 SER B C 1
ATOM 3244 O O . SER B 1 81 ? -13.602 -33.75 4.98 1 58.53 81 SER B O 1
ATOM 3246 N N . GLU B 1 82 ? -12.758 -35.75 4.781 1 58.47 82 GLU B N 1
ATOM 3247 C CA . GLU B 1 82 ? -11.539 -35.375 5.488 1 58.47 82 GLU B CA 1
ATOM 3248 C C . GLU B 1 82 ? -10.625 -34.531 4.613 1 58.47 82 GLU B C 1
ATOM 3250 O O . GLU B 1 82 ? -9.812 -33.75 5.121 1 58.47 82 GLU B O 1
ATOM 3255 N N . LEU B 1 83 ? -10.664 -34.719 3.41 1 60.72 83 LEU B N 1
ATOM 3256 C CA . LEU B 1 83 ? -9.977 -33.844 2.461 1 60.72 83 LEU B CA 1
ATOM 3257 C C . LEU B 1 83 ? -10.555 -32.438 2.48 1 60.72 83 LEU B C 1
ATOM 3259 O O . LEU B 1 83 ? -9.82 -31.453 2.422 1 60.72 83 LEU B O 1
ATOM 3263 N N . VAL B 1 84 ? -11.836 -32.469 2.693 1 56.31 84 VAL B N 1
ATOM 3264 C CA . VAL B 1 84 ? -12.555 -31.188 2.713 1 56.31 84 VAL B CA 1
ATOM 3265 C C . VAL B 1 84 ? -12.289 -30.469 4.031 1 56.31 84 VAL B C 1
ATOM 3267 O O . VAL B 1 84 ? -12.156 -29.25 4.059 1 56.31 84 VAL B O 1
ATOM 3270 N N . GLN B 1 85 ? -12.18 -31.281 4.988 1 51.56 85 GLN B N 1
ATOM 3271 C CA . GLN B 1 85 ? -11.953 -30.703 6.309 1 51.56 85 GLN B CA 1
ATOM 3272 C C . GLN B 1 85 ? -10.492 -30.312 6.492 1 51.56 85 GLN B C 1
ATOM 3274 O O . GLN B 1 85 ? -10.078 -29.953 7.598 1 51.56 85 GLN B O 1
ATOM 3279 N N . ASN B 1 86 ? -9.719 -30.359 5.508 1 53.59 86 ASN B N 1
ATOM 3280 C CA . ASN B 1 86 ? -8.344 -29.906 5.379 1 53.59 86 ASN B CA 1
ATOM 3281 C C . ASN B 1 86 ? -7.402 -30.688 6.289 1 53.59 86 ASN B C 1
ATOM 3283 O O . ASN B 1 86 ? -6.391 -30.156 6.75 1 53.59 86 ASN B O 1
ATOM 3287 N N . ARG B 1 87 ? -7.766 -31.891 6.559 1 60.28 87 ARG B N 1
ATOM 3288 C CA . ARG B 1 87 ? -6.828 -32.719 7.305 1 60.28 87 ARG B CA 1
ATOM 3289 C C . ARG B 1 87 ? -5.723 -33.25 6.395 1 60.28 87 ARG B C 1
ATOM 3291 O O . ARG B 1 87 ? -4.559 -33.344 6.797 1 60.28 87 ARG B 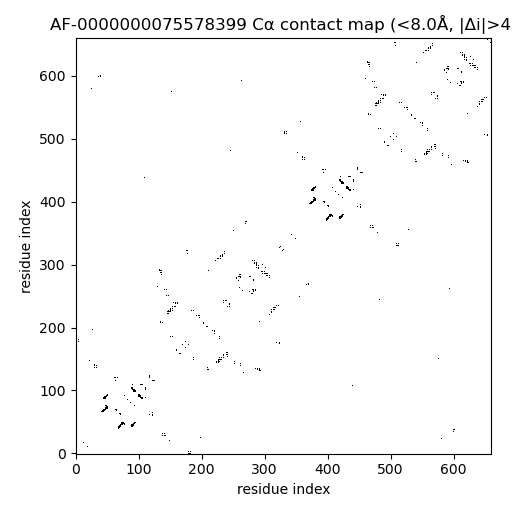O 1
ATOM 3298 N N . TYR B 1 88 ? -6.137 -33.656 5.25 1 69.75 88 TYR B N 1
ATOM 3299 C CA . TYR B 1 88 ? -5.176 -34.062 4.227 1 69.75 88 TYR B CA 1
ATOM 3300 C C . TYR B 1 88 ? -5.41 -33.281 2.932 1 69.75 88 TYR B C 1
ATOM 3302 O O . TYR B 1 88 ? -6.555 -33.062 2.535 1 69.75 88 TYR B O 1
ATOM 3310 N N . ASP B 1 89 ? -4.363 -32.906 2.402 1 70.56 89 ASP B N 1
ATOM 3311 C CA . ASP B 1 89 ? -4.426 -32.094 1.179 1 70.56 89 ASP B CA 1
ATOM 3312 C C . ASP B 1 89 ? -4.559 -33 -0.05 1 70.56 89 ASP B C 1
ATOM 3314 O O . ASP B 1 89 ? -5.035 -32.562 -1.098 1 70.56 89 ASP B O 1
ATOM 3318 N N . ALA B 1 90 ? -4.035 -34.031 0.084 1 78.56 90 ALA B N 1
ATOM 3319 C CA . ALA B 1 90 ? -4.102 -35.031 -0.996 1 78.56 90 ALA B CA 1
ATOM 3320 C C . ALA B 1 90 ? -4.051 -36.438 -0.448 1 78.56 90 ALA B C 1
ATOM 3322 O O . ALA B 1 90 ? -3.51 -36.688 0.635 1 78.56 90 ALA B O 1
ATOM 3323 N N . ILE B 1 91 ? -4.793 -37.344 -1.154 1 81.38 91 ILE B N 1
ATOM 3324 C CA . ILE B 1 91 ? -4.734 -38.781 -0.861 1 81.38 91 ILE B CA 1
ATOM 3325 C C . ILE B 1 91 ? -4.039 -39.5 -2.008 1 81.38 91 ILE B C 1
ATOM 3327 O O . ILE B 1 91 ? -4.457 -39.406 -3.162 1 81.38 91 ILE B O 1
ATOM 3331 N N . VAL B 1 92 ? -2.99 -40.031 -1.71 1 83.69 92 VAL B N 1
ATOM 3332 C CA . VAL B 1 92 ? -2.307 -40.906 -2.666 1 83.69 92 VAL B CA 1
ATOM 3333 C C . VAL B 1 92 ? -2.607 -42.375 -2.344 1 83.69 92 VAL B C 1
ATOM 3335 O O . VAL B 1 92 ? -2.135 -42.906 -1.335 1 83.69 92 VAL B O 1
ATOM 3338 N N . ALA B 1 93 ? -3.434 -42.969 -3.166 1 80.75 93 ALA B N 1
ATOM 3339 C CA . ALA B 1 93 ? -3.781 -44.375 -2.979 1 80.75 93 ALA B CA 1
ATOM 3340 C C . ALA B 1 93 ? -3.014 -45.281 -3.953 1 80.75 93 ALA B C 1
ATOM 3342 O O . ALA B 1 93 ? -3.082 -45.062 -5.168 1 80.75 93 ALA B O 1
ATOM 3343 N N . ILE B 1 94 ? -2.275 -46.125 -3.426 1 77.69 94 ILE B N 1
ATOM 3344 C CA . ILE B 1 94 ? -1.526 -47.062 -4.246 1 77.69 94 ILE B CA 1
ATOM 3345 C C . ILE B 1 94 ? -2.326 -48.375 -4.41 1 77.69 94 ILE B C 1
ATOM 3347 O O . ILE B 1 94 ? -2.75 -48.969 -3.42 1 77.69 94 ILE B O 1
ATOM 3351 N N . ASN B 1 95 ? -2.615 -48.656 -5.684 1 75.5 95 ASN B N 1
ATOM 3352 C CA . ASN B 1 95 ? -3.316 -49.906 -5.957 1 75.5 95 ASN B CA 1
ATOM 3353 C C . ASN B 1 95 ? -2.365 -51.094 -5.945 1 75.5 95 ASN B C 1
ATOM 3355 O O . ASN B 1 95 ? -1.145 -50.938 -5.941 1 75.5 95 ASN B O 1
ATOM 3359 N N . ARG B 1 96 ? -2.895 -52.375 -6.023 1 71.25 96 ARG B N 1
ATOM 3360 C CA . ARG B 1 96 ? -2.135 -53.625 -5.98 1 71.25 96 ARG B CA 1
ATOM 3361 C C . ARG B 1 96 ? -1.209 -53.75 -7.184 1 71.25 96 ARG B C 1
ATOM 3363 O O . ARG B 1 96 ? -0.176 -54.406 -7.117 1 71.25 96 ARG B O 1
ATOM 3370 N N . ASP B 1 97 ? -1.479 -53.094 -8.281 1 68.69 97 ASP B N 1
ATOM 3371 C CA . ASP B 1 97 ? -0.689 -53.188 -9.508 1 68.69 97 ASP B CA 1
ATOM 3372 C C . ASP B 1 97 ? 0.448 -52.188 -9.508 1 68.69 97 ASP B C 1
ATOM 3374 O O . ASP B 1 97 ? 1.215 -52.094 -10.469 1 68.69 97 ASP B O 1
ATOM 3378 N N . GLY B 1 98 ? 0.608 -51.438 -8.312 1 65.12 98 GLY B N 1
ATOM 3379 C CA . GLY B 1 98 ? 1.692 -50.469 -8.188 1 65.12 98 GLY B CA 1
ATOM 3380 C C . GLY B 1 98 ? 1.336 -49.094 -8.727 1 65.12 98 GLY B C 1
ATOM 3381 O O . GLY B 1 98 ? 2.164 -48.188 -8.711 1 65.12 98 GLY B O 1
ATOM 3382 N N . GLU B 1 99 ? 0.202 -49 -9.227 1 75.06 99 GLU B N 1
ATOM 3383 C CA . GLU B 1 99 ? -0.214 -47.719 -9.766 1 75.06 99 GLU B CA 1
ATOM 3384 C C . GLU B 1 99 ? -0.828 -46.844 -8.68 1 75.06 99 GLU B C 1
ATOM 3386 O O . GLU B 1 99 ? -1.458 -47.344 -7.746 1 75.06 99 GLU B O 1
ATOM 3391 N N . TYR B 1 100 ? -0.367 -45.531 -8.68 1 78.5 100 TYR B N 1
ATOM 3392 C CA . TYR B 1 100 ? -0.9 -44.625 -7.656 1 78.5 100 TYR B CA 1
ATOM 3393 C C . TYR B 1 100 ? -2.004 -43.75 -8.227 1 78.5 100 TYR B C 1
ATOM 3395 O O . TYR B 1 100 ? -1.979 -43.406 -9.406 1 78.5 100 TYR B O 1
ATOM 3403 N N . GLN B 1 101 ? -3.076 -43.594 -7.508 1 79.5 101 GLN B N 1
ATOM 3404 C CA . GLN B 1 101 ? -4.148 -42.656 -7.777 1 79.5 101 GLN B CA 1
ATOM 3405 C C . GLN B 1 101 ? -4.133 -41.5 -6.773 1 79.5 101 GLN B C 1
ATOM 3407 O O . GLN B 1 101 ? -4.07 -41.719 -5.566 1 79.5 101 GLN B O 1
ATOM 3412 N N . ILE B 1 102 ? -4.008 -40.312 -7.324 1 80.62 102 ILE B N 1
ATOM 3413 C CA . ILE B 1 102 ? -3.953 -39.125 -6.477 1 80.62 102 ILE B CA 1
ATOM 3414 C C . ILE B 1 102 ? -5.312 -38.438 -6.473 1 80.62 102 ILE B C 1
ATOM 3416 O O . ILE B 1 102 ? -5.871 -38.125 -7.535 1 80.62 102 ILE B O 1
ATOM 3420 N N . THR B 1 103 ? -5.891 -38.312 -5.336 1 77.69 103 THR B N 1
ATOM 3421 C CA . THR B 1 103 ? -7.105 -37.531 -5.141 1 77.69 103 THR B CA 1
ATOM 3422 C C . THR B 1 103 ? -6.82 -36.312 -4.289 1 77.69 103 THR B C 1
ATOM 3424 O O . THR B 1 103 ? -6.297 -36.406 -3.18 1 77.69 103 THR B O 1
ATOM 3427 N N . THR B 1 104 ? -6.953 -35.156 -4.848 1 72.31 104 THR B N 1
ATOM 3428 C CA . THR B 1 104 ? -6.723 -33.906 -4.105 1 72.31 104 THR B CA 1
ATOM 3429 C C . THR B 1 104 ? -7.879 -32.938 -4.309 1 72.31 104 THR B C 1
ATOM 3431 O O . THR B 1 104 ? -8.57 -33 -5.332 1 72.31 104 THR B O 1
ATOM 3434 N N . ILE B 1 105 ? -8.211 -32.344 -3.254 1 59.47 105 ILE B N 1
ATOM 3435 C CA . ILE B 1 105 ? -9.211 -31.297 -3.35 1 59.47 105 ILE B CA 1
ATOM 3436 C C . ILE B 1 105 ? -8.539 -29.984 -3.73 1 59.47 105 ILE B C 1
ATOM 3438 O O . ILE B 1 105 ? -9.211 -28.969 -3.971 1 59.47 105 ILE B O 1
ATOM 3442 N N . LYS B 1 106 ? -7.32 -30.125 -3.715 1 59.81 106 LYS B N 1
ATOM 3443 C CA . LYS B 1 106 ? -6.582 -28.922 -4.086 1 59.81 106 LYS B CA 1
ATOM 3444 C C . LYS B 1 106 ? -6.457 -28.797 -5.602 1 59.81 106 LYS B C 1
ATOM 3446 O O . LYS B 1 106 ? -6.953 -29.656 -6.344 1 59.81 106 LYS B O 1
ATOM 3451 N N . ASN B 1 107 ? -5.746 -27.75 -6.07 1 52.56 107 ASN B N 1
ATOM 3452 C CA . ASN B 1 107 ? -5.637 -27.469 -7.5 1 52.56 107 ASN B CA 1
ATOM 3453 C C . ASN B 1 107 ? -4.805 -28.531 -8.211 1 52.56 107 ASN B C 1
ATOM 3455 O O . ASN B 1 107 ? -4.09 -29.312 -7.566 1 52.56 107 ASN B O 1
ATOM 3459 N N . THR B 1 108 ? -5.02 -28.734 -9.422 1 57.62 108 THR B N 1
ATOM 3460 C CA . THR B 1 108 ? -4.344 -29.719 -10.266 1 57.62 108 THR B CA 1
ATOM 3461 C C . THR B 1 108 ? -2.828 -29.562 -10.164 1 57.62 108 THR B C 1
ATOM 3463 O O . THR B 1 108 ? -2.088 -30.531 -10.32 1 57.62 108 THR B O 1
ATOM 3466 N N . GLU B 1 109 ? -2.402 -28.453 -9.773 1 57.38 109 GLU B N 1
ATOM 3467 C CA . GLU B 1 109 ? -0.967 -28.234 -9.617 1 57.38 109 GLU B CA 1
ATOM 3468 C C . GLU B 1 109 ? -0.414 -29.031 -8.445 1 57.38 109 GLU B C 1
ATOM 3470 O O . GLU B 1 109 ? 0.679 -29.594 -8.531 1 57.38 109 GLU B O 1
ATOM 3475 N N . PHE B 1 110 ? -1.216 -29.062 -7.504 1 66.62 110 PHE B N 1
ATOM 3476 C CA . PHE B 1 110 ? -0.814 -29.844 -6.344 1 66.62 110 PHE B CA 1
ATOM 3477 C C . PHE B 1 110 ? -0.76 -31.328 -6.68 1 66.62 110 PHE B C 1
ATOM 3479 O O . PHE B 1 110 ? 0.153 -32.031 -6.25 1 66.62 110 PHE B O 1
ATOM 3486 N N . LYS B 1 111 ? -1.691 -31.688 -7.484 1 69.44 111 LYS B N 1
ATOM 3487 C CA . LYS B 1 111 ? -1.699 -33.094 -7.918 1 69.44 111 LYS B CA 1
ATOM 3488 C C . LYS B 1 111 ? -0.463 -33.406 -8.75 1 69.44 111 LYS B C 1
ATOM 3490 O O . LYS B 1 111 ? 0.181 -34.438 -8.539 1 69.44 111 LYS B O 1
ATOM 3495 N N . THR B 1 112 ? -0.121 -32.469 -9.555 1 65.75 112 THR B N 1
ATOM 3496 C CA . THR B 1 112 ? 1.048 -32.688 -10.398 1 65.75 112 THR B CA 1
ATOM 3497 C C . THR B 1 112 ? 2.328 -32.656 -9.57 1 65.75 112 THR B C 1
ATOM 3499 O O . THR B 1 112 ? 3.271 -33.406 -9.859 1 65.75 112 THR B O 1
ATOM 3502 N N . MET B 1 113 ? 2.354 -31.828 -8.555 1 69.25 113 MET B N 1
ATOM 3503 C CA . MET B 1 113 ? 3.502 -31.766 -7.652 1 69.25 113 MET B CA 1
ATOM 3504 C C . MET B 1 113 ? 3.701 -33.094 -6.93 1 69.25 113 MET B C 1
ATOM 3506 O O . MET B 1 113 ? 4.828 -33.562 -6.801 1 69.25 113 MET B O 1
ATOM 3510 N N . ILE B 1 114 ? 2.572 -33.625 -6.586 1 74.38 114 ILE B N 1
ATOM 3511 C CA . ILE B 1 114 ? 2.635 -34.906 -5.887 1 74.38 114 ILE B CA 1
ATOM 3512 C C . ILE B 1 114 ? 3.096 -36 -6.848 1 74.38 114 ILE B C 1
ATOM 3514 O O . ILE B 1 114 ? 3.916 -36.844 -6.488 1 74.38 114 ILE B O 1
ATOM 3518 N N . GLU B 1 115 ? 2.586 -35.906 -8.016 1 74.81 115 GLU B N 1
ATOM 3519 C CA . GLU B 1 115 ? 2.973 -36.875 -9.016 1 74.81 115 GLU B CA 1
ATOM 3520 C C . GLU B 1 115 ? 4.465 -36.781 -9.328 1 74.81 115 GLU B C 1
ATOM 3522 O O . GLU B 1 115 ? 5.137 -37.812 -9.469 1 74.81 115 GLU B O 1
ATOM 3527 N N . ALA B 1 116 ? 4.875 -35.531 -9.391 1 69.75 116 ALA B N 1
ATOM 3528 C CA . ALA B 1 116 ? 6.301 -35.344 -9.656 1 69.75 116 ALA B CA 1
ATOM 3529 C C . ALA B 1 116 ? 7.145 -35.812 -8.484 1 69.75 116 ALA B C 1
ATOM 3531 O O . ALA B 1 116 ? 8.211 -36.406 -8.68 1 69.75 116 ALA B O 1
ATOM 3532 N N . ALA B 1 117 ? 6.645 -35.5 -7.312 1 71.56 117 ALA B N 1
ATOM 3533 C CA . ALA B 1 117 ? 7.363 -35.906 -6.113 1 71.56 117 ALA B CA 1
ATOM 3534 C C . ALA B 1 117 ? 7.375 -37.438 -5.988 1 71.56 117 ALA B C 1
ATOM 3536 O O . ALA B 1 117 ? 8.352 -38.031 -5.504 1 71.56 117 ALA B O 1
ATOM 3537 N N . LEU B 1 118 ? 6.312 -38.031 -6.504 1 73.56 118 LEU B N 1
ATOM 3538 C CA . LEU B 1 118 ? 6.207 -39.5 -6.426 1 73.56 118 LEU B CA 1
ATOM 3539 C C . LEU B 1 118 ? 7.051 -40.156 -7.504 1 73.56 118 LEU B C 1
ATOM 3541 O O . LEU B 1 118 ? 7.59 -41.25 -7.293 1 73.56 118 LEU B O 1
ATOM 3545 N N . SER B 1 119 ? 7.078 -39.469 -8.617 1 71.81 119 SER B N 1
ATOM 3546 C CA . SER B 1 119 ? 7.859 -40.031 -9.711 1 71.81 119 SER B CA 1
ATOM 3547 C C . SER B 1 119 ? 9.352 -39.938 -9.438 1 71.81 119 SER B C 1
ATOM 3549 O O . SER B 1 119 ? 10.125 -40.812 -9.812 1 71.81 119 SER B O 1
ATOM 3551 N N . ASN B 1 120 ? 9.75 -38.781 -8.914 1 63.5 120 ASN B N 1
ATOM 3552 C CA . ASN B 1 120 ? 11.141 -38.594 -8.508 1 63.5 120 ASN B CA 1
ATOM 3553 C C . ASN B 1 120 ? 11.25 -38 -7.113 1 63.5 120 ASN B C 1
ATOM 3555 O O . ASN B 1 120 ? 11.523 -36.781 -6.969 1 63.5 120 ASN B O 1
ATOM 3559 N N . PRO B 1 121 ? 11.062 -38.844 -6.152 1 59.44 121 PRO B N 1
ATOM 3560 C CA . PRO B 1 121 ? 11.016 -38.344 -4.773 1 59.44 121 PRO B CA 1
ATOM 3561 C C . PRO B 1 121 ? 12.336 -37.719 -4.328 1 59.44 121 PRO B C 1
ATOM 3563 O O . PRO B 1 121 ? 12.328 -36.781 -3.523 1 59.44 121 PRO B O 1
ATOM 3566 N N . GLU B 1 122 ? 13.43 -38.281 -4.734 1 60.06 122 GLU B N 1
ATOM 3567 C CA . GLU B 1 122 ? 14.719 -37.75 -4.289 1 60.06 122 GLU B CA 1
ATOM 3568 C C . GLU B 1 122 ? 15.078 -36.469 -4.996 1 60.06 122 GLU B C 1
ATOM 3570 O O . GLU B 1 122 ? 15.75 -35.594 -4.422 1 60.06 122 GLU B O 1
ATOM 3575 N N . GLY B 1 123 ? 14.609 -36.375 -6.18 1 54.78 123 GLY B N 1
ATOM 3576 C CA . GLY B 1 123 ? 14.977 -35.219 -6.988 1 54.78 123 GLY B CA 1
ATOM 3577 C C . GLY B 1 123 ? 13.898 -34.156 -7.055 1 54.78 123 GLY B C 1
ATOM 3578 O O . GLY B 1 123 ? 14.094 -33.094 -7.66 1 54.78 123 GLY B O 1
ATOM 3579 N N . PHE B 1 124 ? 12.828 -34.531 -6.48 1 52.84 124 PHE B N 1
ATOM 3580 C CA . PHE B 1 124 ? 11.719 -33.594 -6.617 1 52.84 124 PHE B CA 1
ATOM 3581 C C . PHE B 1 124 ? 11.961 -32.344 -5.789 1 52.84 124 PHE B C 1
ATOM 3583 O O . PHE B 1 124 ? 12.242 -32.438 -4.59 1 52.84 124 PHE B O 1
ATOM 3590 N N . ARG B 1 125 ? 12.328 -31.359 -6.406 1 48.09 125 ARG B N 1
ATOM 3591 C CA . ARG B 1 125 ? 12.281 -30.016 -5.828 1 48.09 125 ARG B CA 1
ATOM 3592 C C . ARG B 1 125 ? 11.031 -29.266 -6.277 1 48.09 125 ARG B C 1
ATOM 3594 O O . ARG B 1 125 ? 10.742 -29.203 -7.473 1 48.09 125 ARG B O 1
ATOM 3601 N N . PRO B 1 126 ? 10.102 -29.359 -5.375 1 46.19 126 PRO B N 1
ATOM 3602 C CA . PRO B 1 126 ? 8.93 -28.594 -5.832 1 46.19 126 PRO B CA 1
ATOM 3603 C C . PRO B 1 126 ? 9.305 -27.375 -6.672 1 46.19 126 PRO B C 1
ATOM 3605 O O . PRO B 1 126 ? 10.352 -26.766 -6.445 1 46.19 126 PRO B O 1
ATOM 3608 N N . ASP B 1 127 ? 9.117 -27.469 -7.965 1 40.56 127 ASP B N 1
ATOM 3609 C CA . ASP B 1 127 ? 9.305 -26.266 -8.766 1 40.56 127 ASP B CA 1
ATOM 3610 C C . ASP B 1 127 ? 8.961 -25.016 -7.953 1 40.56 127 ASP B C 1
ATOM 3612 O O . ASP B 1 127 ? 7.801 -24.594 -7.902 1 40.56 127 ASP B O 1
ATOM 3616 N N . ASN B 1 128 ? 9.461 -24.969 -6.879 1 44 128 ASN B N 1
ATOM 3617 C CA . ASN B 1 128 ? 9.406 -23.859 -5.941 1 44 128 ASN B CA 1
ATOM 3618 C C . ASN B 1 128 ? 9.688 -22.531 -6.641 1 44 128 ASN B C 1
ATOM 3620 O O . ASN B 1 128 ? 10.016 -21.531 -5.988 1 44 128 ASN B O 1
ATOM 3624 N N . ARG B 1 129 ? 9.875 -22.688 -8.023 1 43.44 129 ARG B N 1
ATOM 3625 C CA . ARG B 1 129 ? 10.219 -21.484 -8.773 1 43.44 129 ARG B CA 1
ATOM 3626 C C . ARG B 1 129 ? 9.203 -20.375 -8.531 1 43.44 129 ARG B C 1
ATOM 3628 O O . ARG B 1 129 ? 9.492 -19.203 -8.734 1 43.44 129 ARG B O 1
ATOM 3635 N N . GLN B 1 130 ? 7.98 -20.719 -8.117 1 48.59 130 GLN B N 1
ATOM 3636 C CA . GLN B 1 130 ? 6.996 -19.641 -7.996 1 48.59 130 GLN B CA 1
ATOM 3637 C C . GLN B 1 130 ? 7.059 -18.984 -6.617 1 48.59 130 GLN B C 1
ATOM 3639 O O . GLN B 1 130 ? 6.355 -18.016 -6.352 1 48.59 130 GLN B O 1
ATOM 3644 N N . VAL B 1 131 ? 7.918 -19.594 -5.734 1 56.16 131 VAL B N 1
ATOM 3645 C CA . VAL B 1 131 ? 7.93 -19.094 -4.367 1 56.16 131 VAL B CA 1
ATOM 3646 C C . VAL B 1 131 ? 9.062 -18.078 -4.203 1 56.16 131 VAL B C 1
ATOM 3648 O O . VAL B 1 131 ? 10.211 -18.359 -4.562 1 56.16 131 VAL B O 1
ATOM 3651 N N . ARG B 1 132 ? 8.766 -16.953 -4.02 1 69.25 132 ARG B N 1
ATOM 3652 C CA . ARG B 1 132 ? 9.742 -15.922 -3.699 1 69.25 132 ARG B CA 1
ATOM 3653 C C . ARG B 1 132 ? 10.617 -16.328 -2.518 1 69.25 132 ARG B C 1
ATOM 3655 O O . ARG B 1 132 ? 10.109 -16.875 -1.527 1 69.25 132 ARG B O 1
ATOM 3662 N N . HIS B 1 133 ? 12 -16.234 -2.75 1 79.56 133 HIS B N 1
ATOM 3663 C CA . HIS B 1 133 ? 12.961 -16.547 -1.695 1 79.56 133 HIS B CA 1
ATOM 3664 C C . HIS B 1 133 ? 12.789 -15.602 -0.505 1 79.56 133 HIS B C 1
ATOM 3666 O O . HIS B 1 133 ? 12.266 -14.5 -0.652 1 79.56 133 HIS B O 1
ATOM 3672 N N . THR B 1 134 ? 13.219 -16.109 0.599 1 85.5 134 THR B N 1
ATOM 3673 C CA . THR B 1 134 ? 12.984 -15.406 1.858 1 85.5 134 THR B CA 1
ATOM 3674 C C . THR B 1 134 ? 13.609 -14.016 1.831 1 85.5 134 THR B C 1
ATOM 3676 O O . THR B 1 134 ? 12.977 -13.039 2.256 1 85.5 134 THR B O 1
ATOM 3679 N N . GLY B 1 135 ? 14.844 -13.945 1.37 1 91.69 135 GLY B N 1
ATOM 3680 C CA . GLY B 1 135 ? 15.5 -12.656 1.301 1 91.69 135 GLY B CA 1
ATOM 3681 C C . GLY B 1 135 ? 14.781 -11.664 0.411 1 91.69 135 GLY B C 1
ATOM 3682 O O . GLY B 1 135 ? 14.617 -10.5 0.779 1 91.69 135 GLY B O 1
ATOM 3683 N N . THR B 1 136 ? 14.344 -12.172 -0.7 1 90.69 136 THR B N 1
ATOM 3684 C CA . THR B 1 136 ? 13.609 -11.344 -1.644 1 90.69 136 THR B CA 1
ATOM 3685 C C . THR B 1 136 ? 12.266 -10.922 -1.056 1 90.69 136 THR B C 1
ATOM 3687 O O . THR B 1 136 ? 11.844 -9.773 -1.219 1 90.69 136 THR B O 1
ATOM 3690 N N . ASN B 1 137 ? 11.695 -11.812 -0.353 1 88.31 137 ASN B N 1
ATOM 3691 C CA . ASN B 1 137 ? 10.422 -11.492 0.284 1 88.31 137 ASN B CA 1
ATOM 3692 C C . ASN B 1 137 ? 10.594 -10.438 1.377 1 88.31 137 ASN B C 1
ATOM 3694 O O . ASN B 1 137 ? 9.805 -9.492 1.464 1 88.31 137 ASN B O 1
ATOM 3698 N N . ILE B 1 138 ? 11.562 -10.578 2.172 1 93.12 138 ILE B N 1
ATOM 3699 C CA . ILE B 1 138 ? 11.812 -9.648 3.264 1 93.12 138 ILE B CA 1
ATOM 3700 C C . ILE B 1 138 ? 12.078 -8.25 2.697 1 93.12 138 ILE B C 1
ATOM 3702 O O . ILE B 1 138 ? 11.438 -7.281 3.105 1 93.12 138 ILE B O 1
ATOM 3706 N N . LEU B 1 139 ? 12.898 -8.195 1.721 1 95.5 139 LEU B N 1
ATOM 3707 C CA . LEU B 1 139 ? 13.25 -6.902 1.148 1 95.5 139 LEU B CA 1
ATOM 3708 C C . LEU B 1 139 ? 12.094 -6.332 0.337 1 95.5 139 LEU B C 1
ATOM 3710 O O . LEU B 1 139 ? 11.914 -5.113 0.273 1 95.5 139 LEU B O 1
ATOM 3714 N N . GLY B 1 140 ? 11.383 -7.215 -0.276 1 91.31 140 GLY B N 1
ATOM 3715 C CA . GLY B 1 140 ? 10.188 -6.754 -0.975 1 91.31 140 GLY B CA 1
ATOM 3716 C C . GLY B 1 140 ? 9.188 -6.074 -0.061 1 91.31 140 GLY B C 1
ATOM 3717 O O . GLY B 1 140 ? 8.688 -4.988 -0.375 1 91.31 140 GLY B O 1
ATOM 3718 N N . PHE B 1 141 ? 8.906 -6.609 1.029 1 89.19 141 PHE B N 1
ATOM 3719 C CA . PHE B 1 141 ? 7.988 -6.039 2.004 1 89.19 141 PHE B CA 1
ATOM 3720 C C . PHE B 1 141 ? 8.578 -4.793 2.648 1 89.19 141 PHE B C 1
ATOM 3722 O O . PHE B 1 141 ? 7.883 -3.795 2.842 1 89.19 141 PHE B O 1
ATOM 3729 N N . MET B 1 142 ? 9.812 -4.84 2.928 1 94 142 MET B N 1
ATOM 3730 C CA . MET B 1 142 ? 10.5 -3.713 3.557 1 94 142 MET B CA 1
ATOM 3731 C C . MET B 1 142 ? 10.508 -2.498 2.637 1 94 142 MET B C 1
ATOM 3733 O O . MET B 1 142 ? 10.438 -1.36 3.104 1 94 142 MET B O 1
ATOM 3737 N N . MET B 1 143 ? 10.641 -2.785 1.396 1 95.31 143 MET B N 1
ATOM 3738 C CA . MET B 1 143 ? 10.852 -1.715 0.424 1 95.31 143 MET B CA 1
ATOM 3739 C C . MET B 1 143 ? 9.742 -0.673 0.512 1 95.31 143 MET B C 1
ATOM 3741 O O . MET B 1 143 ? 10.016 0.524 0.612 1 95.31 143 MET B O 1
ATOM 3745 N N . MET B 1 144 ? 8.531 -1.146 0.447 1 90.5 144 MET B N 1
ATOM 3746 C CA . MET B 1 144 ? 7.414 -0.206 0.459 1 90.5 144 MET B CA 1
ATOM 3747 C C . MET B 1 144 ? 7.438 0.65 1.721 1 90.5 144 MET B C 1
ATOM 3749 O O . MET B 1 144 ? 7.266 1.868 1.652 1 90.5 144 MET B O 1
ATOM 3753 N N . PHE B 1 145 ? 7.715 0.127 2.842 1 91.06 145 PHE B N 1
ATOM 3754 C CA . PHE B 1 145 ? 7.676 0.844 4.109 1 91.06 145 PHE B CA 1
ATOM 3755 C C . PHE B 1 145 ? 8.891 1.756 4.254 1 91.06 145 PHE B C 1
ATOM 3757 O O . PHE B 1 145 ? 8.789 2.84 4.832 1 91.06 145 PHE B O 1
ATOM 3764 N N . LEU B 1 146 ? 10.031 1.282 3.783 1 95.31 146 LEU B N 1
ATOM 3765 C CA . LEU B 1 146 ? 11.195 2.154 3.787 1 95.31 146 LEU B CA 1
ATOM 3766 C C . LEU B 1 146 ? 10.953 3.398 2.938 1 95.31 146 LEU B C 1
ATOM 3768 O O . LEU B 1 146 ? 11.305 4.508 3.338 1 95.31 146 LEU B O 1
ATOM 3772 N N . LEU B 1 147 ? 10.367 3.168 1.782 1 95 147 LEU B N 1
ATOM 3773 C CA . LEU B 1 147 ? 10.055 4.297 0.914 1 95 147 LEU B CA 1
ATOM 3774 C C . LEU B 1 147 ? 9.047 5.23 1.574 1 95 147 LEU B C 1
ATOM 3776 O O . LEU B 1 147 ? 9.188 6.453 1.495 1 95 147 LEU B O 1
ATOM 3780 N N . MET B 1 148 ? 8.078 4.652 2.232 1 91.94 148 MET B N 1
ATOM 3781 C CA . MET B 1 148 ? 7.07 5.461 2.916 1 91.94 148 MET B CA 1
ATOM 3782 C C . MET B 1 148 ? 7.691 6.242 4.07 1 91.94 148 MET B C 1
ATOM 3784 O O . MET B 1 148 ? 7.258 7.355 4.375 1 91.94 148 MET B O 1
ATOM 3788 N N . GLN B 1 149 ? 8.664 5.66 4.742 1 92.31 149 GLN B N 1
ATOM 3789 C CA . GLN B 1 149 ? 9.344 6.344 5.836 1 92.31 149 GLN B CA 1
ATOM 3790 C C . GLN B 1 149 ? 10.008 7.633 5.355 1 92.31 149 GLN B C 1
ATOM 3792 O O . GLN B 1 149 ? 10.039 8.625 6.082 1 92.31 149 GLN B O 1
ATOM 3797 N N . GLY B 1 150 ? 10.547 7.586 4.168 1 92.88 150 GLY B N 1
ATOM 3798 C CA . GLY B 1 150 ? 11.125 8.805 3.625 1 92.88 150 GLY B CA 1
ATOM 3799 C C . GLY B 1 150 ? 10.141 9.953 3.559 1 92.88 150 GLY B C 1
ATOM 3800 O O . GLY B 1 150 ? 10.469 11.078 3.949 1 92.88 150 GLY B O 1
ATOM 3801 N N . ILE B 1 151 ? 8.984 9.617 3.111 1 90.31 151 ILE B N 1
ATOM 3802 C CA . ILE B 1 151 ? 7.938 10.633 3.027 1 90.31 151 ILE B CA 1
ATOM 3803 C C . ILE B 1 151 ? 7.578 11.125 4.43 1 90.31 151 ILE B C 1
ATOM 3805 O O . ILE B 1 151 ? 7.395 12.32 4.645 1 90.31 151 ILE B O 1
ATOM 3809 N N . LEU B 1 152 ? 7.535 10.234 5.324 1 87.06 152 LEU B N 1
ATOM 3810 C CA . LEU B 1 152 ? 7.168 10.547 6.703 1 87.06 152 LEU B CA 1
ATOM 3811 C C . LEU B 1 152 ? 8.188 11.484 7.336 1 87.06 152 LEU B C 1
ATOM 3813 O O . LEU B 1 152 ? 7.812 12.492 7.945 1 87.06 152 LEU B O 1
ATOM 3817 N N . TYR B 1 153 ? 9.406 11.195 7.152 1 89.5 153 TYR B N 1
ATOM 3818 C CA . TYR B 1 153 ? 10.438 11.969 7.828 1 89.5 153 TYR B CA 1
ATOM 3819 C C . TYR B 1 153 ? 10.727 13.266 7.09 1 89.5 153 TYR B C 1
ATOM 3821 O O . TYR B 1 153 ? 11.234 14.227 7.672 1 89.5 153 TYR B O 1
ATOM 3829 N N . ALA B 1 154 ? 10.414 13.281 5.867 1 89.75 154 ALA B N 1
ATOM 3830 C CA . ALA B 1 154 ? 10.609 14.516 5.105 1 89.75 154 ALA B CA 1
ATOM 3831 C C . ALA B 1 154 ? 9.555 15.555 5.473 1 89.75 154 ALA B C 1
ATOM 3833 O O . ALA B 1 154 ? 9.617 16.703 5.023 1 89.75 154 ALA B O 1
ATOM 3834 N N . ARG B 1 155 ? 8.641 15.156 6.246 1 83.44 155 ARG B N 1
ATOM 3835 C CA . ARG B 1 155 ? 7.621 16.094 6.703 1 83.44 155 ARG B CA 1
ATOM 3836 C C . ARG B 1 155 ? 8.242 17.25 7.469 1 83.44 155 ARG B C 1
ATOM 3838 O O . ARG B 1 155 ? 7.766 18.391 7.387 1 83.44 155 ARG B O 1
ATOM 3845 N N . LEU B 1 156 ? 9.281 16.922 8.188 1 82.5 156 LEU B N 1
ATOM 3846 C CA . LEU B 1 156 ? 9.977 17.969 8.93 1 82.5 156 LEU B CA 1
ATOM 3847 C C . LEU B 1 156 ? 10.508 19.031 7.988 1 82.5 156 LEU B C 1
ATOM 3849 O O . LEU B 1 156 ? 10.367 20.234 8.258 1 82.5 156 LEU B O 1
ATOM 3853 N N . TYR B 1 157 ? 11.07 18.547 6.961 1 84.88 157 TYR B N 1
ATOM 3854 C CA . TYR B 1 157 ? 11.547 19.453 5.93 1 84.88 157 TYR B CA 1
ATOM 3855 C C . TYR B 1 157 ? 10.391 20.203 5.281 1 84.88 157 TYR B C 1
ATOM 3857 O O . TYR B 1 157 ? 10.477 21.422 5.051 1 84.88 157 TYR B O 1
ATOM 3865 N N . ALA B 1 158 ? 9.336 19.562 5.047 1 83.44 158 ALA B N 1
ATOM 3866 C CA . ALA B 1 158 ? 8.172 20.156 4.398 1 83.44 158 ALA B CA 1
ATOM 3867 C C . ALA B 1 158 ? 7.539 21.234 5.277 1 83.44 158 ALA B C 1
ATOM 3869 O O . ALA B 1 158 ? 7.102 22.266 4.777 1 83.44 158 ALA B O 1
ATOM 3870 N N . GLU B 1 159 ? 7.527 20.969 6.531 1 82.5 159 GLU B N 1
ATOM 3871 C CA . GLU B 1 159 ? 6.969 21.938 7.473 1 82.5 159 GLU B CA 1
ATOM 3872 C C . GLU B 1 159 ? 7.832 23.203 7.551 1 82.5 159 GLU B C 1
ATOM 3874 O O . GLU B 1 159 ? 7.316 24.312 7.699 1 82.5 159 GLU B O 1
ATOM 3879 N N . ASP B 1 160 ? 9.125 22.969 7.504 1 81.44 160 ASP B N 1
ATOM 3880 C CA . ASP B 1 160 ? 10.031 24.109 7.492 1 81.44 160 ASP B CA 1
ATOM 3881 C C . ASP B 1 160 ? 9.797 24.984 6.266 1 81.44 160 ASP B C 1
ATOM 3883 O O . ASP B 1 160 ? 9.859 26.219 6.355 1 81.44 160 ASP B O 1
ATOM 3887 N N . LYS B 1 161 ? 9.531 24.328 5.293 1 79.25 161 LYS B N 1
ATOM 3888 C CA . LYS B 1 161 ? 9.273 25.047 4.047 1 79.25 161 LYS B CA 1
ATOM 3889 C C . LYS B 1 161 ? 7.934 25.766 4.098 1 79.25 161 LYS B C 1
ATOM 3891 O O . LYS B 1 161 ? 7.828 26.922 3.654 1 79.25 161 LYS B O 1
ATOM 3896 N N . GLU B 1 162 ? 7.012 25.078 4.617 1 77.62 162 GLU B N 1
ATOM 3897 C CA . GLU B 1 162 ? 5.66 25.641 4.699 1 77.62 162 GLU B CA 1
ATOM 3898 C C . GLU B 1 162 ? 5.617 26.859 5.617 1 77.62 162 GLU B C 1
ATOM 3900 O O . GLU B 1 162 ? 4.891 27.812 5.348 1 77.62 162 GLU B O 1
ATOM 3905 N N . LYS B 1 163 ? 6.355 26.797 6.691 1 74.31 163 LYS B N 1
ATOM 3906 C CA . LYS B 1 163 ? 6.363 27.891 7.664 1 74.31 163 LYS B CA 1
ATOM 3907 C C . LYS B 1 163 ? 7.367 28.969 7.27 1 74.31 163 LYS B C 1
ATOM 3909 O O . LYS B 1 163 ? 7.621 29.891 8.039 1 74.31 163 LYS B O 1
ATOM 3914 N N . HIS B 1 164 ? 7.93 28.812 6.094 1 67.06 164 HIS B N 1
ATOM 3915 C CA . HIS B 1 164 ? 8.875 29.766 5.531 1 67.06 164 HIS B CA 1
ATOM 3916 C C . HIS B 1 164 ? 10.086 29.938 6.434 1 67.06 164 HIS B C 1
ATOM 3918 O O . HIS B 1 164 ? 10.641 31.031 6.535 1 67.06 164 HIS B O 1
ATOM 3924 N N . MET B 1 165 ? 10.227 28.984 7.195 1 63.59 165 MET B N 1
ATOM 3925 C CA . MET B 1 165 ? 11.398 29.016 8.062 1 63.59 165 MET B CA 1
ATOM 3926 C C . MET B 1 165 ? 12.688 28.953 7.25 1 63.59 165 MET B C 1
ATOM 3928 O O . MET B 1 165 ? 13.727 29.469 7.676 1 63.59 165 MET B O 1
ATOM 3932 N N . ILE B 1 166 ? 12.516 28.5 6.078 1 59.72 166 ILE B N 1
ATOM 3933 C CA . ILE B 1 166 ? 13.68 28.344 5.215 1 59.72 166 ILE B CA 1
ATOM 3934 C C . ILE B 1 166 ? 14.195 29.703 4.77 1 59.72 166 ILE B C 1
ATOM 3936 O O . ILE B 1 166 ? 15.398 29.906 4.625 1 59.72 166 ILE B O 1
ATOM 3940 N N . LYS B 1 167 ? 13.227 30.422 4.652 1 61.47 167 LYS B N 1
ATOM 3941 C CA . LYS B 1 167 ? 13.617 31.781 4.254 1 61.47 167 LYS B CA 1
ATOM 3942 C C . LYS B 1 167 ? 14.477 32.438 5.324 1 61.47 167 LYS B C 1
ATOM 3944 O O . LYS B 1 167 ? 15.383 33.219 5.008 1 61.47 167 LYS B O 1
ATOM 3949 N N . ARG B 1 168 ? 14.203 32.125 6.504 1 60.44 168 ARG B N 1
ATOM 3950 C CA . ARG B 1 168 ? 14.984 32.719 7.594 1 60.44 168 ARG B CA 1
ATOM 3951 C C . ARG B 1 168 ? 16.375 32.094 7.656 1 60.44 168 ARG B C 1
ATOM 3953 O O . ARG B 1 168 ? 17.344 32.781 8.023 1 60.44 168 ARG B O 1
ATOM 3960 N N . ILE B 1 169 ? 16.422 30.953 7.273 1 58.16 169 ILE B N 1
ATOM 3961 C CA . ILE B 1 169 ? 17.703 30.234 7.285 1 58.16 169 ILE B CA 1
ATOM 3962 C C . ILE B 1 169 ? 18.547 30.688 6.105 1 58.16 169 ILE B C 1
ATOM 3964 O O . ILE B 1 169 ? 19.781 30.75 6.211 1 58.16 169 ILE B O 1
ATOM 3968 N N . SER B 1 170 ? 17.859 30.984 5 1 55.72 170 SER B N 1
ATOM 3969 C CA . SER B 1 170 ? 18.562 31.391 3.791 1 55.72 170 SER B CA 1
ATOM 3970 C C . SER B 1 170 ? 19.266 32.719 3.998 1 55.72 170 SER B C 1
ATOM 3972 O O . SER B 1 170 ? 20.156 33.094 3.23 1 55.72 170 SER B O 1
ATOM 3974 N N . ILE B 1 171 ? 18.766 33.438 4.961 1 56.38 171 ILE B N 1
ATOM 3975 C CA . ILE B 1 171 ? 19.469 34.688 5.254 1 56.38 171 ILE B CA 1
ATOM 3976 C C . ILE B 1 171 ? 20.75 34.406 6.027 1 56.38 171 ILE B C 1
ATOM 3978 O O . ILE B 1 171 ? 21.656 35.25 6.07 1 56.38 171 ILE B O 1
ATOM 3982 N N . SER B 1 172 ? 20.781 33.25 6.66 1 54.25 172 SER B N 1
ATOM 3983 C CA . SER B 1 172 ? 22.016 32.844 7.348 1 54.25 172 SER B CA 1
ATOM 3984 C C . SER B 1 172 ? 23.047 32.312 6.367 1 54.25 172 SER B C 1
ATOM 3986 O O . SER B 1 172 ? 22.688 31.844 5.285 1 54.25 172 SER B O 1
ATOM 3988 N N . PRO B 1 173 ? 24.312 32.531 6.5 1 55.75 173 PRO B N 1
ATOM 3989 C CA . PRO B 1 173 ? 25.375 32.156 5.566 1 55.75 173 PRO B CA 1
ATOM 3990 C C . PRO B 1 173 ? 25.406 30.672 5.27 1 55.75 173 PRO B C 1
ATOM 3992 O O . PRO B 1 173 ? 26.406 30.156 4.73 1 55.75 173 PRO B O 1
ATOM 3995 N N . LEU B 1 174 ? 24.562 29.922 5.727 1 56.47 174 LEU B N 1
ATOM 3996 C CA . LEU B 1 174 ? 24.625 28.516 5.387 1 56.47 174 LEU B CA 1
ATOM 3997 C C . LEU B 1 174 ? 24.109 28.266 3.975 1 56.47 174 LEU B C 1
ATOM 3999 O O . LEU B 1 174 ? 23.016 28.703 3.623 1 56.47 174 LEU B O 1
ATOM 4003 N N . PRO B 1 175 ? 25.062 27.859 3.078 1 64.31 175 PRO B N 1
ATOM 4004 C CA . PRO B 1 175 ? 24.609 27.594 1.713 1 64.31 175 PRO B CA 1
ATOM 4005 C C . PRO B 1 175 ? 23.438 26.609 1.666 1 64.31 175 PRO B C 1
ATOM 4007 O O . PRO B 1 175 ? 23.391 25.672 2.465 1 64.31 175 PRO B O 1
ATOM 4010 N N . PHE B 1 176 ? 22.375 26.969 1.123 1 73.25 176 PHE B N 1
ATOM 4011 C CA . PHE B 1 176 ? 21.141 26.219 0.911 1 73.25 176 PHE B CA 1
ATOM 4012 C C . PHE B 1 176 ? 21.438 24.75 0.62 1 73.25 176 PHE B C 1
ATOM 4014 O O . PHE B 1 176 ? 20.734 23.875 1.112 1 73.25 176 PHE B O 1
ATOM 4021 N N . SER B 1 177 ? 22.484 24.594 0.03 1 75.38 177 SER B N 1
ATOM 4022 C CA . SER B 1 177 ? 22.875 23.219 -0.314 1 75.38 177 SER B CA 1
ATOM 4023 C C . SER B 1 177 ? 23.25 22.422 0.93 1 75.38 177 SER B C 1
ATOM 4025 O O . SER B 1 177 ? 22.969 21.219 1.012 1 75.38 177 SER B O 1
ATOM 4027 N N . GLN B 1 178 ? 23.734 23.094 1.874 1 78.12 178 GLN B N 1
ATOM 4028 C CA . GLN B 1 178 ? 24.125 22.422 3.109 1 78.12 178 GLN B CA 1
ATOM 4029 C C . GLN B 1 178 ? 22.906 22.016 3.926 1 78.12 178 GLN B C 1
ATOM 4031 O O . GLN B 1 178 ? 22.906 20.969 4.582 1 78.12 178 GLN B O 1
ATOM 4036 N N . TYR B 1 179 ? 21.969 22.828 3.809 1 81.69 179 TYR B N 1
ATOM 4037 C CA . TYR B 1 179 ? 20.719 22.531 4.52 1 81.69 179 TYR B CA 1
ATOM 4038 C C . TYR B 1 179 ? 20.047 21.297 3.943 1 81.69 179 TYR B C 1
ATOM 4040 O O . TYR B 1 179 ? 19.625 20.406 4.688 1 81.69 179 TYR B O 1
ATOM 4048 N N . ILE B 1 180 ? 19.969 21.234 2.652 1 83.88 180 ILE B N 1
ATOM 4049 C CA . ILE B 1 180 ? 19.328 20.109 1.99 1 83.88 180 ILE B CA 1
ATOM 4050 C C . ILE B 1 180 ? 20.125 18.828 2.238 1 83.88 180 ILE B C 1
ATOM 4052 O O . ILE B 1 180 ? 19.547 17.766 2.471 1 83.88 180 ILE B O 1
ATOM 4056 N N . PHE B 1 181 ? 21.422 18.969 2.223 1 86.06 181 PHE B N 1
ATOM 4057 C CA . PHE B 1 181 ? 22.281 17.812 2.479 1 86.06 181 PHE B CA 1
ATOM 4058 C C . PHE B 1 181 ? 22.141 17.328 3.918 1 86.06 181 PHE B C 1
ATOM 4060 O O . PHE B 1 181 ? 22.203 16.125 4.188 1 86.06 181 PHE B O 1
ATOM 4067 N N . GLY B 1 182 ? 22.031 18.312 4.73 1 86.31 182 GLY B N 1
ATOM 4068 C CA . GLY B 1 182 ? 21.797 17.938 6.117 1 86.31 182 GLY B CA 1
ATOM 4069 C C . GLY B 1 182 ? 20.484 17.188 6.312 1 86.31 182 GLY B C 1
ATOM 4070 O O . GLY B 1 182 ? 20.453 16.188 7.043 1 86.31 182 GLY B O 1
ATOM 4071 N N . GLN B 1 183 ? 19.453 17.656 5.594 1 90 183 GLN B N 1
ATOM 4072 C CA . GLN B 1 183 ? 18.172 16.984 5.656 1 90 183 GLN B CA 1
ATOM 4073 C C . GLN B 1 183 ? 18.25 15.586 5.047 1 90 183 GLN B C 1
ATOM 4075 O O . GLN B 1 183 ? 17.703 14.633 5.594 1 90 183 GLN B O 1
ATOM 4080 N N . ALA B 1 184 ? 18.938 15.523 3.973 1 92.94 184 ALA B N 1
ATOM 4081 C CA . ALA B 1 184 ? 19.078 14.25 3.268 1 92.94 184 ALA B CA 1
ATOM 4082 C C . ALA B 1 184 ? 19.797 13.219 4.133 1 92.94 184 ALA B C 1
ATOM 4084 O O . ALA B 1 184 ? 19.375 12.07 4.227 1 92.94 184 ALA B O 1
ATOM 4085 N N . ILE B 1 185 ? 20.828 13.617 4.777 1 93.56 185 ILE B N 1
ATOM 4086 C CA . ILE B 1 185 ? 21.625 12.711 5.609 1 93.56 185 ILE B CA 1
ATOM 4087 C C . ILE B 1 185 ? 20.797 12.273 6.816 1 93.56 185 ILE B C 1
ATOM 4089 O O . ILE B 1 185 ? 20.875 11.117 7.242 1 93.56 185 ILE B O 1
ATOM 4093 N N . PHE B 1 186 ? 20.125 13.172 7.32 1 92.88 186 PHE B N 1
ATOM 4094 C CA . PHE B 1 186 ? 19.281 12.852 8.477 1 92.88 186 PHE B CA 1
ATOM 4095 C C . PHE B 1 186 ? 18.25 11.789 8.117 1 92.88 186 PHE B C 1
ATOM 4097 O O . PHE B 1 186 ? 18.141 10.773 8.805 1 92.88 186 PHE B O 1
ATOM 4104 N N . ILE B 1 187 ? 17.531 12.023 7.012 1 94.81 187 ILE B N 1
ATOM 4105 C CA . ILE B 1 187 ? 16.484 11.102 6.586 1 94.81 187 ILE B CA 1
ATOM 4106 C C . ILE B 1 187 ? 17.109 9.75 6.238 1 94.81 187 ILE B C 1
ATOM 4108 O O . ILE B 1 187 ? 16.594 8.703 6.633 1 94.81 187 ILE B O 1
ATOM 4112 N N . PHE B 1 188 ? 18.203 9.789 5.59 1 96.44 188 PHE B N 1
ATOM 4113 C CA . PHE B 1 188 ? 18.922 8.578 5.199 1 96.44 188 PHE B CA 1
ATOM 4114 C C . PHE B 1 188 ? 19.297 7.754 6.426 1 96.44 188 PHE B C 1
ATOM 4116 O O . PHE B 1 188 ? 19.047 6.547 6.477 1 96.44 188 PHE B O 1
ATOM 4123 N N . MET B 1 189 ? 19.828 8.383 7.418 1 95.88 189 MET B N 1
ATOM 4124 C CA . MET B 1 189 ? 20.328 7.688 8.602 1 95.88 189 MET B CA 1
ATOM 4125 C C . MET B 1 189 ? 19.172 7.141 9.438 1 95.88 189 MET B C 1
ATOM 4127 O O . MET B 1 189 ? 19.25 6.023 9.953 1 95.88 189 MET B O 1
ATOM 4131 N N . ILE B 1 190 ? 18.141 7.883 9.523 1 94.25 190 ILE B N 1
ATOM 4132 C CA . ILE B 1 190 ? 17.031 7.48 10.383 1 94.25 190 ILE B CA 1
ATOM 4133 C C . ILE B 1 190 ? 16.281 6.32 9.742 1 94.25 190 ILE B C 1
ATOM 4135 O O . ILE B 1 190 ? 15.578 5.57 10.43 1 94.25 190 ILE B O 1
ATOM 4139 N N . ILE B 1 191 ? 16.375 6.211 8.461 1 96.12 191 ILE B N 1
ATOM 4140 C CA . ILE B 1 191 ? 15.75 5.082 7.77 1 96.12 191 ILE B CA 1
ATOM 4141 C C . ILE B 1 191 ? 16.688 3.875 7.816 1 96.12 191 ILE B C 1
ATOM 4143 O O . ILE B 1 191 ? 16.281 2.777 8.195 1 96.12 191 ILE B O 1
ATOM 4147 N N . ALA B 1 192 ? 17.938 4.078 7.492 1 97.31 192 ALA B N 1
ATOM 4148 C CA . ALA B 1 192 ? 18.906 3.004 7.258 1 97.31 192 ALA B CA 1
ATOM 4149 C C . ALA B 1 192 ? 19.297 2.332 8.57 1 97.31 192 ALA B C 1
ATOM 4151 O O . ALA B 1 192 ? 19.328 1.103 8.656 1 97.31 192 ALA B O 1
ATOM 4152 N N . ILE B 1 193 ? 19.516 3.078 9.562 1 96.56 193 ILE B N 1
ATOM 4153 C CA . ILE B 1 193 ? 20.109 2.559 10.789 1 96.56 193 ILE B CA 1
ATOM 4154 C C . ILE B 1 193 ? 19.094 1.671 11.516 1 96.56 193 ILE B C 1
ATOM 4156 O O . ILE B 1 193 ? 19.375 0.502 11.797 1 96.56 193 ILE B O 1
ATOM 4160 N N . PRO B 1 194 ? 17.938 2.172 11.805 1 95.88 194 PRO B N 1
ATOM 4161 C CA . PRO B 1 194 ? 16.984 1.3 12.5 1 95.88 194 PRO B CA 1
ATOM 4162 C C . PRO B 1 194 ? 16.609 0.07 11.68 1 95.88 194 PRO B C 1
ATOM 4164 O O . PRO B 1 194 ? 16.406 -1.01 12.242 1 95.88 194 PRO B O 1
ATOM 4167 N N . SER B 1 195 ? 16.438 0.271 10.391 1 96.88 195 SER B N 1
ATOM 4168 C CA . SER B 1 195 ? 16.062 -0.858 9.547 1 96.88 195 SER B CA 1
ATOM 4169 C C . SER B 1 195 ? 17.141 -1.945 9.578 1 96.88 195 SER B C 1
ATOM 4171 O O . SER B 1 195 ? 16.812 -3.135 9.656 1 96.88 195 SER B O 1
ATOM 4173 N N . PHE B 1 196 ? 18.359 -1.544 9.531 1 97.38 196 PHE B N 1
ATOM 4174 C CA . PHE B 1 196 ? 19.469 -2.498 9.602 1 97.38 196 PHE B CA 1
ATOM 4175 C C . PHE B 1 196 ? 19.516 -3.172 10.969 1 97.38 196 PHE B C 1
ATOM 4177 O O . PHE B 1 196 ? 19.797 -4.371 11.07 1 97.38 196 PHE B O 1
ATOM 4184 N N . LEU B 1 197 ? 19.25 -2.441 11.977 1 97 197 LEU B N 1
ATOM 4185 C CA . LEU B 1 197 ? 19.266 -2.99 13.328 1 97 197 LEU B CA 1
ATOM 4186 C C . LEU B 1 197 ? 18.172 -4.043 13.492 1 97 197 LEU B C 1
ATOM 4188 O O . LEU B 1 197 ? 18.391 -5.078 14.125 1 97 197 LEU B O 1
ATOM 4192 N N . ILE B 1 198 ? 17.062 -3.793 12.953 1 96.69 198 ILE B N 1
ATOM 4193 C CA . ILE B 1 198 ? 15.945 -4.734 13.055 1 96.69 198 ILE B CA 1
ATOM 4194 C C . ILE B 1 198 ? 16.328 -6.043 12.359 1 96.69 198 ILE B C 1
ATOM 4196 O O . ILE B 1 198 ? 16.125 -7.125 12.922 1 96.69 198 ILE B O 1
ATOM 4200 N N . ILE B 1 199 ? 16.859 -5.941 11.172 1 96.56 199 ILE B N 1
ATOM 4201 C CA . ILE B 1 199 ? 17.25 -7.133 10.43 1 96.56 199 ILE B CA 1
ATOM 4202 C C . ILE B 1 199 ? 18.344 -7.879 11.188 1 96.56 199 ILE B C 1
ATOM 4204 O O . ILE B 1 199 ? 18.375 -9.109 11.195 1 96.56 199 ILE B O 1
ATOM 4208 N N . THR B 1 200 ? 19.25 -7.152 11.781 1 96.25 200 THR B N 1
ATOM 4209 C CA . THR B 1 200 ? 20.328 -7.75 12.562 1 96.25 200 THR B CA 1
ATOM 4210 C C . THR B 1 200 ? 19.781 -8.539 13.742 1 96.25 200 THR B C 1
ATOM 4212 O O . THR B 1 200 ? 20.234 -9.641 14.039 1 96.25 200 THR B O 1
ATOM 4215 N N . VAL B 1 201 ? 18.828 -8.008 14.359 1 95.5 201 VAL B N 1
ATOM 4216 C CA . VAL B 1 201 ? 18.203 -8.688 15.492 1 95.5 201 VAL B CA 1
ATOM 4217 C C . VAL B 1 201 ? 17.516 -9.969 15.008 1 95.5 201 VAL B C 1
ATOM 4219 O O . VAL B 1 201 ? 17.625 -11.008 15.664 1 95.5 201 VAL B O 1
ATOM 4222 N N . VAL B 1 202 ? 16.844 -9.867 13.906 1 93.44 202 VAL B N 1
ATOM 4223 C CA . VAL B 1 202 ? 16.172 -11.039 13.352 1 93.44 202 VAL B CA 1
ATOM 4224 C C . VAL B 1 202 ? 17.203 -12.109 13 1 93.44 202 VAL B C 1
ATOM 4226 O O . VAL B 1 202 ? 16.984 -13.297 13.273 1 93.44 202 VAL B O 1
ATOM 4229 N N . ALA B 1 203 ? 18.266 -11.68 12.461 1 93.06 203 ALA B N 1
ATOM 4230 C CA . ALA B 1 203 ? 19.328 -12.617 12.109 1 93.06 203 ALA B CA 1
ATOM 4231 C C . ALA B 1 203 ? 19.938 -13.25 13.359 1 93.06 203 ALA B C 1
ATOM 4233 O O . ALA B 1 203 ? 20.281 -14.438 13.359 1 93.06 203 ALA B O 1
ATOM 4234 N N . LEU B 1 204 ? 20.078 -12.523 14.359 1 93.31 204 LEU B N 1
ATOM 4235 C CA . LEU B 1 204 ? 20.688 -13 15.602 1 93.31 204 LEU B CA 1
ATOM 4236 C C . LEU B 1 204 ? 19.75 -13.977 16.312 1 93.31 204 LEU B C 1
ATOM 4238 O O . LEU B 1 204 ? 20.203 -14.805 17.109 1 93.31 204 LEU B O 1
ATOM 4242 N N . MET B 1 205 ? 18.516 -13.875 16.047 1 93.38 205 MET B N 1
ATOM 4243 C CA . MET B 1 205 ? 17.531 -14.789 16.625 1 93.38 205 MET B CA 1
ATOM 4244 C C . MET B 1 205 ? 17.609 -16.156 15.953 1 93.38 205 MET B C 1
ATOM 4246 O O . MET B 1 205 ? 16.938 -17.094 16.375 1 93.38 205 MET B O 1
ATOM 4250 N N . GLY B 1 206 ? 18.359 -16.281 14.891 1 87.94 206 GLY B N 1
ATOM 4251 C CA . GLY B 1 206 ? 18.562 -17.562 14.219 1 87.94 206 GLY B CA 1
ATOM 4252 C C . GLY B 1 206 ? 17.594 -17.797 13.086 1 87.94 206 GLY B C 1
ATOM 4253 O O . GLY B 1 206 ? 17.438 -18.938 12.617 1 87.94 206 GLY B O 1
ATOM 4254 N N . ILE B 1 207 ? 16.953 -16.781 12.742 1 88.56 207 ILE B N 1
ATOM 4255 C CA . ILE B 1 207 ? 15.992 -16.906 11.648 1 88.56 207 ILE B CA 1
ATOM 4256 C C . ILE B 1 207 ? 16.719 -16.781 10.312 1 88.56 207 ILE B C 1
ATOM 4258 O O . ILE B 1 207 ? 17.625 -15.961 10.156 1 88.56 207 ILE B O 1
ATOM 4262 N N . GLU B 1 208 ? 16.328 -17.609 9.383 1 87.44 208 GLU B N 1
ATOM 4263 C CA . GLU B 1 208 ? 16.922 -17.531 8.047 1 87.44 208 GLU B CA 1
ATOM 4264 C C . GLU B 1 208 ? 16.406 -16.312 7.281 1 87.44 208 GLU B C 1
ATOM 4266 O O . GLU B 1 208 ? 15.211 -16.188 7.016 1 87.44 208 GLU B O 1
ATOM 4271 N N . ILE B 1 209 ? 17.312 -15.391 6.895 1 90.56 209 ILE B N 1
ATOM 4272 C CA . ILE B 1 209 ? 16.875 -14.141 6.273 1 90.56 209 ILE B CA 1
ATOM 4273 C C . ILE B 1 209 ? 17.281 -14.133 4.801 1 90.56 209 ILE B C 1
ATOM 4275 O O . ILE B 1 209 ? 16.969 -13.195 4.066 1 90.56 209 ILE B O 1
ATOM 4279 N N . GLY B 1 210 ? 17.984 -15.172 4.301 1 88.75 210 GLY B N 1
ATOM 4280 C CA . GLY B 1 210 ? 18.266 -15.328 2.883 1 88.75 210 GLY B CA 1
ATOM 4281 C C . GLY B 1 210 ? 19.578 -14.703 2.467 1 88.75 210 GLY B C 1
ATOM 4282 O O . GLY B 1 210 ? 20.375 -15.328 1.761 1 88.75 210 GLY B O 1
ATOM 4283 N N . PHE B 1 211 ? 19.828 -13.406 2.887 1 93.38 211 PHE B N 1
ATOM 4284 C CA . PHE B 1 211 ? 21.047 -12.68 2.537 1 93.38 211 PHE B CA 1
ATOM 4285 C C . PHE B 1 211 ? 21.922 -12.484 3.762 1 93.38 211 PHE B C 1
ATOM 4287 O O . PHE B 1 211 ? 21.469 -12.602 4.895 1 93.38 211 PHE B O 1
ATOM 4294 N N . SER B 1 212 ? 23.203 -12.266 3.461 1 93.69 212 SER B N 1
ATOM 4295 C CA . SER B 1 212 ? 24.125 -11.906 4.535 1 93.69 212 SER B CA 1
ATOM 4296 C C . SER B 1 212 ? 23.875 -10.484 5.031 1 93.69 212 SER B C 1
ATOM 4298 O O . SER B 1 212 ? 23.234 -9.688 4.348 1 93.69 212 SER B O 1
ATOM 4300 N N . LEU B 1 213 ? 24.312 -10.156 6.203 1 95.75 213 LEU B N 1
ATOM 4301 C CA . LEU B 1 213 ? 24.047 -8.875 6.84 1 95.75 213 LEU B CA 1
ATOM 4302 C C . LEU B 1 213 ? 24.688 -7.734 6.043 1 95.75 213 LEU B C 1
ATOM 4304 O O . LEU B 1 213 ? 24.062 -6.684 5.855 1 95.75 213 LEU B O 1
ATOM 4308 N N . PRO B 1 214 ? 25.875 -7.961 5.504 1 95.88 214 PRO B N 1
ATOM 4309 C CA . PRO B 1 214 ? 26.438 -6.875 4.699 1 95.88 214 PRO B CA 1
ATOM 4310 C C . PRO B 1 214 ? 25.641 -6.598 3.432 1 95.88 214 PRO B C 1
ATOM 4312 O O . PRO B 1 214 ? 25.531 -5.449 3 1 95.88 214 PRO B O 1
ATOM 4315 N N . VAL B 1 215 ? 25.156 -7.645 2.85 1 96.12 215 VAL B N 1
ATOM 4316 C CA . VAL B 1 215 ? 24.328 -7.477 1.661 1 96.12 215 VAL B CA 1
ATOM 4317 C C . VAL B 1 215 ? 23.062 -6.695 2.016 1 96.12 215 VAL B C 1
ATOM 4319 O O . VAL B 1 215 ? 22.672 -5.777 1.292 1 96.12 215 VAL B O 1
ATOM 4322 N N . TYR B 1 216 ? 22.469 -7.023 3.178 1 97.38 216 TYR B N 1
ATOM 4323 C CA . TYR B 1 216 ? 21.312 -6.277 3.656 1 97.38 216 TYR B CA 1
ATOM 4324 C C . TYR B 1 216 ? 21.672 -4.809 3.881 1 97.38 216 TYR B C 1
ATOM 4326 O O . TYR B 1 216 ? 20.875 -3.918 3.547 1 97.38 216 TYR B O 1
ATOM 4334 N N . ALA B 1 217 ? 22.828 -4.613 4.465 1 97.38 217 ALA B N 1
ATOM 4335 C CA . ALA B 1 217 ? 23.25 -3.244 4.734 1 97.38 217 ALA B CA 1
ATOM 4336 C C . ALA B 1 217 ? 23.312 -2.43 3.445 1 97.38 217 ALA B C 1
ATOM 4338 O O . ALA B 1 217 ? 22.844 -1.291 3.396 1 97.38 217 ALA B O 1
ATOM 4339 N N . GLY B 1 218 ? 23.922 -3.027 2.445 1 97.38 218 GLY B N 1
ATOM 4340 C CA . GLY B 1 218 ? 24.031 -2.348 1.165 1 97.38 218 GLY B CA 1
ATOM 4341 C C . GLY B 1 218 ? 22.688 -2.092 0.506 1 97.38 218 GLY B C 1
ATOM 4342 O O . GLY B 1 218 ? 22.422 -0.991 0.015 1 97.38 218 GLY B O 1
ATOM 4343 N N . LEU B 1 219 ? 21.828 -3.072 0.496 1 97.69 219 LEU B N 1
ATOM 4344 C CA . LEU B 1 219 ? 20.531 -2.965 -0.166 1 97.69 219 LEU B CA 1
ATOM 4345 C C . LEU B 1 219 ? 19.609 -1.994 0.577 1 97.69 219 LEU B C 1
ATOM 4347 O O . LEU B 1 219 ? 18.891 -1.215 -0.047 1 97.69 219 LEU B O 1
ATOM 4351 N N . ILE B 1 220 ? 19.656 -1.999 1.91 1 98.06 220 ILE B N 1
ATOM 4352 C CA . ILE B 1 220 ? 18.891 -1.062 2.723 1 98.06 220 ILE B CA 1
ATOM 4353 C C . ILE B 1 220 ? 19.375 0.363 2.469 1 98.06 220 ILE B C 1
ATOM 4355 O O . ILE B 1 220 ? 18.578 1.296 2.391 1 98.06 220 ILE B O 1
ATOM 4359 N N . ALA B 1 221 ? 20.688 0.449 2.338 1 97.75 221 ALA B N 1
ATOM 4360 C CA . ALA B 1 221 ? 21.25 1.763 2.055 1 97.75 221 ALA B CA 1
ATOM 4361 C C . ALA B 1 221 ? 20.75 2.307 0.723 1 97.75 221 ALA B C 1
ATOM 4363 O O . ALA B 1 221 ? 20.438 3.496 0.608 1 97.75 221 ALA B O 1
ATOM 4364 N N . ILE B 1 222 ? 20.672 1.5 -0.233 1 97.94 222 ILE B N 1
ATOM 4365 C CA . ILE B 1 222 ? 20.188 1.908 -1.552 1 97.94 222 ILE B CA 1
ATOM 4366 C C . ILE B 1 222 ? 18.734 2.32 -1.47 1 97.94 222 ILE B C 1
ATOM 4368 O O . ILE B 1 222 ? 18.328 3.35 -2.023 1 97.94 222 ILE B O 1
ATOM 4372 N N . LEU B 1 223 ? 17.922 1.556 -0.77 1 97.94 223 LEU B N 1
ATOM 4373 C CA . LEU B 1 223 ? 16.516 1.872 -0.604 1 97.94 223 LEU B CA 1
ATOM 4374 C C . LEU B 1 223 ? 16.328 3.16 0.194 1 97.94 223 LEU B C 1
ATOM 4376 O O . LEU B 1 223 ? 15.445 3.967 -0.109 1 97.94 223 LEU B O 1
ATOM 4380 N N . ALA B 1 224 ? 17.172 3.289 1.218 1 97.94 224 ALA B N 1
ATOM 4381 C CA . ALA B 1 224 ? 17.125 4.516 2.01 1 97.94 224 ALA B CA 1
ATOM 4382 C C . ALA B 1 224 ? 17.469 5.73 1.16 1 97.94 224 ALA B C 1
ATOM 4384 O O . ALA B 1 224 ? 16.875 6.797 1.309 1 97.94 224 ALA B O 1
ATOM 4385 N N . LEU B 1 225 ? 18.438 5.547 0.311 1 97.69 225 LEU B N 1
ATOM 4386 C CA . LEU B 1 225 ? 18.828 6.621 -0.595 1 97.69 225 LEU B CA 1
ATOM 4387 C C . LEU B 1 225 ? 17.688 6.973 -1.547 1 97.69 225 LEU B C 1
ATOM 4389 O O . LEU B 1 225 ? 17.375 8.148 -1.739 1 97.69 225 LEU B O 1
ATOM 4393 N N . LEU B 1 226 ? 17.125 5.973 -2.127 1 97.81 226 LEU B N 1
ATOM 4394 C CA . LEU B 1 226 ? 16 6.18 -3.043 1 97.81 226 LEU B CA 1
ATOM 4395 C C . LEU B 1 226 ? 14.836 6.855 -2.33 1 97.81 226 LEU B C 1
ATOM 4397 O O . LEU B 1 226 ? 14.234 7.781 -2.871 1 97.81 226 LEU B O 1
ATOM 4401 N N . SER B 1 227 ? 14.531 6.402 -1.177 1 97.5 227 SER B N 1
ATOM 4402 C CA . SER B 1 227 ? 13.445 6.957 -0.371 1 97.5 227 SER B CA 1
ATOM 4403 C C . SER B 1 227 ? 13.695 8.43 -0.049 1 97.5 227 SER B C 1
ATOM 4405 O O . SER B 1 227 ? 12.812 9.266 -0.241 1 97.5 227 SER B O 1
ATOM 4407 N N . THR B 1 228 ? 14.859 8.711 0.406 1 97.06 228 THR B N 1
ATOM 4408 C CA . THR B 1 228 ? 15.242 10.07 0.769 1 97.06 228 THR B CA 1
ATOM 4409 C C . THR B 1 228 ? 15.172 11 -0.444 1 97.06 228 THR B C 1
ATOM 4411 O O . THR B 1 228 ? 14.594 12.086 -0.371 1 97.06 228 THR B O 1
ATOM 4414 N N . ALA B 1 229 ? 15.766 10.531 -1.518 1 97 229 ALA B N 1
ATOM 4415 C CA . ALA B 1 229 ? 15.812 11.328 -2.738 1 97 229 ALA B CA 1
ATOM 4416 C C . ALA B 1 229 ? 14.414 11.609 -3.266 1 97 229 ALA B C 1
ATOM 4418 O O . ALA B 1 229 ? 14.102 12.742 -3.65 1 97 229 ALA B O 1
ATOM 4419 N N . PHE B 1 230 ? 13.602 10.641 -3.25 1 96.88 230 PHE B N 1
ATOM 4420 C CA . PHE B 1 230 ? 12.242 10.789 -3.756 1 96.88 230 PHE B CA 1
ATOM 4421 C C . PHE B 1 230 ? 11.438 11.727 -2.873 1 96.88 230 PHE B C 1
ATOM 4423 O O . PHE B 1 230 ? 10.672 12.555 -3.373 1 96.88 230 PHE B O 1
ATOM 4430 N N . ALA B 1 231 ? 11.586 11.578 -1.604 1 95.62 231 ALA B N 1
ATOM 4431 C CA . ALA B 1 231 ? 10.867 12.43 -0.66 1 95.62 231 ALA B CA 1
ATOM 4432 C C . ALA B 1 231 ? 11.266 13.898 -0.831 1 95.62 231 ALA B C 1
ATOM 4434 O O . ALA B 1 231 ? 10.406 14.781 -0.876 1 95.62 231 ALA B O 1
ATOM 4435 N N . LEU B 1 232 ? 12.547 14.117 -0.903 1 93.88 232 LEU B N 1
ATOM 4436 C CA . LEU B 1 232 ? 13.023 15.484 -1.082 1 93.88 232 LEU B CA 1
ATOM 4437 C C . LEU B 1 232 ? 12.594 16.031 -2.438 1 93.88 232 LEU B C 1
ATOM 4439 O O . LEU B 1 232 ? 12.242 17.219 -2.551 1 93.88 232 LEU B O 1
ATOM 4443 N N . PHE B 1 233 ? 12.641 15.227 -3.426 1 94.62 233 PHE B N 1
ATOM 4444 C CA . PHE B 1 233 ? 12.203 15.602 -4.762 1 94.62 233 PHE B CA 1
ATOM 4445 C C . PHE B 1 233 ? 10.75 16.047 -4.746 1 94.62 233 PHE B C 1
ATOM 4447 O O . PHE B 1 233 ? 10.414 17.109 -5.289 1 94.62 233 PHE B O 1
ATOM 4454 N N . LEU B 1 234 ? 9.953 15.25 -4.156 1 92.69 234 LEU B N 1
ATOM 4455 C CA . LEU B 1 234 ? 8.531 15.57 -4.105 1 92.69 234 LEU B CA 1
ATOM 4456 C C . LEU B 1 234 ? 8.289 16.875 -3.352 1 92.69 234 LEU B C 1
ATOM 4458 O O . LEU B 1 234 ? 7.523 17.719 -3.805 1 92.69 234 LEU B O 1
ATOM 4462 N N . ASN B 1 235 ? 8.93 17.047 -2.252 1 90.56 235 ASN B N 1
ATOM 4463 C CA . ASN B 1 235 ? 8.734 18.234 -1.426 1 90.56 235 ASN B CA 1
ATOM 4464 C C . ASN B 1 235 ? 9.32 19.484 -2.082 1 90.56 235 ASN B C 1
ATOM 4466 O O . ASN B 1 235 ? 8.992 20.609 -1.703 1 90.56 235 ASN B O 1
ATOM 4470 N N . ALA B 1 236 ? 10.227 19.281 -2.988 1 89.06 236 ALA B N 1
ATOM 4471 C CA . ALA B 1 236 ? 10.766 20.422 -3.73 1 89.06 236 ALA B CA 1
ATOM 4472 C C . ALA B 1 236 ? 9.711 21.031 -4.652 1 89.06 236 ALA B C 1
ATOM 4474 O O . ALA B 1 236 ? 9.734 22.219 -4.938 1 89.06 236 ALA B O 1
ATOM 4475 N N . PHE B 1 237 ? 8.727 20.281 -5.016 1 88.5 237 PHE B N 1
ATOM 4476 C CA . PHE B 1 237 ? 7.746 20.734 -6 1 88.5 237 PHE B CA 1
ATOM 4477 C C . PHE B 1 237 ? 6.457 21.188 -5.316 1 88.5 237 PHE B C 1
ATOM 4479 O O . PHE B 1 237 ? 5.66 21.922 -5.898 1 88.5 237 PHE B O 1
ATOM 4486 N N . PHE B 1 238 ? 6.285 20.734 -4.168 1 84.69 238 PHE B N 1
ATOM 4487 C CA . PHE B 1 238 ? 5.047 21.078 -3.479 1 84.69 238 PHE B CA 1
ATOM 4488 C C . PHE B 1 238 ? 5.328 21.922 -2.244 1 84.69 238 PHE B C 1
ATOM 4490 O O . PHE B 1 238 ? 6.262 21.641 -1.489 1 84.69 238 PHE B O 1
ATOM 4497 N N . ALA B 1 239 ? 4.504 22.844 -1.993 1 77.94 239 ALA B N 1
ATOM 4498 C CA . ALA B 1 239 ? 4.699 23.781 -0.89 1 77.94 239 ALA B CA 1
ATOM 4499 C C . ALA B 1 239 ? 3.986 23.297 0.371 1 77.94 239 ALA B C 1
ATOM 4501 O O . ALA B 1 239 ? 4.41 23.609 1.487 1 77.94 239 ALA B O 1
ATOM 4502 N N . VAL B 1 240 ? 2.92 22.578 0.096 1 77.75 240 VAL B N 1
ATOM 4503 C CA . VAL B 1 240 ? 2.129 22.125 1.234 1 77.75 240 VAL B CA 1
ATOM 4504 C C . VAL B 1 240 ? 2.559 20.719 1.625 1 77.75 240 VAL B C 1
ATOM 4506 O O . VAL B 1 240 ? 2.531 19.797 0.799 1 77.75 240 VAL B O 1
ATOM 4509 N N . ALA B 1 241 ? 3.016 20.578 2.877 1 82.44 241 ALA B N 1
ATOM 4510 C CA . ALA B 1 241 ? 3.559 19.328 3.398 1 82.44 241 ALA B CA 1
ATOM 4511 C C . ALA B 1 241 ? 2.553 18.188 3.252 1 82.44 241 ALA B C 1
ATOM 4513 O O . ALA B 1 241 ? 2.908 17.094 2.822 1 82.44 241 ALA B O 1
ATOM 4514 N N . ASP B 1 242 ? 1.33 18.453 3.412 1 78.12 242 ASP B N 1
ATOM 4515 C CA . ASP B 1 242 ? 0.306 17.406 3.404 1 78.12 242 ASP B CA 1
ATOM 4516 C C . ASP B 1 242 ? 0.06 16.891 1.99 1 78.12 242 ASP B C 1
ATOM 4518 O O . ASP B 1 242 ? -0.196 15.703 1.796 1 78.12 242 ASP B O 1
ATOM 4522 N N . THR B 1 243 ? 0.148 17.828 1.064 1 79.44 243 THR B N 1
ATOM 4523 C CA . THR B 1 243 ? -0.042 17.438 -0.327 1 79.44 243 THR B CA 1
ATOM 4524 C C . THR B 1 243 ? 1.088 16.516 -0.789 1 79.44 243 THR B C 1
ATOM 4526 O O . THR B 1 243 ? 0.842 15.492 -1.419 1 79.44 243 THR B O 1
ATOM 4529 N N . ALA B 1 244 ? 2.285 16.906 -0.45 1 84.5 244 ALA B N 1
ATOM 4530 C CA . ALA B 1 244 ? 3.447 16.094 -0.812 1 84.5 244 ALA B CA 1
ATOM 4531 C C . ALA B 1 244 ? 3.383 14.719 -0.155 1 84.5 244 ALA B C 1
ATOM 4533 O O . ALA B 1 244 ? 3.693 13.703 -0.788 1 84.5 244 ALA B O 1
ATOM 4534 N N . ASN B 1 245 ? 2.988 14.68 1.06 1 84.38 245 ASN B N 1
ATOM 4535 C CA . ASN B 1 245 ? 2.902 13.43 1.812 1 84.38 245 ASN B CA 1
ATOM 4536 C C . ASN B 1 245 ? 1.871 12.484 1.206 1 84.38 245 ASN B C 1
ATOM 4538 O O . ASN B 1 245 ? 2.145 11.297 1.026 1 84.38 245 ASN B O 1
ATOM 4542 N N . MET B 1 246 ? 0.752 13.023 0.897 1 81.06 246 MET B N 1
ATOM 4543 C CA . MET B 1 246 ? -0.327 12.203 0.352 1 81.06 246 MET B CA 1
ATOM 4544 C C . MET B 1 246 ? 0.038 11.672 -1.029 1 81.06 246 MET B C 1
ATOM 4546 O O . MET B 1 246 ? -0.142 10.484 -1.31 1 81.06 246 MET B O 1
ATOM 4550 N N . LEU B 1 247 ? 0.504 12.562 -1.845 1 84.19 247 LEU B N 1
ATOM 4551 C CA . LEU B 1 247 ? 0.89 12.164 -3.195 1 84.19 247 LEU B CA 1
ATOM 4552 C C . LEU B 1 247 ? 2.035 11.156 -3.162 1 84.19 247 LEU B C 1
ATOM 4554 O O . LEU B 1 247 ? 2.006 10.156 -3.877 1 84.19 247 LEU B O 1
ATOM 4558 N N . GLY B 1 248 ? 3.004 11.523 -2.379 1 88.69 248 GLY B N 1
ATOM 4559 C CA . GLY B 1 248 ? 4.148 10.633 -2.264 1 88.69 248 GLY B CA 1
ATOM 4560 C C . GLY B 1 248 ? 3.773 9.242 -1.788 1 88.69 248 GLY B C 1
ATOM 4561 O O . GLY B 1 248 ? 4.211 8.242 -2.365 1 88.69 248 GLY B O 1
ATOM 4562 N N . SER B 1 249 ? 2.961 9.148 -0.752 1 85.94 249 SER B N 1
ATOM 4563 C CA . SER B 1 249 ? 2.541 7.867 -0.201 1 85.94 249 SER B CA 1
ATOM 4564 C C . SER B 1 249 ? 1.747 7.059 -1.223 1 85.94 249 SER B C 1
ATOM 4566 O O . SER B 1 249 ? 1.956 5.852 -1.365 1 85.94 249 SER B O 1
ATOM 4568 N N . ALA B 1 250 ? 0.892 7.719 -1.931 1 82.56 250 ALA B N 1
ATOM 4569 C CA . ALA B 1 250 ? 0.063 7.047 -2.926 1 82.56 250 ALA B CA 1
ATOM 4570 C C . ALA B 1 250 ? 0.914 6.5 -4.07 1 82.56 250 ALA B C 1
ATOM 4572 O O . ALA B 1 250 ? 0.713 5.371 -4.52 1 82.56 250 ALA B O 1
ATOM 4573 N N . ILE B 1 251 ? 1.831 7.305 -4.496 1 86.69 251 ILE B N 1
ATOM 4574 C CA . ILE B 1 251 ? 2.715 6.895 -5.578 1 86.69 251 ILE B CA 1
ATOM 4575 C C . ILE B 1 251 ? 3.539 5.684 -5.145 1 86.69 251 ILE B C 1
ATOM 4577 O O . ILE B 1 251 ? 3.666 4.711 -5.891 1 86.69 251 ILE B O 1
ATOM 4581 N N . ILE B 1 252 ? 4.023 5.75 -3.955 1 91.31 252 ILE B N 1
ATOM 4582 C CA . ILE B 1 252 ? 4.871 4.68 -3.439 1 91.31 252 ILE B CA 1
ATOM 4583 C C . ILE B 1 252 ? 4.066 3.387 -3.336 1 91.31 252 ILE B C 1
ATOM 4585 O O . ILE B 1 252 ? 4.527 2.326 -3.762 1 91.31 252 ILE B O 1
ATOM 4589 N N . VAL B 1 253 ? 2.895 3.5 -2.836 1 85.81 253 VAL B N 1
ATOM 4590 C CA . VAL B 1 253 ? 2.066 2.314 -2.641 1 85.81 253 VAL B CA 1
ATOM 4591 C C . VAL B 1 253 ? 1.702 1.709 -3.994 1 85.81 253 VAL B C 1
ATOM 4593 O O . VAL B 1 253 ? 1.89 0.51 -4.215 1 85.81 253 VAL B O 1
ATOM 4596 N N . LEU B 1 254 ? 1.275 2.508 -4.883 1 83.06 254 LEU B N 1
ATOM 4597 C CA . LEU B 1 254 ? 0.844 2.029 -6.191 1 83.06 254 LEU B CA 1
ATOM 4598 C C . LEU B 1 254 ? 2.016 1.431 -6.965 1 83.06 254 LEU B C 1
ATOM 4600 O O . LEU B 1 254 ? 1.893 0.351 -7.547 1 83.06 254 LEU B O 1
ATOM 4604 N N . THR B 1 255 ? 3.092 2.096 -6.945 1 87.69 255 THR B N 1
ATOM 4605 C CA . THR B 1 255 ? 4.238 1.629 -7.719 1 87.69 255 THR B CA 1
ATOM 4606 C C . THR B 1 255 ? 4.848 0.381 -7.086 1 87.69 255 THR B C 1
ATOM 4608 O O . THR B 1 255 ? 5.367 -0.487 -7.789 1 87.69 255 THR B O 1
ATOM 4611 N N . SER B 1 256 ? 4.816 0.306 -5.75 1 88.44 256 SER B N 1
ATOM 4612 C CA . SER B 1 256 ? 5.344 -0.88 -5.078 1 88.44 256 SER B CA 1
ATOM 4613 C C . SER B 1 256 ? 4.5 -2.111 -5.391 1 88.44 256 SER B C 1
ATOM 4615 O O . SER B 1 256 ? 5.035 -3.197 -5.617 1 88.44 256 SER B O 1
ATOM 4617 N N . VAL B 1 257 ? 3.252 -1.92 -5.438 1 80.56 257 VAL B N 1
ATOM 4618 C CA . VAL B 1 257 ? 2.35 -3.023 -5.742 1 80.56 257 VAL B CA 1
ATOM 4619 C C . VAL B 1 257 ? 2.543 -3.465 -7.191 1 80.56 257 VAL B C 1
ATOM 4621 O O . VAL B 1 257 ? 2.629 -4.664 -7.477 1 80.56 257 VAL B O 1
ATOM 4624 N N . LEU B 1 258 ? 2.676 -2.541 -8.039 1 80.31 258 LEU B N 1
ATOM 4625 C CA . LEU B 1 258 ? 2.848 -2.838 -9.461 1 80.31 258 LEU B CA 1
ATOM 4626 C C . LEU B 1 258 ? 4.195 -3.5 -9.719 1 80.31 258 LEU B C 1
ATOM 4628 O O . LEU B 1 258 ? 4.336 -4.293 -10.648 1 80.31 258 LEU B O 1
ATOM 4632 N N . ALA B 1 259 ? 5.109 -3.119 -8.883 1 84.31 259 ALA B N 1
ATOM 4633 C CA . ALA B 1 259 ? 6.457 -3.668 -9.039 1 84.31 259 ALA B CA 1
ATOM 4634 C C . ALA B 1 259 ? 6.527 -5.102 -8.531 1 84.31 259 ALA B C 1
ATOM 4636 O O . ALA B 1 259 ? 7.527 -5.793 -8.727 1 84.31 259 ALA B O 1
ATOM 4637 N N . GLY B 1 260 ? 5.465 -5.586 -7.895 1 79.31 260 GLY B N 1
ATOM 4638 C CA . GLY B 1 260 ? 5.465 -6.938 -7.355 1 79.31 260 GLY B CA 1
ATOM 4639 C C . GLY B 1 260 ? 6.238 -7.066 -6.059 1 79.31 260 GLY B C 1
ATOM 4640 O O . GLY B 1 260 ? 6.949 -8.055 -5.848 1 79.31 260 GLY B O 1
ATOM 4641 N N . SER B 1 261 ? 6.168 -6.086 -5.25 1 83.94 261 SER B N 1
ATOM 4642 C CA . SER B 1 261 ? 6.906 -6.07 -3.99 1 83.94 261 SER B CA 1
ATOM 4643 C C . SER B 1 261 ? 6.461 -7.203 -3.074 1 83.94 261 SER B C 1
ATOM 4645 O O . SER B 1 261 ? 7.262 -7.738 -2.303 1 83.94 261 SER B O 1
ATOM 4647 N N . PHE B 1 262 ? 5.234 -7.613 -3.23 1 77.75 262 PHE B N 1
ATOM 4648 C CA . PHE B 1 262 ? 4.688 -8.539 -2.244 1 77.75 262 PHE B CA 1
ATOM 4649 C C . PHE B 1 262 ? 4.438 -9.906 -2.865 1 77.75 262 PHE B C 1
ATOM 4651 O O . PHE B 1 262 ? 4.102 -10.859 -2.162 1 77.75 262 PHE B O 1
ATOM 4658 N N . TYR B 1 263 ? 4.523 -9.938 -4.152 1 68.5 263 TYR B N 1
ATOM 4659 C CA . TYR B 1 263 ? 4.223 -11.195 -4.828 1 68.5 263 TYR B CA 1
ATOM 4660 C C . TYR B 1 263 ? 5.129 -11.391 -6.039 1 68.5 263 TYR B C 1
ATOM 4662 O O . TYR B 1 263 ? 5.746 -10.438 -6.523 1 68.5 263 TYR B O 1
ATOM 4670 N N . SER B 1 264 ? 5.328 -12.711 -6.309 1 57.44 264 SER B N 1
ATOM 4671 C CA . SER B 1 264 ? 6.141 -13.016 -7.484 1 57.44 264 SER B CA 1
ATOM 4672 C C . SER B 1 264 ? 5.34 -12.836 -8.773 1 57.44 264 SER B C 1
ATOM 4674 O O . SER B 1 264 ? 4.219 -13.328 -8.891 1 57.44 264 SER B O 1
ATOM 4676 N N . LEU B 1 265 ? 5.359 -11.625 -9.32 1 50 265 LEU B N 1
ATOM 4677 C CA . LEU B 1 265 ? 4.691 -11.461 -10.609 1 50 265 LEU B CA 1
ATOM 4678 C C . LEU B 1 265 ? 5.273 -12.406 -11.648 1 50 265 LEU B C 1
ATOM 4680 O O . LEU B 1 265 ? 6.492 -12.477 -11.82 1 50 265 LEU B O 1
ATOM 4684 N N . SER B 1 266 ? 4.652 -13.539 -11.766 1 44.03 266 SER B N 1
ATOM 4685 C CA . SER B 1 266 ? 5.121 -14.383 -12.867 1 44.03 266 SER B CA 1
ATOM 4686 C C . SER B 1 266 ? 5.367 -13.562 -14.125 1 44.03 266 SER B C 1
ATOM 4688 O O . SER B 1 266 ? 4.762 -12.5 -14.312 1 44.03 266 SER B O 1
ATOM 4690 N N . LYS B 1 267 ? 6.469 -13.812 -14.75 1 41.88 267 LYS B N 1
ATOM 4691 C CA . LYS B 1 267 ? 6.992 -13.281 -16 1 41.88 267 LYS B CA 1
ATOM 4692 C C . LYS B 1 267 ? 5.859 -12.891 -16.953 1 41.88 267 LYS B C 1
ATOM 4694 O O . LYS B 1 267 ? 6.059 -12.094 -17.875 1 41.88 267 LYS B O 1
ATOM 4699 N N . GLU B 1 268 ? 4.715 -13.508 -16.797 1 40.22 268 GLU B N 1
ATOM 4700 C CA . GLU B 1 268 ? 3.805 -13.516 -17.938 1 40.22 268 GLU B CA 1
ATOM 4701 C C . GLU B 1 268 ? 3.203 -12.133 -18.172 1 40.22 268 GLU B C 1
ATOM 4703 O O . GLU B 1 268 ? 2.506 -11.914 -19.156 1 40.22 268 GLU B O 1
ATOM 4708 N N . ALA B 1 269 ? 3.168 -11.289 -17.203 1 45.28 269 ALA B N 1
ATOM 4709 C CA . ALA B 1 269 ? 2.391 -10.102 -17.547 1 45.28 269 ALA B CA 1
ATOM 4710 C C . ALA B 1 269 ? 3.186 -9.164 -18.453 1 45.28 269 ALA B C 1
ATOM 4712 O O . ALA B 1 269 ? 4.039 -8.414 -17.984 1 45.28 269 ALA B O 1
ATOM 4713 N N . THR B 1 270 ? 3.449 -9.438 -19.656 1 41.66 270 THR B N 1
ATOM 4714 C CA . THR B 1 270 ? 4.164 -8.867 -20.781 1 41.66 270 THR B CA 1
ATOM 4715 C C . THR B 1 270 ? 4.008 -7.348 -20.812 1 41.66 270 THR B C 1
ATOM 4717 O O . THR B 1 270 ? 4.965 -6.625 -21.109 1 41.66 270 THR B O 1
ATOM 4720 N N . LEU B 1 271 ? 2.861 -7.004 -21.125 1 44.94 271 LEU B N 1
ATOM 4721 C CA . LEU B 1 271 ? 2.742 -5.629 -21.609 1 44.94 271 LEU B CA 1
ATOM 4722 C C . LEU B 1 271 ? 3.357 -4.656 -20.609 1 44.94 271 LEU B C 1
ATOM 4724 O O . LEU B 1 271 ? 3.963 -3.654 -21 1 44.94 271 LEU B O 1
ATOM 4728 N N . PHE B 1 272 ? 3.246 -5.098 -19.312 1 55.06 272 PHE B N 1
ATOM 4729 C CA . PHE B 1 272 ? 3.631 -4.098 -18.328 1 55.06 272 PHE B CA 1
ATOM 4730 C C . PHE B 1 272 ? 5.102 -4.242 -17.953 1 55.06 272 PHE B C 1
ATOM 4732 O O . PHE B 1 272 ? 5.605 -3.514 -17.094 1 55.06 272 PHE B O 1
ATOM 4739 N N . ASP B 1 273 ? 5.582 -5.012 -18.688 1 56.25 273 ASP B N 1
ATOM 4740 C CA . ASP B 1 273 ? 6.977 -5.23 -18.328 1 56.25 273 ASP B CA 1
ATOM 4741 C C . ASP B 1 273 ? 7.816 -3.982 -18.609 1 56.25 273 ASP B C 1
ATOM 4743 O O . ASP B 1 273 ? 8.617 -3.568 -17.766 1 56.25 273 ASP B O 1
ATOM 4747 N N . LYS B 1 274 ? 7.48 -3.498 -19.828 1 58.34 274 LYS B N 1
ATOM 4748 C CA . LYS B 1 274 ? 8.273 -2.316 -20.141 1 58.34 274 LYS B CA 1
ATOM 4749 C C . LYS B 1 274 ? 7.914 -1.152 -19.219 1 58.34 274 LYS B C 1
ATOM 4751 O O . LYS B 1 274 ? 8.789 -0.4 -18.797 1 58.34 274 LYS B O 1
ATOM 4756 N N . LEU B 1 275 ? 6.66 -1.056 -18.906 1 64.88 275 LEU B N 1
ATOM 4757 C CA . LEU B 1 275 ? 6.227 0.042 -18.062 1 64.88 275 LEU B CA 1
ATOM 4758 C C . LEU B 1 275 ? 6.719 -0.158 -16.625 1 64.88 275 LEU B C 1
ATOM 4760 O O . LEU B 1 275 ? 7.086 0.806 -15.953 1 64.88 275 LEU B O 1
ATOM 4764 N N . LEU B 1 276 ? 6.848 -1.358 -16.484 1 69.12 276 LEU B N 1
ATOM 4765 C CA . LEU B 1 276 ? 7.238 -1.644 -15.117 1 69.12 276 LEU B CA 1
ATOM 4766 C C . LEU B 1 276 ? 8.734 -1.419 -14.922 1 69.12 276 LEU B C 1
ATOM 4768 O O . LEU B 1 276 ? 9.188 -1.139 -13.805 1 69.12 276 LEU B O 1
ATOM 4772 N N . HIS B 1 277 ? 9.406 -1.352 -16.078 1 68.69 277 HIS B N 1
ATOM 4773 C CA . HIS B 1 277 ? 10.844 -1.179 -15.945 1 68.69 277 HIS B CA 1
ATOM 4774 C C . HIS B 1 277 ? 11.211 0.29 -15.758 1 68.69 277 HIS B C 1
ATOM 4776 O O . HIS B 1 277 ? 12.375 0.619 -15.508 1 68.69 277 HIS B O 1
ATOM 4782 N N . ILE B 1 278 ? 10.242 1.003 -15.742 1 80.69 278 ILE B N 1
ATOM 4783 C CA . ILE B 1 278 ? 10.453 2.406 -15.398 1 80.69 278 ILE B CA 1
ATOM 4784 C C . ILE B 1 278 ? 10.445 2.576 -13.883 1 80.69 278 ILE B C 1
ATOM 4786 O O . ILE B 1 278 ? 11.039 3.52 -13.359 1 80.69 278 ILE B O 1
ATOM 4790 N N . LEU B 1 279 ? 9.883 1.619 -13.273 1 88.06 279 LEU B N 1
ATOM 4791 C CA . LEU B 1 279 ? 9.773 1.691 -11.82 1 88.06 279 LEU B CA 1
ATOM 4792 C C . LEU B 1 279 ? 11.039 1.164 -11.148 1 88.06 279 LEU B C 1
ATOM 4794 O O . LEU B 1 279 ? 11.398 0.001 -11.336 1 88.06 279 LEU B O 1
ATOM 4798 N N . PRO B 1 280 ? 11.672 2.061 -10.445 1 93.69 280 PRO B N 1
ATOM 4799 C CA . PRO B 1 280 ? 12.883 1.603 -9.766 1 93.69 280 PRO B CA 1
ATOM 4800 C C . PRO B 1 280 ? 12.625 0.444 -8.805 1 93.69 280 PRO B C 1
ATOM 4802 O O . PRO B 1 280 ? 13.508 -0.381 -8.57 1 93.69 280 PRO B O 1
ATOM 4805 N N . GLN B 1 281 ? 11.43 0.358 -8.297 1 93.31 281 GLN B N 1
ATOM 4806 C CA . GLN B 1 281 ? 11.07 -0.724 -7.387 1 93.31 281 GLN B CA 1
ATOM 4807 C C . GLN B 1 281 ? 11.148 -2.078 -8.086 1 93.31 281 GLN B C 1
ATOM 4809 O O . GLN B 1 281 ? 11.609 -3.061 -7.5 1 93.31 281 GLN B O 1
ATOM 4814 N N . LYS B 1 282 ? 10.664 -2.084 -9.32 1 89.56 282 LYS B N 1
ATOM 4815 C CA . LYS B 1 282 ? 10.711 -3.332 -10.078 1 89.56 282 LYS B CA 1
ATOM 4816 C C . LYS B 1 282 ? 12.156 -3.766 -10.336 1 89.56 282 LYS B C 1
ATOM 4818 O O . LYS B 1 282 ? 12.492 -4.938 -10.172 1 89.56 282 LYS B O 1
ATOM 4823 N N . ASP B 1 283 ? 12.945 -2.861 -10.758 1 91.31 283 ASP B N 1
ATOM 4824 C CA . ASP B 1 283 ? 14.352 -3.148 -11.016 1 91.31 283 ASP B CA 1
ATOM 4825 C C . ASP B 1 283 ? 15.062 -3.604 -9.742 1 91.31 283 ASP B C 1
ATOM 4827 O O . ASP B 1 283 ? 15.93 -4.48 -9.789 1 91.31 283 ASP B O 1
ATOM 4831 N N . PHE B 1 284 ? 14.766 -3.027 -8.688 1 94.5 284 PHE B N 1
ATOM 4832 C CA . PHE B 1 284 ? 15.344 -3.426 -7.41 1 94.5 284 PHE B CA 1
ATOM 4833 C C . PHE B 1 284 ? 14.953 -4.855 -7.059 1 94.5 284 PHE B C 1
ATOM 4835 O O . PHE B 1 284 ? 15.797 -5.66 -6.668 1 94.5 284 PHE B O 1
ATOM 4842 N N . ILE B 1 285 ? 13.688 -5.191 -7.227 1 90.5 285 ILE B N 1
ATOM 4843 C CA . ILE B 1 285 ? 13.195 -6.527 -6.902 1 90.5 285 ILE B CA 1
ATOM 4844 C C . ILE B 1 285 ? 13.844 -7.559 -7.82 1 90.5 285 ILE B C 1
ATOM 4846 O O . ILE B 1 285 ? 14.234 -8.641 -7.371 1 90.5 285 ILE B O 1
ATOM 4850 N N . ASN B 1 286 ? 13.898 -7.195 -9.086 1 86.94 286 ASN B N 1
ATOM 4851 C CA . ASN B 1 286 ? 14.547 -8.102 -10.023 1 86.94 286 ASN B CA 1
ATOM 4852 C C . ASN B 1 286 ? 15.992 -8.375 -9.625 1 86.94 286 ASN B C 1
ATOM 4854 O O . ASN B 1 286 ? 16.469 -9.508 -9.719 1 86.94 286 ASN B O 1
ATOM 4858 N N . PHE B 1 287 ? 16.656 -7.371 -9.227 1 92.44 287 PHE B N 1
ATOM 4859 C CA . PHE B 1 287 ? 18.047 -7.516 -8.828 1 92.44 287 PHE B CA 1
ATOM 4860 C C . PHE B 1 287 ? 18.172 -8.422 -7.609 1 92.44 287 PHE B C 1
ATOM 4862 O O . PHE B 1 287 ? 19.016 -9.32 -7.582 1 92.44 287 PHE B O 1
ATOM 4869 N N . ILE B 1 288 ? 17.375 -8.141 -6.578 1 93.5 288 ILE B N 1
ATOM 4870 C CA . ILE B 1 288 ? 17.5 -8.914 -5.352 1 93.5 288 ILE B CA 1
ATOM 4871 C C . ILE B 1 288 ? 17.094 -10.367 -5.613 1 93.5 288 ILE B C 1
ATOM 4873 O O . ILE B 1 288 ? 17.672 -11.289 -5.031 1 93.5 288 ILE B O 1
ATOM 4877 N N . ASN B 1 289 ? 16.109 -10.562 -6.469 1 87.19 289 ASN B N 1
ATOM 4878 C CA . ASN B 1 289 ? 15.742 -11.922 -6.848 1 87.19 289 ASN B CA 1
ATOM 4879 C C . ASN B 1 289 ? 16.906 -12.641 -7.531 1 87.19 289 ASN B C 1
ATOM 4881 O O . ASN B 1 289 ? 17.188 -13.797 -7.223 1 87.19 289 ASN B O 1
ATOM 4885 N N . ALA B 1 290 ? 17.484 -11.961 -8.453 1 87.5 290 ALA B N 1
ATOM 4886 C CA . ALA B 1 290 ? 18.625 -12.531 -9.172 1 87.5 290 ALA B CA 1
ATOM 4887 C C . ALA B 1 290 ? 19.797 -12.789 -8.227 1 87.5 290 ALA B C 1
ATOM 4889 O O . ALA B 1 290 ? 20.516 -13.789 -8.359 1 87.5 290 ALA B O 1
ATOM 4890 N N . LEU B 1 291 ? 20.016 -11.852 -7.332 1 91.06 291 LEU B N 1
ATOM 4891 C CA . LEU B 1 291 ? 21.094 -11.984 -6.352 1 91.06 291 LEU B CA 1
ATOM 4892 C C . LEU B 1 291 ? 20.875 -13.211 -5.465 1 91.06 291 LEU B C 1
ATOM 4894 O O . LEU B 1 291 ? 21.812 -13.961 -5.191 1 91.06 291 LEU B O 1
ATOM 4898 N N . GLU B 1 292 ? 19.641 -13.414 -5.059 1 89.56 292 GLU B N 1
ATOM 4899 C CA . GLU B 1 292 ? 19.328 -14.516 -4.148 1 89.56 292 GLU B CA 1
ATOM 4900 C C . GLU B 1 292 ? 19.391 -15.859 -4.871 1 89.56 292 GLU B C 1
ATOM 4902 O O . GLU B 1 292 ? 19.781 -16.875 -4.289 1 89.56 292 GLU B O 1
ATOM 4907 N N . THR B 1 293 ? 18.969 -15.898 -6.094 1 83.12 293 THR B N 1
ATOM 4908 C CA . THR B 1 293 ? 18.953 -17.141 -6.867 1 83.12 293 THR B CA 1
ATOM 4909 C C . THR B 1 293 ? 20.328 -17.406 -7.48 1 83.12 293 THR B C 1
ATOM 4911 O O . THR B 1 293 ? 20.562 -18.5 -8.016 1 83.12 293 THR B O 1
ATOM 4914 N N . GLY B 1 294 ? 21.141 -16.5 -7.395 1 83.88 294 GLY B N 1
ATOM 4915 C CA . GLY B 1 294 ? 22.469 -16.672 -7.941 1 83.88 294 GLY B CA 1
ATOM 4916 C C . GLY B 1 294 ? 22.531 -16.484 -9.445 1 83.88 294 GLY B C 1
ATOM 4917 O O . GLY B 1 294 ? 23.422 -17.016 -10.109 1 83.88 294 GLY B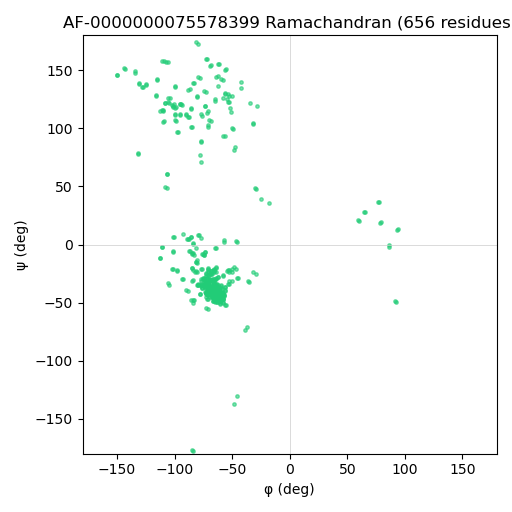 O 1
ATOM 4918 N N . ASN B 1 295 ? 21.578 -15.859 -10.016 1 84.44 295 ASN B N 1
ATOM 4919 C CA . ASN B 1 295 ? 21.5 -15.625 -11.453 1 84.44 295 ASN B CA 1
ATOM 4920 C C . ASN B 1 295 ? 21.75 -14.164 -11.805 1 84.44 295 ASN B C 1
ATOM 4922 O O . ASN B 1 295 ? 21.016 -13.57 -12.594 1 84.44 295 ASN B O 1
ATOM 4926 N N . LEU B 1 296 ? 22.812 -13.688 -11.25 1 86.69 296 LEU B N 1
ATOM 4927 C CA . LEU B 1 296 ? 23.141 -12.297 -11.531 1 86.69 296 LEU B CA 1
ATOM 4928 C C . LEU B 1 296 ? 23.625 -12.133 -12.969 1 86.69 296 LEU B C 1
ATOM 4930 O O . LEU B 1 296 ? 24.578 -12.805 -13.383 1 86.69 296 LEU B O 1
ATOM 4934 N N . THR B 1 297 ? 22.922 -11.438 -13.812 1 84.38 297 THR B N 1
ATOM 4935 C CA . THR B 1 297 ? 23.281 -11.102 -15.188 1 84.38 297 THR B CA 1
ATOM 4936 C C . THR B 1 297 ? 23.656 -9.625 -15.305 1 84.38 297 THR B C 1
ATOM 4938 O O . THR B 1 297 ? 23.344 -8.836 -14.414 1 84.38 297 THR B O 1
ATOM 4941 N N . PRO B 1 298 ? 24.406 -9.328 -16.312 1 86.38 298 PRO B N 1
ATOM 4942 C CA . PRO B 1 298 ? 24.703 -7.914 -16.516 1 86.38 298 PRO B CA 1
ATOM 4943 C C . PRO B 1 298 ? 23.438 -7.047 -16.578 1 86.38 298 PRO B C 1
ATOM 4945 O O . PRO B 1 298 ? 23.453 -5.902 -16.125 1 86.38 298 PRO B O 1
ATOM 4948 N N . SER B 1 299 ? 22.469 -7.582 -17.094 1 83.88 299 SER B N 1
ATOM 4949 C CA . SER B 1 299 ? 21.219 -6.84 -17.188 1 83.88 299 SER B CA 1
ATOM 4950 C C . SER B 1 299 ? 20.688 -6.492 -15.797 1 83.88 299 SER B C 1
ATOM 4952 O O . SER B 1 299 ? 20.234 -5.371 -15.562 1 83.88 299 SER B O 1
ATOM 4954 N N . THR B 1 300 ? 20.75 -7.414 -14.898 1 86.94 300 THR B N 1
ATOM 4955 C CA . THR B 1 300 ? 20.25 -7.172 -13.555 1 86.94 300 THR B CA 1
ATOM 4956 C C . THR B 1 300 ? 21.156 -6.199 -12.805 1 86.94 300 THR B C 1
ATOM 4958 O O . THR B 1 300 ? 20.688 -5.406 -11.984 1 86.94 300 THR B O 1
ATOM 4961 N N . GLN B 1 301 ? 22.391 -6.254 -13.078 1 90.69 301 GLN B N 1
ATOM 4962 C CA . GLN B 1 301 ? 23.312 -5.316 -12.453 1 90.69 301 GLN B CA 1
ATOM 4963 C C . GLN B 1 301 ? 23.047 -3.887 -12.914 1 90.69 301 GLN B C 1
ATOM 4965 O O . GLN B 1 301 ? 23.109 -2.949 -12.109 1 90.69 301 GLN B O 1
ATOM 4970 N N . ILE B 1 302 ? 22.766 -3.816 -14.148 1 90.25 302 ILE B N 1
ATOM 4971 C CA . ILE B 1 302 ? 22.453 -2.502 -14.695 1 90.25 302 ILE B CA 1
ATOM 4972 C C . ILE B 1 302 ? 21.156 -1.977 -14.078 1 90.25 302 ILE B C 1
ATOM 4974 O O . ILE B 1 302 ? 21 -0.77 -13.883 1 90.25 302 ILE B O 1
ATOM 4978 N N . GLN B 1 303 ? 20.312 -2.877 -13.773 1 90.88 303 GLN B N 1
ATOM 4979 C CA . GLN B 1 303 ? 19.047 -2.477 -13.141 1 90.88 303 GLN B CA 1
ATOM 4980 C C . GLN B 1 303 ? 19.297 -1.833 -11.781 1 90.88 303 GLN B C 1
ATOM 4982 O O . GLN B 1 303 ? 18.641 -0.856 -11.414 1 90.88 303 GLN B O 1
ATOM 4987 N N . LEU B 1 304 ? 20.234 -2.334 -11.039 1 93.56 304 LEU B N 1
ATOM 4988 C CA . LEU B 1 304 ? 20.562 -1.731 -9.758 1 93.56 304 LEU B CA 1
ATOM 4989 C C . LEU B 1 304 ? 21.203 -0.364 -9.953 1 93.56 304 LEU B C 1
ATOM 4991 O O . LEU B 1 304 ? 20.938 0.566 -9.188 1 93.56 304 LEU B O 1
ATOM 4995 N N . ILE B 1 305 ? 22.016 -0.32 -10.945 1 94.94 305 ILE B N 1
ATOM 4996 C CA . ILE B 1 305 ? 22.672 0.952 -11.25 1 94.94 305 ILE B CA 1
ATOM 4997 C C . ILE B 1 305 ? 21.609 1.992 -11.609 1 94.94 305 ILE B C 1
ATOM 4999 O O . ILE B 1 305 ? 21.719 3.16 -11.234 1 94.94 305 ILE B O 1
ATOM 5003 N N . TYR B 1 306 ? 20.625 1.577 -12.312 1 93.75 306 TYR B N 1
ATOM 5004 C CA . TYR B 1 306 ? 19.516 2.465 -12.664 1 93.75 306 TYR B CA 1
ATOM 5005 C C . TYR B 1 306 ? 18.844 3.01 -11.406 1 93.75 306 TYR B C 1
ATOM 5007 O O . TYR B 1 306 ? 18.531 4.199 -11.336 1 93.75 306 TYR B O 1
ATOM 5015 N N . VAL B 1 307 ? 18.625 2.191 -10.43 1 95.81 307 VAL B N 1
ATOM 5016 C CA . VAL B 1 307 ? 17.953 2.598 -9.195 1 95.81 307 VAL B CA 1
ATOM 5017 C C . VAL B 1 307 ? 18.781 3.666 -8.484 1 95.81 307 VAL B C 1
ATOM 5019 O O . VAL B 1 307 ? 18.25 4.695 -8.062 1 95.81 307 VAL B O 1
ATOM 5022 N N . VAL B 1 308 ? 20.094 3.439 -8.438 1 96.81 308 VAL B N 1
ATOM 5023 C CA . VAL B 1 308 ? 20.984 4.379 -7.777 1 96.81 308 VAL B CA 1
ATOM 5024 C C . VAL B 1 308 ? 21.062 5.672 -8.586 1 96.81 308 VAL B C 1
ATOM 5026 O O . VAL B 1 308 ? 21.016 6.77 -8.023 1 96.81 308 VAL B O 1
ATOM 5029 N N . ALA B 1 309 ? 21.141 5.52 -9.883 1 96.44 309 ALA B N 1
ATOM 5030 C CA . ALA B 1 309 ? 21.219 6.688 -10.758 1 96.44 309 ALA B CA 1
ATOM 5031 C C . ALA B 1 309 ? 19.953 7.539 -10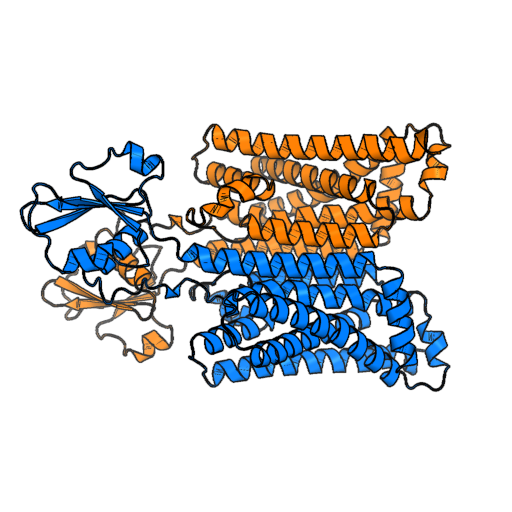.641 1 96.44 309 ALA B C 1
ATOM 5033 O O . ALA B 1 309 ? 20.016 8.766 -10.602 1 96.44 309 ALA B O 1
ATOM 5034 N N . LEU B 1 310 ? 18.844 6.883 -10.586 1 96.19 310 LEU B N 1
ATOM 5035 C CA . LEU B 1 310 ? 17.578 7.59 -10.461 1 96.19 310 LEU B CA 1
ATOM 5036 C C . LEU B 1 310 ? 17.5 8.3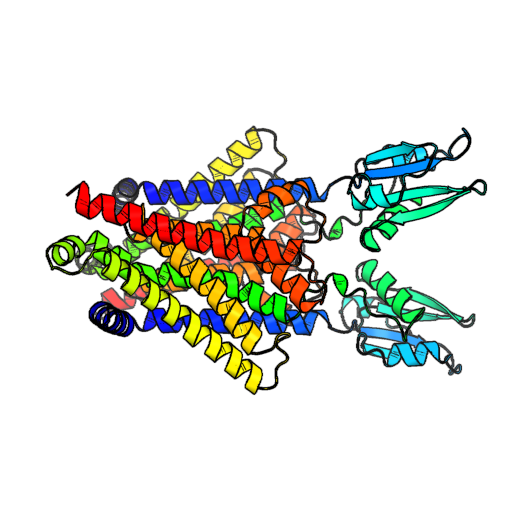36 -9.141 1 96.19 310 LEU B C 1
ATOM 5038 O O . LEU B 1 310 ? 17 9.469 -9.086 1 96.19 310 LEU B O 1
ATOM 5042 N N . ALA B 1 311 ? 17.953 7.699 -8.086 1 97 311 ALA B N 1
ATOM 5043 C CA . ALA B 1 311 ? 17.984 8.352 -6.777 1 97 311 ALA B CA 1
ATOM 5044 C C . ALA B 1 311 ? 18.844 9.617 -6.816 1 97 311 ALA B C 1
ATOM 5046 O O . ALA B 1 311 ? 18.438 10.656 -6.289 1 97 311 ALA B O 1
ATOM 5047 N N . LEU B 1 312 ? 19.953 9.547 -7.48 1 96.06 312 LEU B N 1
ATOM 5048 C CA . LEU B 1 312 ? 20.859 10.695 -7.578 1 96.06 312 LEU B CA 1
ATOM 5049 C C . LEU B 1 312 ? 20.234 11.797 -8.43 1 96.06 312 LEU B C 1
ATOM 5051 O O . LEU B 1 312 ? 20.406 12.984 -8.125 1 96.06 312 LEU B O 1
ATOM 5055 N N . VAL B 1 313 ? 19.578 11.438 -9.438 1 96.19 313 VAL B N 1
ATOM 5056 C CA . VAL B 1 313 ? 18.906 12.422 -10.281 1 96.19 313 VAL B CA 1
ATOM 5057 C C . VAL B 1 313 ? 17.828 13.141 -9.477 1 96.19 313 VAL B C 1
ATOM 5059 O O . VAL B 1 313 ? 17.703 14.359 -9.547 1 96.19 313 VAL B O 1
ATOM 5062 N N . PHE B 1 314 ? 17.016 12.336 -8.711 1 96.12 314 PHE B N 1
ATOM 5063 C CA . PHE B 1 314 ? 15.992 12.938 -7.867 1 96.12 314 PHE B CA 1
ATOM 5064 C C . PHE B 1 314 ? 16.609 13.93 -6.891 1 96.12 314 PHE B C 1
ATOM 5066 O O . PHE B 1 314 ? 16.078 15.023 -6.684 1 96.12 314 PHE B O 1
ATOM 5073 N N . LEU B 1 315 ? 17.703 13.516 -6.336 1 94.19 315 LEU B N 1
ATOM 5074 C CA . LEU B 1 315 ? 18.375 14.375 -5.363 1 94.19 315 LEU B CA 1
ATOM 5075 C C . LEU B 1 315 ? 18.891 15.648 -6.023 1 94.19 315 LEU B C 1
ATOM 5077 O O . LEU B 1 315 ? 18.75 16.734 -5.469 1 94.19 315 LEU B O 1
ATOM 5081 N N . ALA B 1 316 ? 19.438 15.516 -7.191 1 93.69 316 ALA B N 1
ATOM 5082 C CA . ALA B 1 316 ? 19.969 16.672 -7.926 1 93.69 316 ALA B CA 1
ATOM 5083 C C . ALA B 1 316 ? 18.844 17.641 -8.289 1 93.69 316 ALA B C 1
ATOM 5085 O O . ALA B 1 316 ? 18.984 18.859 -8.117 1 93.69 316 ALA B O 1
ATOM 5086 N N . ILE B 1 317 ? 17.781 17.141 -8.703 1 93.94 317 ILE B N 1
ATOM 5087 C CA . ILE B 1 317 ? 16.656 17.984 -9.07 1 93.94 317 ILE B CA 1
ATOM 5088 C C . ILE B 1 317 ? 16.125 18.688 -7.828 1 93.94 317 ILE B C 1
ATOM 5090 O O . ILE B 1 317 ? 15.766 19.875 -7.887 1 93.94 317 ILE B O 1
ATOM 5094 N N . ALA B 1 318 ? 16.016 17.906 -6.781 1 91.44 318 ALA B N 1
ATOM 5095 C CA . ALA B 1 318 ? 15.539 18.5 -5.531 1 91.44 318 ALA B CA 1
ATOM 5096 C C . ALA B 1 318 ? 16.406 19.672 -5.109 1 91.44 318 ALA B C 1
ATOM 5098 O O . ALA B 1 318 ? 15.891 20.719 -4.723 1 91.44 318 ALA B O 1
ATOM 5099 N N . ILE B 1 319 ? 17.688 19.578 -5.277 1 87.56 319 ILE B N 1
ATOM 5100 C CA . ILE B 1 319 ? 18.625 20.609 -4.871 1 87.56 319 ILE B CA 1
ATOM 5101 C C . ILE B 1 319 ? 18.5 21.812 -5.801 1 87.56 319 ILE B C 1
ATOM 5103 O O . ILE B 1 319 ? 18.391 22.953 -5.336 1 87.56 319 ILE B O 1
ATOM 5107 N N . VAL B 1 320 ? 18.469 21.578 -7.082 1 88.56 320 VAL B N 1
ATOM 5108 C CA . VAL B 1 320 ? 18.422 22.641 -8.07 1 88.56 320 VAL B CA 1
ATOM 5109 C C . VAL B 1 320 ? 17.078 23.391 -7.957 1 88.56 320 VAL B C 1
ATOM 5111 O O . VAL B 1 320 ? 17.047 24.609 -7.98 1 88.56 320 VAL B O 1
ATOM 5114 N N . LYS B 1 321 ? 16.078 22.641 -7.82 1 88.31 321 LYS B N 1
ATOM 5115 C CA . LYS B 1 321 ? 14.75 23.25 -7.734 1 88.31 321 LYS B CA 1
ATOM 5116 C C . LYS B 1 321 ? 14.602 24.078 -6.465 1 88.31 321 LYS B C 1
ATOM 5118 O O . LYS B 1 321 ? 14.047 25.172 -6.5 1 88.31 321 LYS B O 1
ATOM 5123 N N . THR B 1 322 ? 15 23.562 -5.395 1 82.88 322 THR B N 1
ATOM 5124 C CA . THR B 1 322 ? 14.906 24.297 -4.133 1 82.88 322 THR B CA 1
ATOM 5125 C C . THR B 1 322 ? 15.789 25.531 -4.152 1 82.88 322 THR B C 1
ATOM 5127 O O . THR B 1 322 ? 15.398 26.594 -3.631 1 82.88 322 THR B O 1
ATOM 5130 N N . GLN B 1 323 ? 16.906 25.422 -4.762 1 81.44 323 GLN B N 1
ATOM 5131 C CA . GLN B 1 323 ? 17.797 26.578 -4.895 1 81.44 323 GLN B CA 1
ATOM 5132 C C . GLN B 1 323 ? 17.156 27.672 -5.758 1 81.44 323 GLN B C 1
ATOM 5134 O O . GLN B 1 323 ? 17.266 28.859 -5.449 1 81.44 323 GLN B O 1
ATOM 5139 N N . ASN B 1 324 ? 16.578 27.234 -6.762 1 82.38 324 ASN B N 1
ATOM 5140 C CA . ASN B 1 324 ? 15.922 28.188 -7.652 1 82.38 324 ASN B CA 1
ATOM 5141 C C . ASN B 1 324 ? 14.766 28.906 -6.961 1 82.38 324 ASN B C 1
ATOM 5143 O O . ASN B 1 324 ? 14.492 30.078 -7.238 1 82.38 324 ASN B O 1
ATOM 5147 N N . ASP B 1 325 ? 14.094 28.219 -6.141 1 77.94 325 ASP B N 1
ATOM 5148 C CA . ASP B 1 325 ? 12.953 28.812 -5.453 1 77.94 325 ASP B CA 1
ATOM 5149 C C . ASP B 1 325 ? 13.406 29.812 -4.387 1 77.94 325 ASP B C 1
ATOM 5151 O O . ASP B 1 325 ? 12.742 30.812 -4.148 1 77.94 325 ASP B O 1
ATOM 5155 N N . TYR B 1 326 ? 14.414 29.562 -3.791 1 72.69 326 TYR B N 1
ATOM 5156 C CA . TYR B 1 326 ? 14.766 30.375 -2.635 1 72.69 326 TYR B CA 1
ATOM 5157 C C . TYR B 1 326 ? 15.891 31.344 -2.975 1 72.69 326 TYR B C 1
ATOM 5159 O O . TYR B 1 326 ? 16.016 32.406 -2.348 1 72.69 326 TYR B O 1
ATOM 5167 N N . VAL B 1 327 ? 16.766 30.953 -3.787 1 61.22 327 VAL B N 1
ATOM 5168 C CA . VAL B 1 327 ? 17.844 31.891 -4.078 1 61.22 327 VAL B CA 1
ATOM 5169 C C . VAL B 1 327 ? 17.406 32.875 -5.172 1 61.22 327 VAL B C 1
ATOM 5171 O O . VAL B 1 327 ? 17.609 34.062 -5.062 1 61.22 327 VAL B O 1
ATOM 5174 N N . TYR B 1 328 ? 16.859 32.25 -6.301 1 53.34 328 TYR B N 1
ATOM 5175 C CA . TYR B 1 328 ? 16.656 33.156 -7.43 1 53.34 328 TYR B CA 1
ATOM 5176 C C . TYR B 1 328 ? 15.281 33.812 -7.359 1 53.34 328 TYR B C 1
ATOM 5178 O O . TYR B 1 328 ? 15.102 34.938 -7.812 1 53.34 328 TYR B O 1
ATOM 5186 N N . LYS B 1 329 ? 14.258 33.062 -6.977 1 51.22 329 LYS B N 1
ATOM 5187 C CA . LYS B 1 329 ? 12.961 33.75 -7.02 1 51.22 329 LYS B CA 1
ATOM 5188 C C . LYS B 1 329 ? 12.758 34.625 -5.797 1 51.22 329 LYS B C 1
ATOM 5190 O O . LYS B 1 329 ? 11.812 35.438 -5.746 1 51.22 329 LYS B O 1
ATOM 5195 N N . SER B 1 330 ? 13.609 34.406 -4.832 1 42.97 330 SER B N 1
ATOM 5196 C CA . SER B 1 330 ? 13.523 35.469 -3.828 1 42.97 330 SER B CA 1
ATOM 5197 C C . SER B 1 330 ? 14.234 36.719 -4.297 1 42.97 330 SER B C 1
ATOM 5199 O O . SER B 1 330 ? 15.266 36.656 -4.969 1 42.97 330 SER B O 1
#

Organism: Acetobacterium woodii (strain ATCC 29683 / DSM 1030 / JCM 2381 / KCTC 1655 / WB1) (NCBI:txid931626)

Sequence (660 aa):
MLAVFKNNWNRLWEEKMYLLISLILLIAAIATAILLSTQIETKGNIALVIPDQQVLPAVYTSFETSPYFNVTEMEIAPKQSELVQNRYDAIVAINRDGEYQITTIKNTEFKTMIEAALSNPEGFRPDNRQVRHTGTNILGFMMMFLLMQGILYARLYAEDKEKHMIKRISISPLPFSQYIFGQAIFIFMIIAIPSFLIITVVALMGIEIGFSLPVYAGLIAILALLSTAFALFLNAFFAVADTANMLGSAIIVLTSVLAGSFYSLSKEATLFDKLLHILPQKDFINFINALETGNLTPSTQIQLIYVVALALVFLAIAIVKTQNDYVYKSMLAVFKNNWNRLWEEKMYLLISLILLIAAIATAILLSTQIETKGNIALVIPDQQVLPAVYTSFETSPYFNVTEMEIAPKQSELVQNRYDAIVAINRDGEYQITTIKNTEFKTMIEAALSNPEGFRPDNRQVRHTGTNILGFMMMFLLMQGILYARLYAEDKEKHMIKRISISPLPFSQYIFGQAIFIFMIIAIPSFLIITVVALMGIEIGFSLPVYAGLIAILALLSTAFALFLNAFFAVADTANMLGSAIIVLTSVLAGSFYSLSKEATLFDKLLHILPQKDFINFINALETGNLTPSTQIQLIYVVALALVFLAIAIVKTQNDYVYKS

pLDDT: mean 78.48, std 15.13, range [40.16, 98.12]

Radius of gyration: 28.04 Å; Cα contacts (8 Å, |Δi|>4): 879; chains: 2; bounding box: 53×90×76 Å

Secondary structure (DSSP, 8-state):
-HHHHHHHHHHHHHTHHHHHHHHHHHHHHHHHHHHHHHHTT--EEEEEE--SS----HHHHHHHT-TTEEEEEESSPPPHHHHHTTS-SEEEEE-TTS-EEEEESS-HHHHHHHHHHHHSTTT----GGGS--HHHHHHHHHHHHHHHHHHHHTHHHHHHHHTTHHHHHHTSSS-HHHHHHHHHHHHHHHHHHHHHHHHHHHHHTT---SS-HHHHHHHHHHHHHHHHHHHHHHHHH-SSHHHHHHHHHHHHHHHHHHTTSSS---TT--HHHHHHTT-HHHHHHHHHHHHHHT---HHHHHHHHHHHHHHHHHHHHHHHHHHIIIII--/-HHHHHHHHHHHHHTHHHHHHHHHHHHHHHHHHHHHHHHTT--EEEEEE--TT----HHHHHHHT-TTEEEEEESSPPPHHHHHTTS-SEEEEEPTTS-EEEEESS-HHHHHHHHHHHHSTTT----GGGS--HHHHHHHHHHHHHHHHHHHHHHHHHHHHHTTHHHHHHTTTS-HHHHHHHHHHHHHHHHHHHHHHHHHHHHHTT---SS-HHHHHHHHHHHHHHHHHHHHHHHHH-SSHHHHHHHHHHHHHHHHHHTTSSS---TT--HHHHHHTT-HHHHHHHHHHHHHHT---HHHHHHHHHHHHHHHHHHHHHHHHHHIIIII--

Nearest PDB structures (foldseek):
  7roq-assembly1_A  TM=7.678E-01  e=9.179E-03  Homo sapiens
  7tc0-assembly1_A  TM=7.602E-01  e=1.423E-02  Homo sapiens
  8edw-assembly1_A  TM=7.238E-01  e=3.574E-02  Homo sapiens
  7m1p-assembly1_A  TM=6.068E-01  e=3.134E-02  Homo sapiens
  7m1q-assembly1_A  TM=6.063E-01  e=7.870E-02  Homo sapiens